Protein AF-A0A401YN15-F1 (afdb_monomer)

InterPro domains:
  IPR011047 Quinoprotein alcohol dehydrogenase-like superfamily [SSF50998] (201-529)

pLDDT: mean 78.88, std 22.44, range [22.38, 98.44]

Mean predicted aligned error: 14.36 Å

Solvent-accessible surface area (backbone atoms only — not comparable to full-atom values): 33737 Å² total; per-residue (Å²): 132,88,83,56,73,89,78,42,60,75,62,50,67,44,40,35,38,38,51,90,88,64,58,19,19,48,72,85,28,75,47,70,53,56,93,91,55,56,37,67,59,39,39,51,46,40,55,18,44,52,10,46,76,67,74,38,58,33,34,34,33,44,29,45,74,88,67,52,72,44,26,28,37,32,25,45,83,64,53,74,46,77,48,96,58,73,71,77,72,74,67,90,81,64,70,94,78,83,80,84,74,87,88,77,91,85,86,81,88,86,90,82,92,80,87,86,78,98,79,58,97,80,74,86,72,81,87,82,79,82,86,73,78,81,82,90,75,87,84,81,87,85,90,85,80,81,92,87,84,83,86,81,78,83,81,87,85,78,90,75,83,81,80,83,88,76,85,86,84,82,83,84,84,87,84,85,80,91,83,82,85,84,92,79,87,84,81,88,81,79,86,81,87,78,87,81,87,89,84,80,90,82,86,83,82,81,84,78,83,76,78,90,75,80,76,84,75,81,72,76,77,70,80,75,72,51,60,63,40,83,41,60,46,42,88,66,35,37,52,43,24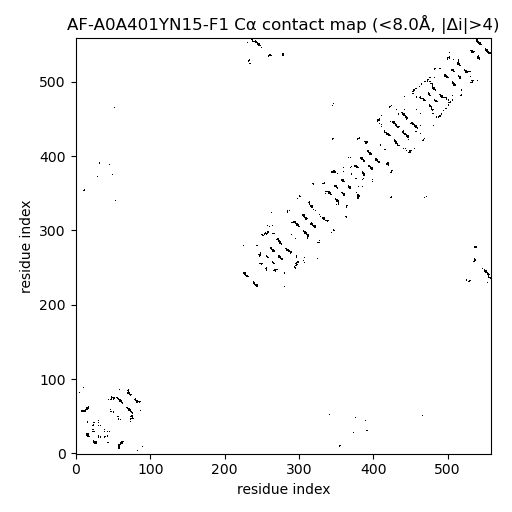,69,21,44,44,72,28,30,44,52,40,97,82,36,46,32,49,23,70,50,64,74,37,29,39,33,28,28,70,79,42,21,48,32,35,22,37,52,82,73,62,48,74,61,44,74,53,68,62,57,77,85,75,56,53,30,34,43,55,33,44,51,82,92,48,32,26,44,35,34,44,40,83,46,30,39,41,33,38,68,55,67,80,56,85,78,66,84,64,83,60,42,75,35,78,54,60,74,81,42,46,79,41,69,44,16,30,20,46,26,40,35,35,54,86,69,50,36,26,33,54,54,90,75,43,75,44,78,51,86,72,60,89,70,46,46,83,53,20,14,41,97,69,28,34,38,30,31,34,35,43,71,51,33,35,39,41,28,84,85,75,50,74,44,80,25,60,64,50,60,93,45,93,89,41,44,68,66,30,54,61,44,36,30,79,65,31,29,37,33,34,23,49,31,99,49,94,68,32,25,24,42,32,36,20,34,53,82,68,14,43,63,61,35,60,46,74,42,59,54,82,54,72,67,45,72,62,46,59,54,88,93,50,51,45,33,36,38,21,28,34,33,36,32,67,78,80,46,40,53,30,74,42,87,68,33,42,62,77,37,60,39,82,86,31,37,31,30,32,40,91,88,38,41,31,39,36,47,69,90,48,78,43,82,39,57,86,82,38,45,63,50,67,34,56,33,80,84,18,40,32,31,61,50,68,78,74,84,47,24,34,44,30,32,24,46,63,52,129

Nearest PDB structures (foldseek):
  9cny-assembly1_B  TM=5.504E-01  e=2.674E-09  Escherichia coli
  9cnz-assembly1_B  TM=5.493E-01  e=1.078E-08  Escherichia coli
  4yhc-assembly1_A  TM=3.494E-01  e=2.621E-05  Schizosaccharomyces pombe 972h-
  8auw-assembly1_B  TM=2.638E-01  e=3.029E-03  Homo sapiens

Foldseek 3Di:
DDDDLVPADLFPEWEWDQAPVQFIDIVNHTFDAPVVHHNVVRNLLQQLLVQLLQVHKHWYWYQYNVRDTWIWIAHVLGDIGTDPDHRPDPPPPDDPPDDDDDDDDDDDDDDDDDDDDPDPPPVPDDDPDPPPDDDDDDDDDDDDDDDDDDPDDDDDDDDDDDDDDDDDDDDDDDDDDDDDDDDDDDDDDDDDDDDDDDDDDDDDDDPDDDPPDDDPPPPPPPPPQFDWDQAQAWPQWDRIFLGKAWAQFQDPPAAQWEDLAQWIWGQHNQQWIFIARLPRRDTQDIGDHDDDAHWHWYWAADSQFIKIWIDGQQKIFIFGGCPDSHDGDHTAIEGDDGPWDWDRQARWIWIADSVRWIWTDDGRYTQTFDDDPQWHFFHDYNAFTWIGHQAFWIWTQGSVRDIDTETADDPDPPKGFPGFQGDYPQKTWTWIDDPDPQKIKIFIARNVHNYTQAIDIDGPSQQSAHWADDHPQQWIDTRQKIDRSVVRAIDGHPQWDFDHDEDQWTWTDHPNFTWTDHSVGIDTTPRPHFDFNYDHPQWGWGWDDDSRIIMTGTIHGDD

Organism: NCBI:txid516124

Structure (mmCIF, N/CA/C/O backbone):
data_AF-A0A401YN15-F1
#
_entry.id   AF-A0A401YN15-F1
#
loop_
_atom_site.group_PDB
_atom_site.id
_atom_site.type_symbol
_atom_site.label_atom_id
_atom_site.label_alt_id
_atom_site.label_comp_id
_atom_site.label_asym_id
_atom_site.label_entity_id
_atom_site.label_seq_id
_atom_site.pdbx_PDB_ins_code
_atom_site.Cartn_x
_atom_site.Cartn_y
_atom_site.Cartn_z
_atom_site.occupancy
_atom_site.B_iso_or_equiv
_atom_site.auth_seq_id
_atom_site.auth_comp_id
_atom_site.auth_asym_id
_atom_site.auth_atom_id
_atom_site.pdbx_PDB_model_num
ATOM 1 N N . MET A 1 1 ? 16.306 2.150 19.364 1.00 54.22 1 MET A N 1
ATOM 2 C CA . MET A 1 1 ? 17.117 3.241 18.787 1.00 54.22 1 MET A CA 1
ATOM 3 C C . MET A 1 1 ? 16.417 4.521 19.207 1.00 54.22 1 MET A C 1
ATOM 5 O O . MET A 1 1 ? 15.213 4.580 19.023 1.00 54.22 1 MET A O 1
ATOM 9 N N . THR A 1 2 ? 17.081 5.446 19.901 1.00 71.31 2 THR A N 1
ATOM 10 C CA . THR A 1 2 ? 16.411 6.668 20.381 1.00 71.31 2 THR A CA 1
ATOM 11 C C . THR A 1 2 ? 16.220 7.609 19.198 1.00 71.31 2 THR A C 1
ATOM 13 O O . THR A 1 2 ? 17.206 7.988 18.568 1.00 71.31 2 THR A O 1
ATOM 16 N N . ILE A 1 3 ? 14.974 7.940 18.864 1.00 78.75 3 ILE A N 1
ATOM 17 C CA . ILE A 1 3 ? 14.663 8.877 17.783 1.00 78.75 3 ILE A CA 1
ATOM 18 C C . ILE A 1 3 ? 14.927 10.289 18.304 1.00 78.75 3 ILE A C 1
ATOM 20 O O . ILE A 1 3 ? 14.385 10.698 19.329 1.00 78.75 3 ILE A O 1
ATOM 24 N N . HIS A 1 4 ? 15.798 11.024 17.619 1.00 85.00 4 HIS A N 1
ATOM 25 C CA . HIS A 1 4 ? 16.028 12.434 17.909 1.00 85.00 4 HIS A CA 1
ATOM 26 C C . HIS A 1 4 ? 15.001 13.276 17.153 1.00 85.00 4 HIS A C 1
ATOM 28 O O . HIS A 1 4 ? 14.795 13.064 15.960 1.00 85.00 4 HIS A O 1
ATOM 34 N N . ALA A 1 5 ? 14.394 14.259 17.824 1.00 84.88 5 ALA A N 1
ATOM 35 C CA . ALA A 1 5 ? 13.380 15.133 17.226 1.00 84.88 5 ALA A CA 1
ATOM 36 C C . ALA A 1 5 ? 13.860 15.835 15.945 1.00 84.88 5 ALA A C 1
ATOM 38 O O . ALA A 1 5 ? 13.075 16.027 15.022 1.00 84.88 5 ALA A O 1
ATOM 39 N N . SER A 1 6 ? 15.154 16.154 15.851 1.00 86.25 6 SER A N 1
ATOM 40 C CA . SER A 1 6 ? 15.771 16.743 14.657 1.00 86.25 6 SER A CA 1
ATOM 41 C C . SER A 1 6 ? 15.738 15.837 13.421 1.00 86.25 6 SER A C 1
ATOM 43 O O . SER A 1 6 ? 15.838 16.342 12.311 1.00 86.25 6 SER A O 1
ATOM 45 N N . GLY A 1 7 ? 15.588 14.520 13.594 1.00 87.88 7 GLY A N 1
ATOM 46 C CA . GLY A 1 7 ? 15.462 13.562 12.493 1.00 87.88 7 GLY A CA 1
ATOM 47 C C . GLY A 1 7 ? 14.028 13.362 11.997 1.00 87.88 7 GLY A C 1
ATOM 48 O O . GLY A 1 7 ? 13.832 12.684 10.993 1.00 87.88 7 GLY A O 1
ATOM 49 N N . VAL A 1 8 ? 13.028 13.924 12.685 1.00 90.25 8 VAL A N 1
ATOM 50 C CA . VAL A 1 8 ? 11.623 13.862 12.264 1.00 90.25 8 VAL A CA 1
ATOM 51 C C . VAL A 1 8 ? 11.270 15.162 11.540 1.00 90.25 8 VAL A C 1
ATOM 53 O O . VAL A 1 8 ? 11.468 16.226 12.141 1.00 90.25 8 VAL A O 1
ATOM 56 N N . PRO A 1 9 ? 10.738 15.115 10.301 1.00 87.69 9 PRO A N 1
ATOM 57 C CA . PRO A 1 9 ? 10.321 16.306 9.559 1.00 87.69 9 PRO A CA 1
ATOM 58 C C . PRO A 1 9 ? 9.430 17.236 10.389 1.00 87.69 9 PRO A C 1
ATOM 60 O O . PRO A 1 9 ? 8.659 16.771 11.229 1.00 87.69 9 PRO A O 1
ATOM 63 N N . ALA A 1 10 ? 9.553 18.550 10.178 1.00 86.62 10 ALA A N 1
ATOM 64 C CA . ALA A 1 10 ? 8.747 19.543 10.892 1.00 86.62 10 ALA A CA 1
ATOM 65 C C . ALA A 1 10 ? 7.244 19.401 10.593 1.00 86.62 10 ALA A C 1
ATOM 67 O O . ALA A 1 10 ? 6.424 19.674 11.467 1.00 86.62 10 ALA A O 1
ATOM 68 N N . THR A 1 11 ? 6.903 18.924 9.392 1.00 85.19 11 THR A N 1
ATOM 69 C CA . THR A 1 11 ? 5.534 18.714 8.919 1.00 85.19 11 THR A CA 1
ATOM 70 C C . THR A 1 11 ? 5.275 17.242 8.543 1.00 85.19 11 THR A C 1
ATOM 72 O O . THR A 1 11 ? 6.170 16.551 8.035 1.00 85.19 11 THR A O 1
ATOM 75 N N . PRO A 1 12 ? 4.051 16.728 8.773 1.00 89.44 12 PRO A N 1
ATOM 76 C CA . PRO A 1 12 ? 2.934 17.393 9.452 1.00 89.44 12 PRO A CA 1
ATOM 77 C C . PRO A 1 12 ? 3.147 17.509 10.976 1.00 89.44 12 PRO A C 1
ATOM 79 O O . PRO A 1 12 ? 3.814 16.671 11.589 1.00 89.44 12 PRO A O 1
ATOM 82 N N . LEU A 1 13 ? 2.564 18.555 11.569 1.00 93.38 13 LEU A N 1
ATOM 83 C CA . LEU A 1 13 ? 2.493 18.778 13.015 1.00 93.38 13 LEU A CA 1
ATOM 84 C C . LEU A 1 13 ? 1.026 18.728 13.447 1.00 93.38 13 LEU A C 1
ATOM 86 O O . LEU A 1 13 ? 0.273 19.643 13.131 1.00 93.38 13 LEU A O 1
ATOM 90 N N . PHE A 1 14 ? 0.645 17.689 14.185 1.00 94.62 14 PHE A N 1
ATOM 91 C CA . PHE A 1 14 ? -0.730 17.514 14.661 1.00 94.62 14 PHE A CA 1
ATOM 92 C C . PHE A 1 14 ? -0.954 18.221 15.998 1.00 94.62 14 PHE A C 1
ATOM 94 O O . PHE A 1 14 ? -0.098 18.170 16.880 1.00 94.62 14 PHE A O 1
ATOM 101 N N . VAL A 1 15 ? -2.119 18.824 16.204 1.00 95.94 15 VAL A N 1
ATOM 102 C CA . VAL A 1 15 ? -2.550 19.355 17.503 1.00 95.94 15 VAL A CA 1
ATOM 103 C C . VAL A 1 15 ? -3.704 18.518 18.031 1.00 95.94 15 VAL A C 1
ATOM 105 O O . VAL A 1 15 ? -4.786 18.491 17.450 1.00 95.94 15 VAL A O 1
ATOM 108 N N . ILE A 1 16 ? -3.466 17.832 19.144 1.00 96.81 16 ILE A N 1
ATOM 109 C CA . ILE A 1 16 ? -4.457 17.025 19.845 1.00 96.81 16 ILE A CA 1
ATOM 110 C C . ILE A 1 16 ? -5.017 17.855 20.997 1.00 96.81 16 ILE A C 1
ATOM 112 O O . ILE A 1 16 ? -4.257 18.290 21.856 1.00 96.81 16 ILE A O 1
ATOM 116 N N . GLU A 1 17 ? -6.328 18.067 21.048 1.00 96.19 17 GLU A N 1
ATOM 117 C CA . GLU A 1 17 ? -6.965 18.854 22.111 1.00 96.19 17 GLU A CA 1
ATOM 118 C C . GLU A 1 17 ? -8.073 18.060 22.812 1.00 96.19 17 GLU A C 1
ATOM 120 O O . GLU A 1 17 ? -8.827 17.313 22.182 1.00 96.19 17 GLU A O 1
ATOM 125 N N . TYR A 1 18 ? -8.198 18.254 24.130 1.00 93.00 18 TYR A N 1
ATOM 126 C CA . TYR A 1 18 ? -9.269 17.676 24.952 1.00 93.00 18 TYR A CA 1
ATOM 127 C C . TYR A 1 18 ? -10.150 18.777 25.549 1.00 93.00 18 TYR A C 1
ATOM 129 O O . TYR A 1 18 ? -9.918 19.199 26.687 1.00 93.00 18 TYR A O 1
ATOM 137 N N . PRO A 1 19 ? -11.168 19.266 24.821 1.00 85.56 19 PRO A N 1
ATOM 138 C CA . PRO A 1 19 ? -12.129 20.200 25.392 1.00 85.56 19 PRO A CA 1
ATOM 139 C C . PRO A 1 19 ? -12.866 19.570 26.585 1.00 85.56 19 PRO A C 1
ATOM 141 O O . PRO A 1 19 ? -13.079 18.356 26.636 1.00 85.56 19 PRO A O 1
ATOM 144 N N . GLU A 1 20 ? -13.315 20.402 27.532 1.00 82.19 20 GLU A N 1
ATOM 145 C CA . GLU A 1 20 ? -14.071 19.956 28.721 1.00 82.19 20 GLU A CA 1
ATOM 146 C C . GLU A 1 20 ? -15.343 19.165 28.362 1.00 82.19 20 GLU A C 1
ATOM 148 O O . GLU A 1 20 ? -15.814 18.344 29.148 1.00 82.19 20 GLU A O 1
ATOM 153 N N . GLU A 1 21 ? -15.872 19.371 27.151 1.00 77.00 21 GLU A N 1
ATOM 154 C CA . GLU A 1 21 ? -17.036 18.666 26.600 1.00 77.00 21 GLU A CA 1
ATOM 155 C C . GLU A 1 21 ? -16.749 17.193 26.230 1.00 77.00 21 GLU A C 1
ATOM 157 O O . GLU A 1 21 ? -17.658 16.465 25.831 1.00 77.00 21 GLU A O 1
ATOM 162 N N . GLY A 1 22 ? -15.507 16.725 26.409 1.00 79.69 22 GLY A N 1
ATOM 163 C CA . GLY A 1 22 ? -15.137 15.307 26.404 1.00 79.69 22 GLY A CA 1
ATOM 164 C C . GLY A 1 22 ? -14.923 14.679 25.024 1.00 79.69 22 GLY A C 1
ATOM 165 O O . GLY A 1 22 ? -14.671 13.477 24.941 1.00 79.69 22 GLY A O 1
ATOM 166 N N . VAL A 1 23 ? -15.000 15.462 23.947 1.00 88.62 23 VAL A N 1
ATOM 167 C CA . VAL A 1 23 ? -14.714 15.002 22.581 1.00 88.62 23 VAL A CA 1
ATOM 168 C C . VAL A 1 23 ? -13.316 15.460 22.195 1.00 88.62 23 VAL A C 1
ATOM 170 O O . VAL A 1 23 ? -13.113 16.646 21.970 1.00 88.62 23 VAL A O 1
ATOM 173 N N . ALA A 1 24 ? -12.360 14.534 22.115 1.00 93.44 24 ALA A N 1
ATOM 174 C CA . ALA A 1 24 ? -11.025 14.869 21.630 1.00 93.44 24 ALA A CA 1
ATOM 175 C C . ALA A 1 24 ? -11.071 15.336 20.169 1.00 93.44 24 ALA A C 1
ATOM 177 O O . ALA A 1 24 ? -11.846 14.812 19.359 1.00 93.44 24 ALA A O 1
ATOM 178 N N . THR A 1 25 ? -10.213 16.290 19.830 1.00 94.62 25 THR A N 1
ATOM 179 C CA . THR A 1 25 ? -10.024 16.780 18.464 1.00 94.62 25 THR A CA 1
ATOM 180 C C . THR A 1 25 ? -8.574 16.610 18.030 1.00 94.62 25 THR A C 1
ATOM 182 O O . THR A 1 25 ? -7.667 16.756 18.842 1.00 94.62 25 THR A O 1
ATOM 185 N N . VAL A 1 26 ? -8.360 16.328 16.746 1.00 94.50 26 VAL A N 1
ATOM 186 C CA . VAL A 1 26 ? -7.049 16.370 16.079 1.00 94.50 26 VAL A CA 1
ATOM 187 C C . VAL A 1 26 ? -7.145 17.422 14.983 1.00 94.50 26 VAL A C 1
ATOM 189 O O . VAL A 1 26 ? -8.031 17.337 14.131 1.00 94.50 26 VAL A O 1
ATOM 192 N N . ASP A 1 27 ? -6.310 18.455 15.061 1.00 92.06 27 ASP A N 1
ATOM 193 C CA . ASP A 1 27 ? -6.341 19.643 14.195 1.00 92.06 27 ASP A CA 1
ATOM 194 C C . ASP A 1 27 ? -7.745 20.264 14.106 1.00 92.06 27 ASP A C 1
ATOM 196 O O . ASP A 1 27 ? -8.289 20.536 13.034 1.00 92.06 27 ASP A O 1
ATOM 200 N N . GLY A 1 28 ? -8.395 20.403 15.267 1.00 90.88 28 GLY A N 1
ATOM 201 C CA . GLY A 1 28 ? -9.766 20.906 15.390 1.00 90.88 28 GLY A CA 1
ATOM 202 C C . GLY A 1 28 ? -10.851 19.960 14.858 1.00 90.88 28 GLY A C 1
ATOM 203 O O . GLY A 1 28 ? -12.039 20.273 14.961 1.00 90.88 28 GLY A O 1
ATOM 204 N N . THR A 1 29 ? -10.488 18.793 14.318 1.00 86.56 29 THR A N 1
ATOM 205 C CA . THR A 1 29 ? -11.456 17.809 13.834 1.00 86.56 29 THR A CA 1
ATOM 206 C C . THR A 1 29 ? -11.830 16.816 14.934 1.00 86.56 29 THR A C 1
ATOM 208 O O . THR A 1 29 ? -10.945 16.154 15.473 1.00 86.56 29 THR A O 1
ATOM 211 N N . PRO A 1 30 ? -13.128 16.643 15.254 1.00 87.94 30 PRO A N 1
ATOM 212 C CA . PRO A 1 30 ? -13.572 15.659 16.235 1.00 87.94 30 PRO A CA 1
ATOM 213 C C . PRO A 1 30 ? -13.163 14.235 15.862 1.00 87.94 30 PRO A C 1
ATOM 215 O O . PRO A 1 30 ? -13.506 13.739 14.780 1.00 87.94 30 PRO A O 1
ATOM 218 N N . VAL A 1 31 ? -12.489 13.564 16.792 1.00 87.44 31 VAL A N 1
ATOM 219 C CA . VAL A 1 31 ? -12.092 12.163 16.652 1.00 87.44 31 VAL A CA 1
ATOM 220 C C . VAL A 1 31 ? -13.241 11.261 17.082 1.00 87.44 31 VAL A C 1
ATOM 222 O O . VAL A 1 31 ? -13.931 11.514 18.073 1.00 87.44 31 VAL A O 1
ATOM 225 N N . TYR A 1 32 ? -13.467 10.186 16.327 1.00 83.00 32 TYR A N 1
ATOM 226 C CA .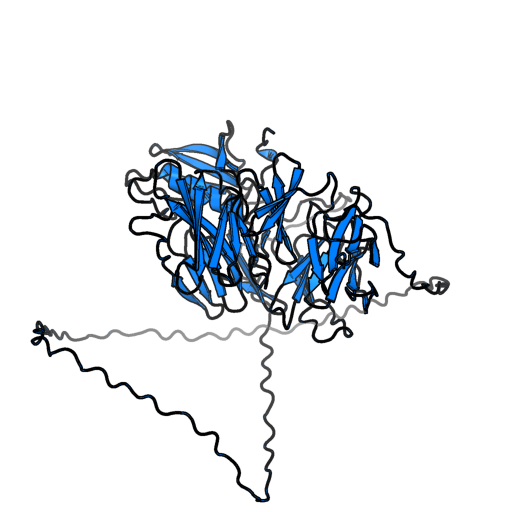 TYR A 1 32 ? -14.427 9.168 16.732 1.00 83.00 32 TYR A CA 1
ATOM 227 C C . TYR A 1 32 ? -13.868 8.389 17.924 1.00 83.00 32 TYR A C 1
ATOM 229 O O . TYR A 1 32 ? -12.899 7.650 17.789 1.00 83.00 32 TYR A O 1
ATOM 237 N N . VAL A 1 33 ? -14.506 8.529 19.086 1.00 84.25 33 VAL A N 1
ATOM 238 C CA . VAL A 1 33 ? -14.179 7.736 20.273 1.00 84.25 33 VAL A CA 1
ATOM 239 C C . VAL A 1 33 ? -15.106 6.518 20.301 1.00 84.25 33 VAL A C 1
ATOM 241 O O . VAL A 1 33 ? -16.323 6.693 20.440 1.00 84.25 33 VAL A O 1
ATOM 244 N N . PRO A 1 34 ? -14.581 5.284 20.165 1.00 70.00 34 PRO A N 1
ATOM 245 C CA . PRO A 1 34 ? -15.388 4.082 20.329 1.00 70.00 34 PRO A CA 1
ATOM 246 C C . PRO A 1 34 ? -16.097 4.087 21.687 1.00 70.00 34 PRO A C 1
ATOM 248 O O . PRO A 1 34 ? -15.569 4.594 22.674 1.00 70.00 34 PRO A O 1
ATOM 251 N N . GLU A 1 35 ? -17.292 3.503 21.767 1.00 76.50 35 GLU A N 1
ATOM 252 C CA . GLU A 1 35 ? -18.067 3.482 23.012 1.00 76.50 35 GLU A CA 1
ATOM 253 C C . GLU A 1 35 ? -17.252 2.868 24.171 1.00 76.50 35 GLU A C 1
ATOM 255 O O . GLU A 1 35 ? -16.838 1.712 24.104 1.00 76.50 35 GLU A O 1
ATOM 260 N N . GLY A 1 36 ? -17.027 3.625 25.248 1.00 81.38 36 GLY A N 1
ATOM 261 C CA . GLY A 1 36 ? -16.208 3.193 26.391 1.00 81.38 36 GLY A CA 1
ATOM 262 C C . GLY A 1 36 ? -14.690 3.288 26.185 1.00 81.38 36 GLY A C 1
ATOM 263 O O . GLY A 1 36 ? -13.946 2.906 27.084 1.00 81.38 36 GLY A O 1
ATOM 264 N N . GLY A 1 37 ? -14.231 3.786 25.034 1.00 81.75 37 GLY A N 1
ATOM 265 C CA . GLY A 1 37 ? -12.841 4.168 24.804 1.00 81.75 37 GLY A CA 1
ATOM 266 C C . GLY A 1 37 ? -12.492 5.501 25.470 1.00 81.75 37 GLY A C 1
ATOM 267 O O . GLY A 1 37 ? -13.364 6.314 25.778 1.00 81.75 37 GLY A O 1
ATOM 268 N N . GLU A 1 38 ? -11.200 5.730 25.692 1.00 90.19 38 GLU A N 1
ATOM 269 C CA . GLU A 1 38 ? -10.687 7.007 26.186 1.00 90.19 38 GLU A CA 1
ATOM 270 C C . GLU A 1 38 ? -10.402 7.952 25.013 1.00 90.19 38 GLU A C 1
ATOM 272 O O . GLU A 1 38 ? -9.759 7.564 24.037 1.00 90.19 38 GLU A O 1
ATOM 277 N N . ALA A 1 39 ? -10.851 9.205 25.120 1.00 90.31 39 ALA A N 1
ATOM 278 C CA . ALA A 1 39 ? -10.725 10.189 24.047 1.00 90.31 39 ALA A CA 1
ATOM 279 C C . ALA A 1 39 ? -9.256 10.484 23.672 1.00 90.31 39 ALA A C 1
ATOM 281 O O . ALA A 1 39 ? -8.946 10.618 22.491 1.00 90.31 39 ALA A O 1
ATOM 282 N N . ARG A 1 40 ? -8.349 10.496 24.663 1.00 92.62 40 ARG A N 1
ATOM 283 C CA . ARG A 1 40 ? -6.892 10.619 24.466 1.00 92.62 40 ARG A CA 1
ATOM 284 C C . ARG A 1 40 ? -6.316 9.498 23.618 1.00 92.62 40 ARG A C 1
ATOM 286 O O . ARG A 1 40 ? -5.643 9.768 22.630 1.00 92.62 40 ARG A O 1
ATOM 293 N N . HIS A 1 41 ? -6.632 8.252 23.959 1.00 89.75 41 HIS A N 1
ATOM 294 C CA . HIS A 1 41 ? -6.178 7.101 23.185 1.00 89.75 41 HIS A CA 1
ATOM 295 C C . HIS A 1 41 ? -6.697 7.145 21.742 1.00 89.75 41 HIS A C 1
ATOM 297 O O . HIS A 1 41 ? -5.911 6.958 20.823 1.00 89.75 41 HIS A O 1
ATOM 303 N N . ALA A 1 42 ? -7.976 7.479 21.534 1.00 87.25 42 ALA A N 1
ATOM 304 C CA . ALA A 1 42 ? -8.543 7.584 20.189 1.00 87.25 42 ALA A CA 1
ATOM 305 C C . ALA A 1 42 ? -7.851 8.665 19.336 1.00 87.25 42 ALA A C 1
ATOM 307 O O . ALA A 1 42 ? -7.587 8.441 18.158 1.00 87.25 42 ALA A O 1
ATOM 308 N N . ALA A 1 43 ? -7.532 9.824 19.920 1.00 92.75 43 ALA A N 1
ATOM 309 C CA . ALA A 1 43 ? -6.853 10.899 19.200 1.00 92.75 43 ALA A CA 1
ATOM 310 C C . ALA A 1 43 ? -5.393 10.567 18.863 1.00 92.75 43 ALA A C 1
ATOM 312 O O . ALA A 1 43 ? -4.939 10.836 17.753 1.00 92.75 43 ALA A O 1
ATOM 313 N N . ILE A 1 44 ? -4.676 9.923 19.786 1.00 94.06 44 ILE A N 1
ATOM 314 C CA . ILE A 1 44 ? -3.325 9.415 19.525 1.00 94.06 44 ILE A CA 1
ATOM 315 C C . ILE A 1 44 ? -3.352 8.339 18.433 1.00 94.06 44 ILE A C 1
ATOM 317 O O . ILE A 1 44 ? -2.495 8.353 17.552 1.00 94.06 44 ILE A O 1
ATOM 321 N N . ASP A 1 45 ? -4.339 7.438 18.449 1.00 85.62 45 ASP A N 1
ATOM 322 C CA . ASP A 1 45 ? -4.507 6.415 17.412 1.00 85.62 45 ASP A CA 1
ATOM 323 C C . ASP A 1 45 ? -4.783 7.029 16.028 1.00 85.62 45 ASP A C 1
ATOM 325 O O . ASP A 1 45 ? -4.306 6.498 15.026 1.00 85.62 45 ASP A O 1
ATOM 329 N N . GLU A 1 46 ? -5.480 8.168 15.953 1.00 87.81 46 GLU A N 1
ATOM 330 C CA . GLU A 1 46 ? -5.681 8.917 14.702 1.00 87.81 46 GLU A CA 1
ATOM 331 C C . GLU A 1 46 ? -4.365 9.491 14.150 1.00 87.81 46 GLU A C 1
ATOM 333 O O . GLU A 1 46 ? -4.046 9.323 12.969 1.00 87.81 46 GLU A O 1
ATOM 338 N N . VAL A 1 47 ? -3.542 10.099 15.009 1.00 94.38 47 VAL A N 1
ATOM 339 C CA . VAL A 1 47 ? -2.213 10.596 14.610 1.00 94.38 47 VAL A CA 1
ATOM 340 C C . VAL A 1 47 ? -1.294 9.440 14.211 1.00 94.38 47 VAL A C 1
ATOM 342 O O . VAL A 1 47 ? -0.605 9.503 13.190 1.00 94.38 47 VAL A O 1
ATOM 345 N N . ARG A 1 48 ? -1.324 8.343 14.973 1.00 92.81 48 ARG A N 1
ATOM 346 C CA . ARG A 1 48 ? -0.575 7.120 14.676 1.00 92.81 48 ARG A CA 1
ATOM 347 C C . ARG A 1 48 ? -0.978 6.530 13.331 1.00 92.81 48 ARG A C 1
ATOM 349 O O . ARG A 1 48 ? -0.102 6.127 12.575 1.00 92.81 48 ARG A O 1
ATOM 356 N N . PHE A 1 49 ? -2.273 6.476 13.025 1.00 82.06 49 PHE A N 1
ATOM 357 C CA . PHE A 1 49 ? -2.761 5.990 11.736 1.00 82.06 49 PHE A CA 1
ATOM 358 C C . PHE A 1 49 ? -2.130 6.776 10.582 1.00 82.06 49 PHE A C 1
ATOM 360 O O . PHE A 1 49 ? -1.642 6.180 9.622 1.00 82.06 49 PHE A O 1
ATOM 367 N N . THR A 1 50 ? -2.026 8.098 10.725 1.00 83.38 50 THR A N 1
ATOM 368 C CA . THR A 1 50 ? -1.334 8.938 9.741 1.00 83.38 50 THR A CA 1
ATOM 369 C C . THR A 1 50 ? 0.169 8.645 9.677 1.00 83.38 50 THR A C 1
ATOM 371 O O . THR A 1 50 ? 0.713 8.502 8.584 1.00 83.38 50 THR A O 1
ATOM 374 N N . ALA A 1 51 ? 0.842 8.467 10.819 1.00 87.88 51 ALA A N 1
ATOM 375 C CA . ALA A 1 51 ? 2.250 8.056 10.862 1.00 87.88 51 ALA A CA 1
ATOM 376 C C . ALA A 1 51 ? 2.490 6.717 10.140 1.00 87.88 51 ALA A C 1
ATOM 378 O O . ALA A 1 51 ? 3.438 6.583 9.368 1.00 87.88 51 ALA A O 1
ATOM 379 N N . SER A 1 52 ? 1.599 5.737 10.341 1.00 77.75 52 SER A N 1
ATOM 380 C CA . SER A 1 52 ? 1.646 4.438 9.662 1.00 77.75 52 SER A CA 1
ATOM 381 C C . SER A 1 52 ? 1.470 4.558 8.151 1.00 77.75 52 SER A C 1
ATOM 383 O O . SER A 1 52 ? 2.140 3.844 7.412 1.00 77.75 52 SER A O 1
ATOM 385 N N . LEU A 1 53 ? 0.601 5.456 7.681 1.00 71.94 53 LEU A N 1
ATOM 386 C CA . LEU A 1 53 ? 0.412 5.698 6.248 1.00 71.94 53 LEU A CA 1
ATOM 387 C C . LEU A 1 53 ? 1.621 6.381 5.596 1.00 71.94 53 LEU A C 1
ATOM 389 O O . LEU A 1 53 ? 1.896 6.122 4.428 1.00 71.94 53 LEU A O 1
ATOM 393 N N . LEU A 1 54 ? 2.337 7.227 6.342 1.00 80.31 54 LEU A N 1
ATOM 394 C CA . LEU A 1 54 ? 3.550 7.913 5.880 1.00 80.31 54 LEU A CA 1
ATOM 395 C C . LEU A 1 54 ? 4.837 7.087 6.069 1.00 80.31 54 LEU A C 1
ATOM 397 O O . LEU A 1 54 ? 5.912 7.567 5.709 1.00 80.31 54 LEU A O 1
ATOM 401 N N . ASP A 1 55 ? 4.734 5.898 6.673 1.00 83.12 55 ASP A N 1
ATOM 402 C CA . ASP A 1 55 ? 5.845 5.007 7.043 1.00 83.12 55 ASP A CA 1
ATOM 403 C C . ASP A 1 55 ? 6.993 5.723 7.785 1.00 83.12 55 ASP A C 1
ATOM 405 O O . ASP A 1 55 ? 8.178 5.451 7.589 1.00 83.12 55 ASP A O 1
ATOM 409 N N . ARG A 1 56 ? 6.652 6.702 8.633 1.00 90.50 56 ARG A N 1
ATOM 410 C CA . ARG A 1 56 ? 7.627 7.481 9.410 1.00 90.50 56 ARG A CA 1
ATOM 411 C C . ARG A 1 56 ? 7.001 8.092 10.668 1.00 90.50 56 ARG A C 1
ATOM 413 O O . ARG A 1 56 ? 5.785 8.281 10.701 1.00 90.50 56 ARG A O 1
ATOM 420 N N . PRO A 1 57 ? 7.806 8.450 11.687 1.00 94.00 57 PRO A N 1
ATOM 421 C CA . PRO A 1 57 ? 7.305 9.183 12.843 1.00 94.00 57 PRO A CA 1
ATOM 422 C C . PRO A 1 57 ? 6.765 10.555 12.427 1.00 94.00 57 PRO A C 1
ATOM 424 O O . PRO A 1 57 ? 7.287 11.180 11.500 1.00 94.00 57 PRO A O 1
ATOM 427 N N . VAL A 1 58 ? 5.756 11.045 13.143 1.00 95.06 58 VAL A N 1
ATOM 428 C CA . VAL A 1 58 ? 5.182 12.388 12.953 1.00 95.06 58 VAL A CA 1
ATOM 429 C C . VAL A 1 58 ? 5.251 13.193 14.245 1.00 95.06 58 VAL A C 1
ATOM 431 O O . VAL A 1 58 ? 5.372 12.635 15.339 1.00 95.06 58 VAL A O 1
ATOM 434 N N . ARG A 1 59 ? 5.198 14.520 14.126 1.00 95.81 59 ARG A N 1
ATOM 435 C CA . ARG A 1 59 ? 5.205 15.432 15.274 1.00 95.81 59 ARG A CA 1
ATOM 436 C C . ARG A 1 59 ? 3.778 15.705 15.732 1.00 95.81 59 ARG A C 1
ATOM 438 O O . ARG A 1 59 ? 2.888 15.864 14.899 1.00 95.81 59 ARG A O 1
ATOM 445 N N . ALA A 1 60 ? 3.564 15.794 17.039 1.00 97.12 60 ALA A N 1
ATOM 446 C CA . ALA A 1 60 ? 2.268 16.139 17.602 1.00 97.12 60 ALA A CA 1
ATOM 447 C C . ALA A 1 60 ? 2.398 16.977 18.878 1.00 97.12 60 ALA A C 1
ATOM 449 O O . ALA A 1 60 ? 3.370 16.879 19.623 1.00 97.12 60 ALA A O 1
ATOM 450 N N . ILE A 1 61 ? 1.389 17.793 19.153 1.00 96.94 61 ILE A N 1
ATOM 451 C CA . ILE A 1 61 ? 1.248 18.565 20.382 1.00 96.94 61 ILE A CA 1
ATOM 452 C C . ILE A 1 61 ? -0.004 18.077 21.089 1.00 96.94 61 ILE A C 1
ATOM 454 O O . ILE A 1 61 ? -1.109 18.287 20.603 1.00 96.94 61 ILE A O 1
ATOM 458 N N . ASP A 1 62 ? 0.177 17.472 22.254 1.00 97.06 62 ASP A N 1
ATOM 459 C CA . ASP A 1 62 ? -0.910 17.016 23.110 1.00 97.06 62 ASP A CA 1
ATOM 460 C C . ASP A 1 62 ? -1.301 18.130 24.091 1.00 97.06 62 ASP A C 1
ATOM 462 O O . ASP A 1 62 ? -0.482 18.570 24.900 1.00 97.06 62 ASP A O 1
ATOM 466 N N . VAL A 1 63 ? -2.523 18.649 23.978 1.00 96.38 63 VAL A N 1
ATOM 467 C CA . VAL A 1 63 ? -3.019 19.806 24.736 1.00 96.38 63 VAL A CA 1
ATOM 468 C C . VAL A 1 63 ? -4.008 19.343 25.802 1.00 96.38 63 VAL A C 1
ATOM 470 O O . VAL A 1 63 ? -5.140 18.954 25.511 1.00 96.38 63 VAL A O 1
ATOM 473 N N . ASP A 1 64 ? -3.588 19.418 27.064 1.00 94.25 64 ASP A N 1
ATOM 474 C CA . ASP A 1 64 ? -4.434 19.106 28.216 1.00 94.25 64 ASP A CA 1
ATOM 475 C C . ASP A 1 64 ? -5.615 20.091 28.348 1.00 94.25 64 ASP A C 1
ATOM 477 O O . ASP A 1 64 ? -5.512 21.239 27.911 1.00 94.25 64 ASP A O 1
ATOM 481 N N . PRO A 1 65 ? -6.706 19.724 29.055 1.00 93.19 65 PRO A N 1
ATOM 482 C CA . PRO A 1 65 ? -7.854 20.616 29.273 1.00 93.19 65 PRO A CA 1
ATOM 483 C C . PRO A 1 65 ? -7.515 21.965 29.933 1.00 93.19 65 PRO A C 1
ATOM 485 O O . PRO A 1 65 ? -8.253 22.935 29.793 1.00 93.19 65 PRO A O 1
ATOM 488 N N . ASN A 1 66 ? -6.396 22.049 30.662 1.00 93.50 66 ASN A N 1
ATOM 489 C CA . ASN A 1 66 ? -5.904 23.292 31.267 1.00 93.50 66 ASN A CA 1
ATOM 490 C C . ASN A 1 66 ? -5.057 24.157 30.304 1.00 93.50 66 ASN A C 1
ATOM 492 O O . ASN A 1 66 ? -4.502 25.168 30.734 1.00 93.50 66 ASN A O 1
ATOM 496 N N . GLY A 1 67 ? -4.921 23.746 29.038 1.00 93.81 67 GLY A N 1
ATOM 497 C CA . GLY A 1 67 ? -4.109 24.396 28.010 1.00 93.81 67 GLY A CA 1
ATOM 498 C C . GLY A 1 67 ? -2.619 24.041 28.040 1.00 93.81 67 GLY A C 1
ATOM 499 O O . GLY A 1 67 ? -1.847 24.626 27.280 1.00 93.81 67 GLY A O 1
ATOM 500 N N . THR A 1 68 ? -2.179 23.117 28.904 1.00 95.50 68 THR A N 1
ATOM 501 C CA . THR A 1 68 ? -0.774 22.674 28.932 1.00 95.50 68 THR A CA 1
ATOM 502 C C . THR A 1 68 ? -0.464 21.898 27.659 1.00 95.50 68 THR A C 1
ATOM 504 O O . THR A 1 68 ? -1.182 20.962 27.324 1.00 95.50 68 THR A O 1
ATOM 507 N N . ARG A 1 69 ? 0.606 22.287 26.960 1.00 96.75 69 ARG A N 1
ATOM 508 C CA . ARG A 1 69 ? 1.025 21.698 25.683 1.00 96.75 69 ARG A CA 1
ATOM 509 C C . ARG A 1 69 ? 2.204 20.760 25.909 1.00 96.75 69 ARG A C 1
ATOM 511 O O . ARG A 1 69 ? 3.229 21.192 26.435 1.00 96.75 69 ARG A O 1
ATOM 518 N N . HIS A 1 70 ? 2.075 19.517 25.468 1.00 96.81 70 HIS A N 1
ATOM 519 C CA . HIS A 1 70 ? 3.112 18.495 25.551 1.00 96.81 70 HIS A CA 1
ATOM 520 C C . HIS A 1 70 ? 3.562 18.130 24.135 1.00 96.81 70 HIS A C 1
ATOM 522 O O . HIS A 1 70 ? 2.814 17.468 23.419 1.00 96.81 70 HIS A O 1
ATOM 528 N N . PRO A 1 71 ? 4.743 18.580 23.685 1.00 96.69 71 PRO A N 1
ATOM 529 C CA . PRO A 1 71 ? 5.289 18.163 22.398 1.00 96.69 71 PRO A CA 1
ATOM 530 C C . PRO A 1 71 ? 5.682 16.680 22.457 1.00 96.69 71 PRO A C 1
ATOM 532 O O . PRO A 1 71 ? 6.324 16.233 23.413 1.00 96.69 71 PRO A O 1
ATOM 535 N N . LEU A 1 72 ? 5.314 15.909 21.439 1.00 97.44 72 LEU A N 1
ATOM 536 C CA . LEU A 1 72 ? 5.657 14.496 21.330 1.00 97.44 72 LEU A CA 1
ATOM 537 C C . LEU A 1 72 ? 5.901 14.062 19.879 1.00 97.44 72 LEU A C 1
ATOM 539 O O . LEU A 1 72 ? 5.463 14.692 18.919 1.00 97.44 72 LEU A O 1
ATOM 543 N N . LEU A 1 73 ? 6.594 12.939 19.727 1.00 96.31 73 LEU A N 1
ATOM 544 C CA . LEU A 1 73 ? 6.670 12.191 18.476 1.00 96.31 73 LEU A CA 1
ATOM 545 C C . LEU A 1 73 ? 5.750 10.978 18.570 1.00 96.31 73 LEU A C 1
ATOM 547 O O . LEU A 1 73 ? 5.735 10.303 19.603 1.00 96.31 73 LEU A O 1
ATOM 551 N N . VAL A 1 74 ? 5.016 10.711 17.493 1.00 96.00 74 VAL A N 1
ATOM 552 C CA . VAL A 1 74 ? 4.164 9.529 17.346 1.00 96.00 74 VAL A CA 1
ATOM 553 C C . VAL A 1 74 ? 4.754 8.642 16.257 1.00 96.00 74 VAL A C 1
ATOM 555 O O . VAL A 1 74 ? 4.794 9.027 15.087 1.00 96.00 74 VAL A O 1
ATOM 558 N N . ASP A 1 75 ? 5.231 7.463 16.644 1.00 93.75 75 ASP A N 1
ATOM 559 C CA . ASP A 1 75 ? 5.779 6.465 15.729 1.00 93.75 75 ASP A CA 1
ATOM 560 C C . ASP A 1 75 ? 4.679 5.627 15.046 1.00 93.75 75 ASP A C 1
ATOM 562 O O . ASP A 1 75 ? 3.616 5.401 15.638 1.00 93.75 75 ASP A O 1
ATOM 566 N N . PRO A 1 76 ? 4.937 5.061 13.846 1.00 86.81 76 PRO A N 1
ATOM 567 C CA . PRO A 1 76 ? 4.024 4.124 13.180 1.00 86.81 76 PRO A CA 1
ATOM 568 C C . PRO A 1 76 ? 3.610 2.923 14.049 1.00 86.81 76 PRO A C 1
ATOM 570 O O . PRO A 1 76 ? 2.487 2.417 13.949 1.00 86.81 76 PRO A O 1
ATOM 573 N N . ASP A 1 77 ? 4.502 2.461 14.928 1.00 82.62 77 ASP A N 1
ATOM 574 C CA . ASP A 1 77 ? 4.250 1.333 15.827 1.00 82.62 77 ASP A CA 1
ATOM 575 C C . ASP A 1 77 ? 3.423 1.708 17.074 1.00 82.62 77 ASP A C 1
ATOM 577 O O . ASP A 1 77 ? 2.965 0.816 17.795 1.00 82.62 77 ASP A O 1
ATOM 581 N N . GLY A 1 78 ? 3.142 3.001 17.271 1.00 85.81 78 GLY A N 1
ATOM 582 C CA . GLY A 1 78 ? 2.406 3.553 18.407 1.00 85.81 78 GLY A CA 1
ATOM 583 C C . GLY A 1 78 ? 3.284 3.987 19.581 1.00 85.81 78 GLY A C 1
ATOM 584 O O . GLY A 1 78 ? 2.746 4.376 20.618 1.00 85.81 78 GLY A O 1
ATOM 585 N N . THR A 1 79 ? 4.611 3.930 19.454 1.00 92.44 79 THR A N 1
ATOM 586 C CA . THR A 1 79 ? 5.522 4.489 20.457 1.00 92.44 79 THR A CA 1
ATOM 587 C C . THR A 1 79 ? 5.356 6.007 20.531 1.00 92.44 79 THR A C 1
ATOM 589 O O . THR A 1 79 ? 5.316 6.697 19.514 1.00 92.44 79 THR A O 1
ATOM 592 N N . LEU A 1 80 ? 5.253 6.531 21.756 1.00 95.75 80 LEU A N 1
ATOM 593 C CA . LEU A 1 80 ? 5.170 7.965 22.023 1.00 95.75 80 LEU A CA 1
ATOM 594 C C . LEU A 1 80 ? 6.470 8.436 22.667 1.00 95.75 80 LEU A C 1
ATOM 596 O O . LEU A 1 80 ? 6.870 7.922 23.715 1.00 95.75 80 LEU A O 1
ATOM 600 N N . THR A 1 81 ? 7.108 9.441 22.072 1.00 96.25 81 THR A N 1
ATOM 601 C CA . THR A 1 81 ? 8.318 10.063 22.625 1.00 96.25 81 THR A CA 1
ATOM 602 C C . THR A 1 81 ? 8.020 11.507 23.005 1.00 96.25 81 THR A C 1
ATOM 604 O O . THR A 1 81 ? 7.988 12.378 22.142 1.00 96.25 81 THR A O 1
ATOM 607 N N . PHE A 1 82 ? 7.815 11.771 24.297 1.00 95.25 82 PHE A N 1
ATOM 608 C CA . PHE A 1 82 ? 7.642 13.132 24.813 1.00 95.25 82 PHE A CA 1
ATOM 609 C C . PHE A 1 82 ? 8.947 13.919 24.717 1.00 95.25 82 PHE A C 1
ATOM 611 O O . PHE A 1 82 ? 10.018 13.424 25.082 1.00 95.25 82 PHE A O 1
ATOM 618 N N . LEU A 1 83 ? 8.848 15.157 24.247 1.00 95.31 83 LEU A N 1
ATOM 619 C CA . LEU A 1 83 ? 9.980 16.057 24.097 1.00 95.31 83 LEU A CA 1
ATOM 620 C C . LEU A 1 83 ? 10.029 17.041 25.270 1.00 95.31 83 LEU A C 1
ATOM 622 O O . LEU A 1 83 ? 9.006 17.501 25.769 1.00 95.31 83 LEU A O 1
ATOM 626 N N . ALA A 1 84 ? 11.242 17.360 25.727 1.00 93.44 84 ALA A N 1
ATOM 627 C CA . ALA A 1 84 ? 11.449 18.379 26.758 1.00 93.44 84 ALA A CA 1
ATOM 628 C C . ALA A 1 84 ? 11.355 19.805 26.191 1.00 93.44 84 ALA A C 1
ATOM 630 O O . ALA A 1 84 ? 11.058 20.749 26.920 1.00 93.44 84 ALA A O 1
ATOM 631 N N . GLU A 1 85 ? 11.626 19.947 24.896 1.00 92.69 85 GLU A N 1
ATOM 632 C CA . GLU A 1 85 ? 11.591 21.206 24.164 1.00 92.69 85 GLU A CA 1
ATOM 633 C C . GLU A 1 85 ? 10.373 21.214 23.228 1.00 92.69 85 GLU A C 1
ATOM 635 O O . GLU A 1 85 ? 10.009 20.156 22.698 1.00 92.69 85 GLU A O 1
ATOM 640 N N . PRO A 1 86 ? 9.725 22.376 23.025 1.00 91.25 86 PRO A N 1
ATOM 641 C CA . PRO A 1 86 ? 8.670 22.514 22.026 1.00 91.25 86 PRO A CA 1
ATOM 642 C C . PRO A 1 86 ? 9.194 22.130 20.640 1.00 91.25 86 PRO A C 1
ATOM 644 O O . PRO A 1 86 ? 10.383 22.284 20.347 1.00 91.25 86 PRO A O 1
ATOM 647 N N . HIS A 1 87 ? 8.306 21.644 19.768 1.00 88.88 87 HIS A N 1
ATOM 648 C CA . HIS A 1 87 ? 8.663 21.541 18.357 1.00 88.88 87 HIS A CA 1
ATOM 649 C C . HIS A 1 87 ? 9.071 22.939 17.865 1.00 88.88 87 HIS A C 1
ATOM 651 O O . HIS A 1 87 ? 8.383 23.897 18.222 1.00 88.88 87 HIS A O 1
ATOM 657 N N . PRO A 1 88 ? 10.163 23.085 17.090 1.00 83.88 88 PRO A N 1
ATOM 658 C CA . PRO A 1 88 ? 10.405 24.326 16.369 1.00 83.88 88 PRO A CA 1
ATOM 659 C C . PRO A 1 88 ? 9.136 24.673 15.596 1.00 83.88 88 PRO A C 1
ATOM 661 O O . PRO A 1 88 ? 8.567 23.788 14.943 1.00 83.88 88 PRO A O 1
ATOM 664 N N . ASP A 1 89 ? 8.681 25.918 15.738 1.00 76.62 89 ASP A N 1
ATOM 665 C CA . ASP A 1 89 ? 7.551 26.409 14.962 1.00 76.62 89 ASP A CA 1
ATOM 666 C C . ASP A 1 89 ? 7.875 26.171 13.480 1.00 76.62 89 ASP A C 1
ATOM 668 O O . ASP A 1 89 ? 9.018 26.411 13.071 1.00 76.62 89 ASP A O 1
ATOM 672 N N . PRO A 1 90 ? 6.933 25.625 12.688 1.00 66.75 90 PRO A N 1
ATOM 673 C CA . PRO A 1 90 ? 7.124 25.567 11.249 1.00 66.75 90 PRO A CA 1
ATOM 674 C C . PRO A 1 90 ? 7.337 27.007 10.798 1.00 66.75 90 PRO A C 1
ATOM 676 O O . PRO A 1 90 ? 6.457 27.836 11.020 1.00 66.75 90 PRO A O 1
ATOM 679 N N . ASP A 1 91 ? 8.529 27.311 10.286 1.00 67.44 91 ASP A N 1
ATOM 680 C CA . ASP A 1 91 ? 8.893 28.668 9.897 1.00 67.44 91 ASP A CA 1
ATOM 681 C C . ASP A 1 91 ? 7.889 29.130 8.829 1.00 67.44 91 ASP A C 1
ATOM 683 O O . ASP A 1 91 ? 7.877 28.560 7.735 1.00 67.44 91 ASP A O 1
ATOM 687 N N . PRO A 1 92 ? 6.972 30.064 9.147 1.00 63.16 92 PRO A N 1
ATOM 688 C CA . PRO A 1 92 ? 5.911 30.437 8.220 1.00 63.16 92 PRO A CA 1
ATOM 689 C C . PRO A 1 92 ? 6.460 31.207 7.012 1.00 63.16 92 PRO A C 1
ATOM 691 O O . PRO A 1 92 ? 5.745 31.352 6.022 1.00 63.16 92 PRO A O 1
ATOM 694 N N . ASP A 1 93 ? 7.709 31.678 7.103 1.00 57.62 93 ASP A N 1
ATOM 695 C CA . ASP A 1 93 ? 8.330 32.607 6.166 1.00 57.62 93 ASP A CA 1
ATOM 696 C C . ASP A 1 93 ? 9.479 31.981 5.361 1.00 57.62 93 ASP A C 1
ATOM 698 O O . ASP A 1 93 ? 10.116 32.691 4.584 1.00 57.62 93 ASP A O 1
ATOM 702 N N . VAL A 1 94 ? 9.746 30.676 5.498 1.00 50.03 94 VAL A N 1
ATOM 703 C CA . VAL A 1 94 ? 10.668 29.966 4.597 1.00 50.03 94 VAL A CA 1
ATOM 704 C C . VAL A 1 94 ? 9.851 29.420 3.425 1.00 50.03 94 VAL A C 1
ATOM 706 O O . VAL A 1 94 ? 9.241 28.357 3.558 1.00 50.03 94 VAL A O 1
ATOM 709 N N . PRO A 1 95 ? 9.795 30.109 2.266 1.00 52.50 95 PRO A N 1
ATOM 710 C CA . PRO A 1 95 ? 9.455 29.421 1.029 1.00 52.50 95 PRO A CA 1
ATOM 711 C C . PRO A 1 95 ? 10.434 28.250 0.867 1.00 52.50 95 PRO A C 1
ATOM 713 O O . PRO A 1 95 ? 11.615 28.396 1.176 1.00 52.50 95 PRO A O 1
ATOM 716 N N . ASP A 1 96 ? 9.951 27.095 0.406 1.00 53.72 96 ASP A N 1
ATOM 717 C CA . ASP A 1 96 ? 10.682 25.816 0.293 1.00 53.72 96 ASP A CA 1
ATOM 718 C C . ASP A 1 96 ? 11.938 25.838 -0.634 1.00 53.72 96 ASP A C 1
ATOM 720 O O . ASP A 1 96 ? 12.357 24.799 -1.143 1.00 53.72 96 ASP A O 1
ATOM 724 N N . GLU A 1 97 ? 12.549 26.995 -0.903 1.00 47.56 97 GLU A N 1
ATOM 725 C CA . GLU A 1 97 ? 13.590 27.196 -1.918 1.00 47.56 97 GLU A CA 1
ATOM 726 C C . GLU A 1 97 ? 15.042 26.980 -1.454 1.00 47.56 97 GLU A C 1
ATOM 728 O O . GLU A 1 97 ? 15.900 26.795 -2.312 1.00 47.56 97 GLU A O 1
ATOM 733 N N . GLU A 1 98 ? 15.370 26.930 -0.158 1.00 44.66 98 GLU A N 1
ATOM 734 C CA . GLU A 1 98 ? 16.784 26.882 0.282 1.00 44.66 98 GLU A CA 1
ATOM 735 C C . GLU A 1 98 ? 17.208 25.583 0.991 1.00 44.66 98 GLU A C 1
ATOM 737 O O . GLU A 1 98 ? 17.821 25.596 2.059 1.00 44.66 98 GLU A O 1
ATOM 742 N N . ALA A 1 99 ? 16.957 24.432 0.362 1.00 46.00 99 ALA A N 1
ATOM 743 C CA . ALA A 1 99 ? 17.727 23.218 0.643 1.00 46.00 99 ALA A CA 1
ATOM 744 C C . ALA A 1 99 ? 18.722 22.947 -0.503 1.00 46.00 99 ALA A C 1
ATOM 746 O O . ALA A 1 99 ? 18.361 22.414 -1.549 1.00 46.00 99 ALA A O 1
ATOM 747 N N . ASP A 1 100 ? 19.984 23.307 -0.253 1.00 47.97 100 ASP A N 1
ATOM 748 C CA . ASP A 1 100 ? 21.202 22.919 -0.981 1.00 47.97 100 ASP A CA 1
ATOM 749 C C . ASP A 1 100 ? 21.355 23.367 -2.451 1.00 47.97 100 ASP A C 1
ATOM 751 O O . ASP A 1 100 ? 21.413 22.556 -3.379 1.00 47.97 100 ASP A O 1
ATOM 755 N N . THR A 1 101 ? 21.633 24.659 -2.652 1.00 42.66 101 THR A N 1
ATOM 756 C CA . THR A 1 101 ? 22.551 25.093 -3.724 1.00 42.66 101 THR A CA 1
ATOM 757 C C . THR A 1 101 ? 23.908 25.452 -3.112 1.00 42.66 101 THR A C 1
ATOM 759 O O . THR A 1 101 ? 23.957 26.320 -2.238 1.00 42.66 101 THR A O 1
ATOM 762 N N . PRO A 1 102 ? 25.027 24.821 -3.524 1.00 47.22 102 PRO A N 1
ATOM 763 C CA . PRO A 1 102 ? 26.348 25.272 -3.111 1.00 47.22 102 PRO A CA 1
ATOM 764 C C . PRO A 1 102 ? 26.579 26.691 -3.639 1.00 47.22 102 PRO A C 1
ATOM 766 O O . PRO A 1 102 ? 26.371 26.973 -4.817 1.00 47.22 102 PRO A O 1
ATOM 769 N N . SER A 1 103 ? 26.961 27.572 -2.720 1.00 41.72 103 SER A N 1
ATOM 770 C CA . SER A 1 103 ? 27.164 28.999 -2.928 1.00 41.72 103 SER A CA 1
ATOM 771 C C . SER A 1 103 ? 28.245 29.270 -3.978 1.00 41.72 103 SER A C 1
ATOM 773 O O . SER A 1 103 ? 29.401 28.924 -3.750 1.00 41.72 103 SER A O 1
ATOM 775 N N . ASP A 1 104 ? 27.879 29.956 -5.060 1.00 47.78 104 ASP A N 1
ATOM 776 C CA . ASP A 1 104 ? 28.799 30.805 -5.818 1.00 47.78 104 ASP A CA 1
ATOM 777 C C . ASP A 1 104 ? 28.343 32.264 -5.641 1.00 47.78 104 ASP A C 1
ATOM 779 O O . ASP A 1 104 ? 27.177 32.611 -5.843 1.00 47.78 104 ASP A O 1
ATOM 783 N N . GLU A 1 105 ? 29.274 33.088 -5.164 1.00 51.75 105 GLU A N 1
ATOM 784 C CA . GLU A 1 105 ? 29.154 34.528 -4.926 1.00 51.75 105 GLU A CA 1
ATOM 785 C C . GLU A 1 105 ? 28.885 35.301 -6.237 1.00 51.75 105 GLU A C 1
ATOM 787 O O . GLU A 1 105 ? 29.516 35.010 -7.247 1.00 51.75 105 GLU A O 1
ATOM 792 N N . GLU A 1 106 ? 27.967 36.281 -6.230 1.00 49.88 106 GLU A N 1
ATOM 793 C CA . GLU A 1 106 ? 28.214 37.733 -6.440 1.00 49.88 106 GLU A CA 1
ATOM 794 C C . GLU A 1 106 ? 26.959 38.518 -6.915 1.00 49.88 106 GLU A C 1
ATOM 796 O O . GLU A 1 106 ? 26.235 38.109 -7.817 1.00 49.88 106 GLU A O 1
ATOM 801 N N . ASP A 1 107 ? 26.796 39.708 -6.315 1.00 50.16 107 ASP A N 1
ATOM 802 C CA . ASP A 1 107 ? 26.067 40.917 -6.760 1.00 50.16 107 ASP A CA 1
ATOM 803 C C . ASP A 1 107 ? 24.523 41.081 -6.640 1.00 50.16 107 ASP A C 1
ATOM 805 O O . ASP A 1 107 ? 23.736 40.857 -7.552 1.00 50.16 107 ASP A O 1
ATOM 809 N N . ALA A 1 108 ? 24.134 41.650 -5.487 1.00 42.44 108 ALA A N 1
ATOM 810 C CA . ALA A 1 108 ? 23.368 42.900 -5.269 1.00 42.44 108 ALA A CA 1
ATOM 811 C C . ALA A 1 108 ? 22.103 43.278 -6.106 1.00 42.44 108 ALA A C 1
ATOM 813 O O . ALA A 1 108 ? 22.232 43.821 -7.195 1.00 42.44 108 ALA A O 1
ATOM 814 N N . ALA A 1 109 ? 20.925 43.186 -5.441 1.00 44.91 109 ALA A N 1
ATOM 815 C CA . ALA A 1 109 ? 19.768 44.128 -5.286 1.00 44.91 109 ALA A CA 1
ATOM 816 C C . ALA A 1 109 ? 19.153 44.906 -6.500 1.00 44.91 109 ALA A C 1
ATOM 818 O O . ALA A 1 109 ? 19.880 45.242 -7.428 1.00 44.91 109 ALA A O 1
ATOM 819 N N . PRO A 1 110 ? 17.861 45.359 -6.479 1.00 54.34 110 PRO A N 1
ATOM 820 C CA . PRO A 1 110 ? 16.943 45.514 -5.336 1.00 54.34 110 PRO A CA 1
ATOM 821 C C . PRO A 1 110 ? 15.514 44.931 -5.501 1.00 54.34 110 PRO A C 1
ATOM 823 O O . PRO A 1 110 ? 15.088 44.498 -6.565 1.00 54.34 110 PRO A O 1
ATOM 826 N N . THR A 1 111 ? 14.806 44.968 -4.372 1.00 60.69 111 THR A N 1
ATOM 827 C CA . THR A 1 111 ? 13.441 44.534 -4.030 1.00 60.69 111 THR A CA 1
ATOM 828 C C . THR A 1 111 ? 12.307 45.170 -4.841 1.00 60.69 111 THR A C 1
ATOM 830 O O . THR A 1 111 ? 12.332 46.383 -5.049 1.00 60.69 111 THR A O 1
ATOM 833 N N . ASP A 1 112 ? 11.262 44.388 -5.133 1.00 36.72 112 ASP A N 1
ATOM 834 C CA . ASP A 1 112 ? 9.911 44.897 -5.404 1.00 36.72 112 ASP A CA 1
ATOM 835 C C . ASP A 1 112 ? 8.854 43.985 -4.749 1.00 36.72 112 ASP A C 1
ATOM 837 O O . ASP A 1 112 ? 8.949 42.757 -4.801 1.00 36.72 112 ASP A O 1
ATOM 841 N N . ASP A 1 113 ? 7.892 44.626 -4.086 1.00 42.78 113 ASP A N 1
ATOM 842 C CA . ASP A 1 113 ? 6.809 44.052 -3.283 1.00 42.78 113 ASP A CA 1
ATOM 843 C C . ASP A 1 113 ? 5.803 43.255 -4.132 1.00 42.78 113 ASP A C 1
ATOM 845 O O . ASP A 1 113 ? 5.228 43.808 -5.071 1.00 42.78 113 ASP A O 1
ATOM 849 N N . HIS A 1 114 ? 5.464 42.020 -3.736 1.00 34.81 114 HIS A N 1
ATOM 850 C CA . HIS A 1 114 ? 4.197 41.397 -4.140 1.00 34.81 114 HIS A CA 1
ATOM 851 C C . HIS A 1 114 ? 3.576 40.507 -3.052 1.00 34.81 114 HIS A C 1
ATOM 853 O O . HIS A 1 114 ? 4.050 39.418 -2.738 1.00 34.81 114 HIS A O 1
ATOM 859 N N . ASP A 1 115 ? 2.455 41.005 -2.528 1.00 35.81 115 ASP A N 1
ATOM 860 C CA . ASP A 1 115 ? 1.505 40.333 -1.647 1.00 35.81 115 ASP A CA 1
ATOM 861 C C . ASP A 1 115 ? 0.815 39.113 -2.302 1.00 35.81 115 ASP A C 1
ATOM 863 O O . ASP A 1 115 ? 0.253 39.192 -3.394 1.00 35.81 115 ASP A O 1
ATOM 867 N N . GLY A 1 116 ? 0.815 38.015 -1.539 1.00 40.50 116 GLY A N 1
ATOM 868 C CA . GLY A 1 116 ? -0.094 36.860 -1.471 1.00 40.50 116 GLY A CA 1
ATOM 869 C C . GLY A 1 116 ? -1.157 36.583 -2.549 1.00 40.50 116 GLY A C 1
ATOM 870 O O . GLY A 1 116 ? -2.210 37.220 -2.587 1.00 40.50 116 GLY A O 1
ATOM 871 N N . ALA A 1 117 ? -0.988 35.453 -3.252 1.00 33.31 117 ALA A N 1
ATOM 872 C CA . ALA A 1 117 ? -2.073 34.681 -3.876 1.00 33.31 117 ALA A CA 1
ATOM 873 C C . ALA A 1 117 ? -1.723 33.173 -3.968 1.00 33.31 117 ALA A C 1
ATOM 875 O O . ALA A 1 117 ? -1.303 32.670 -5.005 1.00 33.31 117 ALA A O 1
ATOM 876 N N . PHE A 1 118 ? -1.911 32.422 -2.875 1.00 38.03 118 PHE A N 1
ATOM 877 C CA . PHE A 1 118 ? -1.576 30.986 -2.759 1.00 38.03 118 PHE A CA 1
ATOM 878 C C . PHE A 1 118 ? -2.696 30.043 -3.268 1.00 38.03 118 PHE A C 1
ATOM 880 O O . PHE A 1 118 ? -3.041 29.052 -2.630 1.00 38.03 118 PHE A O 1
ATOM 887 N N . GLY A 1 119 ? -3.334 30.376 -4.399 1.00 36.69 119 GLY A N 1
ATOM 888 C CA . GLY A 1 119 ? -4.558 29.701 -4.870 1.00 36.69 119 GLY A CA 1
ATOM 889 C C . GLY A 1 119 ? -4.541 29.115 -6.286 1.00 36.69 119 GLY A C 1
ATOM 890 O O . GLY A 1 119 ? -5.535 28.506 -6.675 1.00 36.69 119 GLY A O 1
ATOM 891 N N . GLU A 1 120 ? -3.470 29.282 -7.070 1.00 39.28 120 GLU A N 1
ATOM 892 C CA . GLU A 1 120 ? -3.550 29.097 -8.536 1.00 39.28 120 GLU A CA 1
ATOM 893 C C . GLU A 1 120 ? -2.562 28.090 -9.160 1.00 39.28 120 GLU A C 1
ATOM 895 O O . GLU A 1 120 ? -2.578 27.903 -10.374 1.00 39.28 120 GLU A O 1
ATOM 900 N N . TRP A 1 121 ? -1.769 27.352 -8.375 1.00 42.16 121 TRP A N 1
ATOM 901 C CA . TRP A 1 121 ? -0.686 26.499 -8.911 1.00 42.16 121 TRP A CA 1
ATOM 902 C C . TRP A 1 121 ? -1.131 25.278 -9.747 1.00 42.16 121 TRP A C 1
ATOM 904 O O . TRP A 1 121 ? -0.297 24.614 -10.353 1.00 42.16 121 TRP A O 1
ATOM 914 N N . TRP A 1 122 ? -2.436 25.005 -9.856 1.00 46.53 122 TRP A N 1
ATOM 915 C CA . TRP A 1 122 ? -2.983 23.881 -10.636 1.00 46.53 122 TRP A CA 1
ATOM 916 C C . TRP A 1 122 ? -3.894 24.316 -11.798 1.00 46.53 122 TRP A C 1
ATOM 918 O O . TRP A 1 122 ? -4.456 23.467 -12.482 1.00 46.53 122 TRP A O 1
ATOM 928 N N . ALA A 1 123 ? -4.071 25.624 -12.032 1.00 36.56 123 ALA A N 1
ATOM 929 C CA . ALA A 1 123 ? -5.032 26.147 -13.014 1.00 36.56 123 ALA A CA 1
ATOM 930 C C . ALA A 1 123 ? -4.455 26.361 -14.432 1.00 36.56 123 ALA A C 1
ATOM 932 O O . ALA A 1 123 ? -5.084 27.011 -15.263 1.00 36.56 123 ALA A O 1
ATOM 933 N N . GLY A 1 124 ? -3.277 25.809 -14.730 1.00 38.78 124 GLY A N 1
ATOM 934 C CA . GLY A 1 124 ? -2.619 25.921 -16.034 1.00 38.78 124 GLY A CA 1
ATOM 935 C C . GLY A 1 124 ? -2.678 24.634 -16.852 1.00 38.78 124 GLY A C 1
ATOM 936 O O . GLY A 1 124 ? -1.645 24.028 -17.116 1.00 38.78 124 GLY A O 1
ATOM 937 N N . THR A 1 125 ? -3.861 24.176 -17.255 1.00 37.78 125 THR A N 1
ATOM 938 C CA . THR A 1 125 ? -3.970 23.196 -18.351 1.00 37.78 125 THR A CA 1
ATOM 939 C C . THR A 1 125 ? -5.244 23.473 -19.136 1.00 37.78 125 THR A C 1
ATOM 941 O O . THR A 1 125 ? -6.342 23.100 -18.731 1.00 37.78 125 THR A O 1
ATOM 944 N N . ASP A 1 126 ? -5.080 24.206 -20.236 1.00 35.34 126 ASP A N 1
ATOM 945 C CA . ASP A 1 126 ? -6.149 24.579 -21.157 1.00 35.34 126 ASP A CA 1
ATOM 946 C C . ASP A 1 126 ? -6.902 23.357 -21.701 1.00 35.34 126 ASP A C 1
ATOM 948 O O . ASP A 1 126 ? -6.314 22.369 -22.153 1.00 35.34 126 ASP A O 1
ATOM 952 N N . GLU A 1 127 ? -8.228 23.497 -21.725 1.00 37.28 127 GLU A N 1
ATOM 953 C CA . GLU A 1 127 ? -9.181 22.673 -22.462 1.00 37.28 127 GLU A CA 1
ATOM 954 C C . GLU A 1 127 ? -8.802 22.612 -23.953 1.00 37.28 127 GLU A C 1
ATOM 956 O O . GLU A 1 127 ? -9.133 23.493 -24.747 1.00 37.28 127 GLU A O 1
ATOM 961 N N . HIS A 1 128 ? -8.142 21.532 -24.375 1.00 34.88 128 HIS A N 1
ATOM 962 C CA . HIS A 1 128 ? -8.219 21.089 -25.765 1.00 34.88 128 HIS A CA 1
ATOM 963 C C . HIS A 1 128 ? -9.499 20.275 -25.947 1.00 34.88 128 HIS A C 1
ATOM 965 O O . HIS A 1 128 ? -9.531 19.074 -25.695 1.00 34.88 128 HIS A O 1
ATOM 971 N N . ASP A 1 129 ? -10.550 20.959 -26.386 1.00 38.41 129 ASP A N 1
ATOM 972 C CA . ASP A 1 129 ? -11.803 20.393 -26.878 1.00 38.41 129 ASP A CA 1
ATOM 973 C C . ASP A 1 129 ? -11.570 19.640 -28.209 1.00 38.41 129 ASP A C 1
ATOM 975 O O . ASP A 1 129 ? -11.274 20.276 -29.228 1.00 38.41 129 ASP A O 1
ATOM 979 N N . PRO A 1 130 ? -11.693 18.297 -28.275 1.00 39.50 130 PRO A N 1
ATOM 980 C CA . PRO A 1 130 ? -11.645 17.568 -29.525 1.00 39.50 130 PRO A CA 1
ATOM 981 C C . PRO A 1 130 ? -13.074 17.253 -29.980 1.00 39.50 130 PRO A C 1
ATOM 983 O O . PRO A 1 130 ? -13.478 16.090 -30.062 1.00 39.50 130 PRO A O 1
ATOM 986 N N . HIS A 1 131 ? -13.856 18.269 -30.347 1.00 34.25 131 HIS A N 1
ATOM 987 C CA . HIS A 1 131 ? -15.058 18.060 -31.155 1.00 34.25 131 HIS A CA 1
ATOM 988 C C . HIS A 1 131 ? -14.686 17.729 -32.614 1.00 34.25 131 HIS A C 1
ATOM 990 O O . HIS A 1 131 ? -14.846 18.508 -33.555 1.00 34.25 131 HIS A O 1
ATOM 996 N N . GLY A 1 132 ? -14.196 16.501 -32.800 1.00 33.44 132 GLY A N 1
ATOM 997 C CA . GLY A 1 132 ? -14.027 15.837 -34.086 1.00 33.44 132 GLY A CA 1
ATOM 998 C C . GLY A 1 132 ? -15.369 15.372 -34.650 1.00 33.44 132 GLY A C 1
ATOM 999 O O . GLY A 1 132 ? -15.867 14.302 -34.323 1.00 33.44 132 GLY A O 1
ATOM 1000 N N . ARG A 1 133 ? -15.938 16.225 -35.501 1.00 35.97 133 ARG A N 1
ATOM 1001 C CA . ARG A 1 133 ? -16.893 15.966 -36.593 1.00 35.97 133 ARG A CA 1
ATOM 1002 C C . ARG A 1 133 ? -17.082 14.474 -36.951 1.00 35.97 133 ARG A C 1
ATOM 1004 O O . ARG A 1 133 ? -16.172 13.838 -37.478 1.00 35.97 133 ARG A O 1
ATOM 1011 N N . ALA A 1 134 ? -18.293 13.954 -36.751 1.00 38.12 134 ALA A N 1
ATOM 1012 C CA . ALA A 1 134 ? -18.721 12.664 -37.292 1.00 38.12 134 ALA A CA 1
ATOM 1013 C C . ALA A 1 134 ? -18.799 12.712 -38.835 1.00 38.12 134 ALA A C 1
ATOM 1015 O O . ALA A 1 134 ? -19.337 13.689 -39.369 1.00 38.12 134 ALA A O 1
ATOM 1016 N N . PRO A 1 135 ? -18.315 11.691 -39.566 1.00 47.03 135 PRO A N 1
ATOM 1017 C CA . PRO A 1 135 ? -18.680 11.502 -40.958 1.00 47.03 135 PRO A CA 1
ATOM 1018 C C . PRO A 1 135 ? -20.013 10.748 -41.057 1.00 47.03 135 PRO A C 1
ATOM 1020 O O . PRO A 1 135 ? -20.179 9.647 -40.536 1.00 47.03 135 PRO A O 1
ATOM 1023 N N . ASP A 1 136 ? -20.956 11.384 -41.747 1.00 43.47 136 ASP A N 1
ATOM 1024 C CA . ASP A 1 136 ? -22.160 10.781 -42.313 1.00 43.47 136 ASP A CA 1
ATOM 1025 C C . ASP A 1 136 ? -21.728 9.803 -43.425 1.00 43.47 136 ASP A C 1
ATOM 1027 O O . ASP A 1 136 ? -21.432 10.220 -44.547 1.00 43.47 136 ASP A O 1
ATOM 1031 N N . GLU A 1 137 ? -21.673 8.502 -43.134 1.00 41.75 137 GLU A N 1
ATOM 1032 C CA . GLU A 1 137 ? -21.606 7.464 -44.167 1.00 41.75 137 GLU A CA 1
ATOM 1033 C C . GLU A 1 137 ? -22.964 6.769 -44.293 1.00 41.75 137 GLU A C 1
ATOM 1035 O O . GLU A 1 137 ? -23.362 5.915 -43.502 1.00 41.75 137 GLU A O 1
ATOM 1040 N N . ARG A 1 138 ? -23.685 7.167 -45.347 1.00 39.72 138 ARG A N 1
ATOM 1041 C CA . ARG A 1 138 ? -24.763 6.390 -45.961 1.00 39.72 138 ARG A CA 1
ATOM 1042 C C . ARG A 1 138 ? -24.187 5.085 -46.510 1.00 39.72 138 ARG A C 1
ATOM 1044 O O . ARG A 1 138 ? -23.390 5.122 -47.443 1.00 39.72 138 ARG A O 1
ATOM 1051 N N . VAL A 1 139 ? -24.686 3.955 -46.017 1.00 42.31 139 VAL A N 1
ATOM 1052 C CA . VAL A 1 139 ? -24.575 2.654 -46.687 1.00 42.31 139 VAL A CA 1
ATOM 1053 C C . VAL A 1 139 ? -25.979 2.217 -47.105 1.00 42.31 139 VAL A C 1
ATOM 1055 O O . VAL A 1 139 ? -26.839 1.951 -46.266 1.00 42.31 139 VAL A O 1
ATOM 1058 N N . GLU A 1 140 ? -26.212 2.195 -48.417 1.00 46.25 140 GLU A N 1
ATOM 1059 C CA . GLU A 1 140 ? -27.362 1.567 -49.0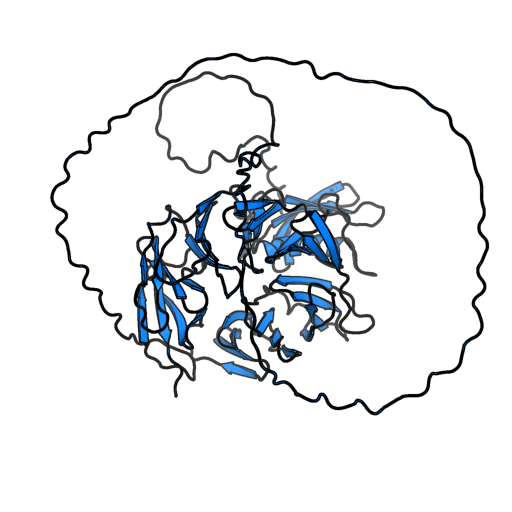73 1.00 46.25 140 GLU A CA 1
ATOM 1060 C C . GLU A 1 140 ? -26.995 0.146 -49.547 1.00 46.25 140 GLU A C 1
ATOM 1062 O O . GLU A 1 140 ? -25.919 -0.047 -50.109 1.00 46.25 140 GLU A O 1
ATOM 1067 N N . GLY A 1 141 ? -27.938 -0.799 -49.395 1.00 35.78 141 GLY A N 1
ATOM 1068 C CA . GLY A 1 141 ? -27.998 -2.118 -50.066 1.00 35.78 141 GLY A CA 1
ATOM 1069 C C . GLY A 1 141 ? -27.198 -3.236 -49.376 1.00 35.78 141 GLY A C 1
ATOM 1070 O O . GLY A 1 141 ? -26.078 -3.015 -48.948 1.00 35.78 141 GLY A O 1
ATOM 1071 N N . GLU A 1 142 ? -27.648 -4.480 -49.209 1.00 41.41 142 GLU A N 1
ATOM 1072 C CA . GLU A 1 142 ? -28.792 -5.258 -49.705 1.00 41.41 142 GLU A CA 1
ATOM 1073 C C . GLU A 1 142 ? -28.975 -6.511 -48.794 1.00 41.41 142 GLU A C 1
ATOM 1075 O O . GLU A 1 142 ? -28.121 -6.769 -47.942 1.00 41.41 142 GLU A O 1
ATOM 1080 N N . PRO A 1 143 ? -30.071 -7.291 -48.930 1.00 57.22 143 PRO A N 1
ATOM 1081 C CA . PRO A 1 143 ? -30.507 -8.284 -47.946 1.00 57.22 143 PRO A CA 1
ATOM 1082 C C . PRO A 1 143 ? -30.129 -9.743 -48.279 1.00 57.22 143 PRO A C 1
ATOM 1084 O O . PRO A 1 143 ? -30.062 -10.150 -49.435 1.00 57.22 143 PRO A O 1
ATOM 1087 N N . GLY A 1 144 ? -30.016 -10.567 -47.236 1.00 34.88 144 GLY A N 1
ATOM 1088 C CA . GLY A 1 144 ? -29.955 -12.035 -47.300 1.00 34.88 144 GLY A CA 1
ATOM 1089 C C . GLY A 1 144 ? -29.166 -12.561 -46.103 1.00 34.88 144 GLY A C 1
ATOM 1090 O O . GLY A 1 144 ? -28.113 -12.028 -45.795 1.00 34.88 144 GLY A O 1
ATOM 1091 N N . GLY A 1 145 ? -29.574 -13.547 -45.318 1.00 36.47 145 GLY A N 1
ATOM 1092 C CA . GLY A 1 145 ? -30.580 -14.595 -45.419 1.00 36.47 145 GLY A CA 1
ATOM 1093 C C . GLY A 1 145 ? -30.094 -15.731 -44.496 1.00 36.47 145 GLY A C 1
ATOM 1094 O O . GLY A 1 145 ? -28.892 -15.840 -44.269 1.00 36.47 145 GLY A O 1
ATOM 1095 N N . ALA A 1 146 ? -31.024 -16.563 -44.015 1.00 38.28 146 ALA A N 1
ATOM 1096 C CA . ALA A 1 146 ? -30.844 -17.759 -43.171 1.00 38.28 146 ALA A CA 1
ATOM 1097 C C . ALA A 1 146 ? -30.535 -17.487 -41.680 1.00 38.28 146 ALA A C 1
ATOM 1099 O O . ALA A 1 146 ? -29.473 -17.006 -41.310 1.00 38.28 146 ALA A O 1
ATOM 1100 N N . GLU A 1 147 ? -31.506 -17.640 -40.772 1.00 42.41 147 GLU A N 1
ATOM 1101 C CA . GLU A 1 147 ? -31.974 -18.929 -40.219 1.00 42.41 147 GLU A CA 1
ATOM 1102 C C . GLU A 1 147 ? -30.825 -19.793 -39.688 1.00 42.41 147 GLU A C 1
ATOM 1104 O O . GLU A 1 147 ? -30.210 -20.517 -40.461 1.00 42.41 147 GLU A O 1
ATOM 1109 N N . HIS A 1 148 ? -30.599 -19.767 -38.370 1.00 39.09 148 HIS A N 1
ATOM 1110 C CA . HIS A 1 148 ? -30.479 -20.953 -37.506 1.00 39.09 148 HIS A CA 1
ATOM 1111 C C . HIS A 1 148 ? -30.238 -20.508 -36.057 1.00 39.09 148 HIS A C 1
ATOM 1113 O O . HIS A 1 148 ? -29.132 -20.134 -35.685 1.00 39.09 148 HIS A O 1
ATOM 1119 N N . ASP A 1 149 ? -31.279 -20.598 -35.235 1.00 42.97 149 ASP A N 1
ATOM 1120 C CA . ASP A 1 149 ? -31.139 -20.767 -33.791 1.00 42.97 149 ASP A CA 1
ATOM 1121 C C . ASP A 1 149 ? -32.230 -21.755 -33.357 1.00 42.97 149 ASP A C 1
ATOM 1123 O O . ASP A 1 149 ? -33.400 -21.585 -33.722 1.00 42.97 149 ASP A O 1
ATOM 1127 N N . PRO A 1 150 ? -31.862 -22.845 -32.669 1.00 50.16 150 PRO A N 1
ATOM 1128 C CA . PRO A 1 150 ? -32.473 -22.997 -31.362 1.00 50.16 150 PRO A CA 1
ATOM 1129 C C . PRO A 1 150 ? -31.495 -23.579 -30.339 1.00 50.16 150 PRO A C 1
ATOM 1131 O O . PRO A 1 150 ? -31.384 -24.798 -30.192 1.00 50.16 150 PRO A O 1
ATOM 1134 N N . TYR A 1 151 ? -30.893 -22.719 -29.522 1.00 45.25 151 TYR A N 1
ATOM 1135 C CA . TYR A 1 151 ? -30.580 -23.099 -28.146 1.00 45.25 151 TYR A CA 1
ATOM 1136 C C . TYR A 1 151 ? -31.811 -22.911 -27.250 1.00 45.25 151 TYR A C 1
ATOM 1138 O O . TYR A 1 151 ? -32.149 -21.821 -26.795 1.00 45.25 151 TYR A O 1
ATOM 1146 N N . GLN A 1 152 ? -32.497 -24.029 -27.003 1.00 39.72 152 GLN A N 1
ATOM 1147 C CA . GLN A 1 152 ? -33.508 -24.169 -25.957 1.00 39.72 152 GLN A CA 1
ATOM 1148 C C . GLN A 1 152 ? -32.887 -23.922 -24.575 1.00 39.72 152 GLN A C 1
ATOM 1150 O O . GLN A 1 152 ? -32.000 -24.657 -24.141 1.00 39.72 152 GLN A O 1
ATOM 1155 N N . ALA A 1 153 ? -33.417 -22.938 -23.850 1.00 45.78 153 ALA A N 1
ATOM 1156 C CA . ALA A 1 153 ? -33.248 -22.830 -22.406 1.00 45.78 153 ALA A CA 1
ATOM 1157 C C . ALA A 1 153 ? -34.207 -23.808 -21.690 1.00 45.78 153 ALA A C 1
ATOM 1159 O O . ALA A 1 153 ? -35.373 -23.914 -22.085 1.00 45.78 153 ALA A O 1
ATOM 1160 N N . PRO A 1 154 ? -33.771 -24.521 -20.635 1.00 54.66 154 PRO A N 1
ATOM 1161 C CA . PRO A 1 154 ? -34.659 -25.367 -19.849 1.00 54.66 154 PRO A CA 1
ATOM 1162 C C . PRO A 1 154 ? -35.573 -24.540 -18.928 1.00 54.66 154 PRO A C 1
ATOM 1164 O O . PRO A 1 154 ? -35.139 -23.615 -18.245 1.00 54.66 154 PRO A O 1
ATOM 1167 N N . ASN A 1 155 ? -36.852 -24.927 -18.903 1.00 48.81 155 ASN A N 1
ATOM 1168 C CA . ASN A 1 155 ? -37.894 -24.441 -17.992 1.00 48.81 155 ASN A CA 1
ATOM 1169 C C . ASN A 1 155 ? -37.469 -24.498 -16.510 1.00 48.81 155 ASN A C 1
ATOM 1171 O O . ASN A 1 155 ? -37.025 -25.557 -16.058 1.00 48.81 155 ASN A O 1
ATOM 1175 N N . PRO A 1 156 ? -37.746 -23.457 -15.703 1.00 57.03 156 PRO A N 1
ATOM 1176 C CA . PRO A 1 156 ? -37.791 -23.592 -14.255 1.00 57.03 156 PRO A CA 1
ATOM 1177 C C . PRO A 1 156 ? -39.151 -24.160 -13.807 1.00 57.03 156 PRO A C 1
ATOM 1179 O O . PRO A 1 156 ? -40.198 -23.532 -13.959 1.00 57.03 156 PRO A O 1
ATOM 1182 N N . LEU A 1 157 ? -39.130 -25.360 -13.224 1.00 45.31 157 LEU A N 1
ATOM 1183 C CA . LEU A 1 157 ? -40.199 -25.883 -12.370 1.00 45.31 157 LEU A CA 1
ATOM 1184 C C . LEU A 1 157 ? -39.937 -25.420 -10.9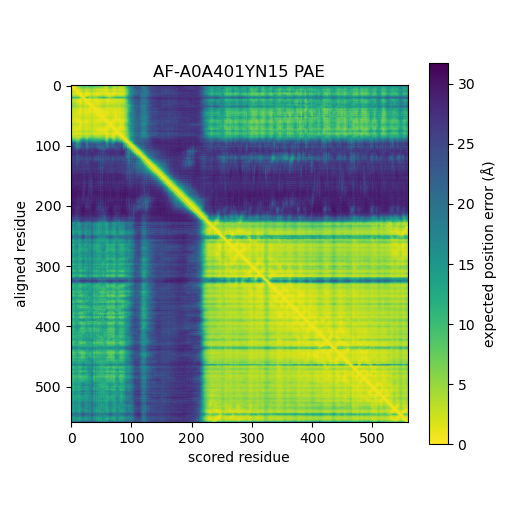33 1.00 45.31 157 LEU A C 1
ATOM 1186 O O . LEU A 1 157 ? -38.868 -25.697 -10.395 1.00 45.31 157 LEU A O 1
ATOM 1190 N N . GLY A 1 158 ? -40.918 -24.775 -10.297 1.00 42.78 158 GLY A N 1
ATOM 1191 C CA . GLY A 1 158 ? -40.887 -24.561 -8.847 1.00 42.78 158 GLY A CA 1
ATOM 1192 C C . GLY A 1 158 ? -41.596 -23.305 -8.357 1.00 42.78 158 GLY A C 1
ATOM 1193 O O . GLY A 1 158 ? -40.963 -22.420 -7.792 1.00 42.78 158 GLY A O 1
ATOM 1194 N N . THR A 1 159 ? -42.912 -23.225 -8.541 1.00 45.19 159 THR A N 1
ATOM 1195 C CA . THR A 1 159 ? -43.765 -22.237 -7.869 1.00 45.19 159 THR A CA 1
ATOM 1196 C C . THR A 1 159 ? -43.848 -22.580 -6.378 1.00 45.19 159 THR A C 1
ATOM 1198 O O . THR A 1 159 ? -44.476 -23.570 -6.001 1.00 45.19 159 THR A O 1
ATOM 1201 N N . ALA A 1 160 ? -43.210 -21.781 -5.523 1.00 54.34 160 ALA A N 1
ATOM 1202 C CA . ALA A 1 160 ? -43.425 -21.816 -4.077 1.00 54.34 160 ALA A CA 1
ATOM 1203 C C . ALA A 1 160 ? -44.673 -20.981 -3.705 1.00 54.34 160 ALA A C 1
ATOM 1205 O O . ALA A 1 160 ? -44.913 -19.945 -4.331 1.00 54.34 160 ALA A O 1
ATOM 1206 N N . PRO A 1 161 ? -45.480 -21.406 -2.715 1.00 58.19 161 PRO A N 1
ATOM 1207 C CA . PRO A 1 161 ? -46.683 -20.687 -2.303 1.00 58.19 161 PRO A CA 1
ATOM 1208 C C . PRO A 1 161 ? -46.350 -19.388 -1.555 1.00 58.19 161 PRO A C 1
ATOM 1210 O O . PRO A 1 161 ? -45.462 -19.349 -0.704 1.00 58.19 161 PRO A O 1
ATOM 1213 N N . SER A 1 162 ? -47.101 -18.330 -1.862 1.00 53.97 162 SER A N 1
ATOM 1214 C CA . SER A 1 162 ? -47.052 -17.041 -1.170 1.00 53.97 162 SER A CA 1
ATOM 1215 C C . SER A 1 162 ? -47.441 -17.178 0.314 1.00 53.97 162 SER A C 1
ATOM 1217 O O . SER A 1 162 ? -48.405 -17.887 0.617 1.00 53.97 162 SER A O 1
ATOM 1219 N N . PRO A 1 163 ? -46.751 -16.495 1.247 1.00 65.75 163 PRO A N 1
ATOM 1220 C CA . PRO A 1 163 ? -47.197 -16.394 2.634 1.00 65.75 163 PRO A CA 1
ATOM 1221 C C . PRO A 1 163 ? -48.433 -15.477 2.765 1.00 65.75 163 PRO A C 1
ATOM 1223 O O . PRO A 1 163 ? -48.636 -14.598 1.922 1.00 65.75 163 PRO A O 1
ATOM 1226 N N . PRO A 1 164 ? -49.267 -15.674 3.804 1.00 63.03 164 PRO A N 1
ATOM 1227 C CA . PRO A 1 164 ? -50.525 -14.957 3.974 1.00 63.03 164 PRO A CA 1
ATOM 1228 C C . PRO A 1 164 ? -50.346 -13.473 4.322 1.00 63.03 164 PRO A C 1
ATOM 1230 O O . PRO A 1 164 ? -49.459 -13.076 5.076 1.00 63.03 164 PRO A O 1
ATOM 1233 N N . GLU A 1 165 ? -51.267 -12.692 3.763 1.00 49.91 165 GLU A N 1
ATOM 1234 C CA . GLU A 1 165 ? -51.539 -11.266 3.944 1.00 49.91 165 GLU A CA 1
ATOM 1235 C C . GLU A 1 165 ? -51.575 -10.843 5.427 1.00 49.91 165 GLU A C 1
ATOM 1237 O O . GLU A 1 165 ? -52.388 -11.331 6.215 1.00 49.91 165 GLU A O 1
ATOM 1242 N N . GLY A 1 166 ? -50.696 -9.911 5.804 1.00 54.81 166 GLY A N 1
ATOM 1243 C CA . GLY A 1 166 ? -50.751 -9.200 7.083 1.00 54.81 166 GLY A CA 1
ATOM 1244 C C . GLY A 1 166 ? -51.646 -7.949 7.003 1.00 54.81 166 GLY A C 1
ATOM 1245 O O . GLY A 1 166 ? -51.763 -7.355 5.931 1.00 54.81 166 GLY A O 1
ATOM 1246 N N . PRO A 1 167 ? -52.287 -7.534 8.113 1.00 63.12 167 PRO A N 1
ATOM 1247 C CA . PRO A 1 167 ? -53.282 -6.459 8.131 1.00 63.12 167 PRO A CA 1
ATOM 1248 C C . PRO A 1 167 ? -52.693 -5.053 7.876 1.00 63.12 167 PRO A C 1
ATOM 1250 O O . PRO A 1 167 ? -51.504 -4.824 8.107 1.00 63.12 167 PRO A O 1
ATOM 1253 N N . PRO A 1 168 ? -53.522 -4.091 7.418 1.00 55.09 168 PRO A N 1
ATOM 1254 C CA . PRO A 1 168 ? -53.064 -2.813 6.874 1.00 55.09 168 PRO A CA 1
ATOM 1255 C C . PRO A 1 168 ? -52.505 -1.854 7.933 1.00 55.09 168 PRO A C 1
ATOM 1257 O O . PRO A 1 168 ? -53.162 -1.538 8.927 1.00 55.09 168 PRO A O 1
ATOM 1260 N N . SER A 1 169 ? -51.318 -1.312 7.654 1.00 54.09 169 SER A N 1
ATOM 1261 C CA . SER A 1 169 ? -50.709 -0.214 8.409 1.00 54.09 169 SER A CA 1
ATOM 1262 C C . SER A 1 169 ? -51.438 1.108 8.162 1.00 54.09 169 SER A C 1
ATOM 1264 O O . SER A 1 169 ? -51.524 1.613 7.043 1.00 54.09 169 SER A O 1
ATOM 1266 N N . THR A 1 170 ? -51.932 1.689 9.250 1.00 44.97 170 THR A N 1
ATOM 1267 C CA . THR A 1 170 ? -52.555 3.011 9.336 1.00 44.97 170 THR A CA 1
ATOM 1268 C C . THR A 1 170 ? -51.544 4.138 9.112 1.00 44.97 170 THR A C 1
ATOM 1270 O O . THR A 1 170 ? -50.541 4.239 9.815 1.00 44.97 170 THR A O 1
ATOM 1273 N N . THR A 1 171 ? -51.847 5.027 8.166 1.00 46.19 171 THR A N 1
ATOM 1274 C CA . THR A 1 171 ? -51.139 6.290 7.904 1.00 46.19 171 THR A CA 1
ATOM 1275 C C . THR A 1 171 ? -51.539 7.369 8.926 1.00 46.19 171 THR A C 1
ATOM 1277 O O . THR A 1 171 ? -52.740 7.569 9.120 1.00 46.19 171 THR A O 1
ATOM 1280 N N . PRO A 1 172 ? -50.606 8.128 9.534 1.00 55.25 172 PRO A N 1
ATOM 1281 C CA . PRO A 1 172 ? -50.944 9.347 10.264 1.00 55.25 172 PRO A CA 1
ATOM 1282 C C . PRO A 1 172 ? -50.882 10.607 9.369 1.00 55.25 172 PRO A C 1
ATOM 1284 O O . PRO A 1 172 ? -50.268 10.599 8.300 1.00 55.25 172 PRO A O 1
ATOM 1287 N N . PRO A 1 173 ? -51.574 11.692 9.766 1.00 52.00 173 PRO A N 1
ATOM 1288 C CA . PRO A 1 173 ? -52.108 12.688 8.845 1.00 52.00 173 PRO A CA 1
ATOM 1289 C C . PRO A 1 173 ? -51.142 13.820 8.474 1.00 52.00 173 PRO A C 1
ATOM 1291 O O . PRO A 1 173 ? -50.344 14.314 9.266 1.00 52.00 173 PRO A O 1
ATOM 1294 N N . ARG A 1 174 ? -51.343 14.291 7.242 1.00 39.47 174 ARG A N 1
ATOM 1295 C CA . ARG A 1 174 ? -50.780 15.492 6.619 1.00 39.47 174 ARG A CA 1
ATOM 1296 C C . ARG A 1 174 ? -51.326 16.748 7.314 1.00 39.47 174 ARG A C 1
ATOM 1298 O O . ARG A 1 174 ? -52.531 16.991 7.272 1.00 39.47 174 ARG A O 1
ATOM 1305 N N . SER A 1 175 ? -50.460 17.584 7.883 1.00 41.16 175 SER A N 1
ATOM 1306 C CA . SER A 1 175 ? -50.811 18.947 8.294 1.00 41.16 175 SER A CA 1
ATOM 1307 C C . SER A 1 175 ? -50.313 19.941 7.243 1.00 41.16 175 SER A C 1
ATOM 1309 O O . SER A 1 175 ? -49.127 20.065 6.952 1.00 41.16 175 SER A O 1
ATOM 1311 N N . GLY A 1 176 ? -51.262 20.629 6.611 1.00 38.19 176 GLY A N 1
ATOM 1312 C CA . GLY A 1 176 ? -50.983 21.757 5.737 1.00 38.19 176 GLY A CA 1
ATOM 1313 C C . GLY A 1 176 ? -50.839 23.045 6.539 1.00 38.19 176 GLY A C 1
ATOM 1314 O O . GLY A 1 176 ? -51.601 23.295 7.474 1.00 38.19 176 GLY A O 1
ATOM 1315 N N . ARG A 1 177 ? -49.936 23.929 6.109 1.00 39.31 177 ARG A N 1
ATOM 1316 C CA . ARG A 1 177 ? -50.151 25.367 6.279 1.00 39.31 177 ARG A CA 1
ATOM 1317 C C . ARG A 1 177 ? -49.418 26.170 5.216 1.00 39.31 177 ARG A C 1
ATOM 1319 O O . ARG A 1 177 ? -48.198 26.251 5.184 1.00 39.31 177 ARG A O 1
ATOM 1326 N N . ALA A 1 178 ? -50.223 26.793 4.365 1.00 45.19 178 ALA A N 1
ATOM 1327 C CA . ALA A 1 178 ? -49.828 27.878 3.492 1.00 45.19 178 ALA A CA 1
ATOM 1328 C C . ALA A 1 178 ? -49.401 29.102 4.315 1.00 45.19 178 ALA A C 1
ATOM 1330 O O . ALA A 1 178 ? -50.085 29.474 5.273 1.00 45.19 178 ALA A O 1
ATOM 1331 N N . ARG A 1 179 ? -48.354 29.806 3.875 1.00 41.62 179 ARG A N 1
ATOM 1332 C CA . ARG A 1 179 ? -48.241 31.252 4.097 1.00 41.62 179 ARG A CA 1
ATOM 1333 C C . ARG A 1 179 ? -47.479 31.933 2.963 1.00 41.62 179 ARG A C 1
ATOM 1335 O O . ARG A 1 179 ? -46.553 31.391 2.376 1.00 41.62 179 ARG A O 1
ATOM 1342 N N . ARG A 1 180 ? -48.007 33.106 2.626 1.00 38.56 180 ARG A N 1
ATOM 1343 C CA . ARG A 1 180 ? -47.734 33.952 1.466 1.00 38.56 180 ARG A CA 1
ATOM 1344 C C . ARG A 1 180 ? -46.406 34.722 1.582 1.00 38.56 180 ARG A C 1
ATOM 1346 O O . ARG A 1 180 ? -46.018 35.112 2.676 1.00 38.56 180 ARG A O 1
ATOM 1353 N N . ARG A 1 181 ? -45.837 34.995 0.397 1.00 42.12 181 ARG A N 1
ATOM 1354 C CA . ARG A 1 181 ? -44.942 36.095 -0.061 1.00 42.12 181 ARG A CA 1
ATOM 1355 C C . ARG A 1 181 ? -45.051 37.432 0.711 1.00 42.12 181 ARG A C 1
ATOM 1357 O O . ARG A 1 181 ? -46.143 37.716 1.205 1.00 42.12 181 ARG A O 1
ATOM 1364 N N . PRO A 1 182 ? -43.990 38.283 0.753 1.00 46.78 182 PRO A N 1
ATOM 1365 C CA . PRO A 1 182 ? -43.500 39.105 -0.392 1.00 46.78 182 PRO A CA 1
ATOM 1366 C C . PRO A 1 182 ? -41.954 39.178 -0.529 1.00 46.78 182 PRO A C 1
ATOM 1368 O O . PRO A 1 182 ? -41.236 39.109 0.455 1.00 46.78 182 PRO A O 1
ATOM 1371 N N . ALA A 1 183 ? -41.367 39.099 -1.731 1.00 41.81 183 ALA A N 1
ATOM 1372 C CA . ALA A 1 183 ? -41.088 40.179 -2.701 1.00 41.81 183 ALA A CA 1
ATOM 1373 C C . ALA A 1 183 ? -40.165 41.317 -2.195 1.00 41.81 183 ALA A C 1
ATOM 1375 O O . ALA A 1 183 ? -40.627 42.204 -1.487 1.00 41.81 183 ALA A O 1
ATOM 1376 N N . ARG A 1 184 ? -38.897 41.304 -2.647 1.00 38.78 184 ARG A N 1
ATOM 1377 C CA . ARG A 1 184 ? -37.920 42.418 -2.785 1.00 38.78 184 ARG A CA 1
ATOM 1378 C C . ARG A 1 184 ? -36.826 41.916 -3.751 1.00 38.78 184 ARG A C 1
ATOM 1380 O O . ARG A 1 184 ? -36.256 40.866 -3.494 1.00 38.78 184 ARG A O 1
ATOM 1387 N N . SER A 1 185 ? -36.748 42.380 -5.006 1.00 32.09 185 SER A N 1
ATOM 1388 C CA . SER A 1 185 ? -35.921 43.510 -5.499 1.00 32.09 185 SER A CA 1
ATOM 1389 C C . SER A 1 185 ? -34.559 43.577 -4.800 1.00 32.09 185 SER A C 1
ATOM 1391 O O . SER A 1 185 ? -34.530 43.759 -3.593 1.00 32.09 185 SER A O 1
ATOM 1393 N N . GLY A 1 186 ? -33.397 43.501 -5.429 1.00 33.09 186 GLY A N 1
ATOM 1394 C CA . GLY A 1 186 ? -32.976 43.543 -6.821 1.00 33.09 186 GLY A CA 1
ATOM 1395 C C . GLY A 1 186 ? -31.521 44.024 -6.787 1.00 33.09 186 GLY A C 1
ATOM 1396 O O . GLY A 1 186 ? -31.187 44.828 -5.928 1.00 33.09 186 GLY A O 1
ATOM 1397 N N . SER A 1 187 ? -30.657 43.540 -7.673 1.00 33.25 187 SER A N 1
ATOM 1398 C CA . SER A 1 187 ? -29.458 44.266 -8.108 1.00 33.25 187 SER A CA 1
ATOM 1399 C C . SER A 1 187 ? -28.881 43.528 -9.308 1.00 33.25 187 SER A C 1
ATOM 1401 O O . SER A 1 187 ? -28.505 42.363 -9.213 1.00 33.25 187 SER A O 1
ATOM 1403 N N . ARG A 1 188 ? -28.899 44.199 -10.458 1.00 37.12 188 ARG A N 1
ATOM 1404 C CA . ARG A 1 188 ? -28.132 43.821 -11.640 1.00 37.12 188 ARG A CA 1
ATOM 1405 C C . ARG A 1 188 ? -26.785 44.512 -11.488 1.00 37.12 188 ARG A C 1
ATOM 1407 O O . ARG A 1 188 ? -26.759 45.738 -11.427 1.00 37.12 188 ARG A O 1
ATOM 1414 N N . VAL A 1 189 ? -25.703 43.746 -11.460 1.00 33.59 189 VAL A N 1
ATOM 1415 C CA . VAL A 1 189 ? -24.353 44.279 -11.647 1.00 33.59 189 VAL A CA 1
ATOM 1416 C C . VAL A 1 189 ? -23.919 43.859 -13.044 1.00 33.59 189 VAL A C 1
ATOM 1418 O O . VAL A 1 189 ? -23.883 42.674 -13.367 1.00 33.59 189 VAL A O 1
ATOM 1421 N N . ALA A 1 190 ? -23.716 44.857 -13.897 1.00 33.38 190 ALA A N 1
ATOM 1422 C CA . ALA A 1 190 ? -23.145 44.699 -15.224 1.00 33.38 190 ALA A CA 1
ATOM 1423 C C . ALA A 1 190 ? -21.630 44.464 -15.098 1.00 33.38 190 ALA A C 1
ATOM 1425 O O . ALA A 1 190 ? -21.005 45.132 -14.272 1.00 33.38 190 ALA A O 1
ATOM 1426 N N . PRO A 1 191 ? -21.017 43.588 -15.909 1.00 37.31 191 PRO A N 1
ATOM 1427 C CA . PRO A 1 191 ? -19.569 43.536 -16.000 1.00 37.31 191 PRO A CA 1
ATOM 1428 C C . PRO A 1 191 ? -19.063 44.699 -16.864 1.00 37.31 191 PRO A C 1
ATOM 1430 O O . PRO A 1 191 ? -19.480 44.883 -18.010 1.00 37.31 191 PRO A O 1
ATOM 1433 N N . ALA A 1 192 ? -18.177 45.500 -16.277 1.00 30.25 192 ALA A N 1
ATOM 1434 C CA . ALA A 1 192 ? -17.390 46.497 -16.978 1.00 30.25 192 ALA A CA 1
ATOM 1435 C C . ALA A 1 192 ? -16.300 45.789 -17.792 1.00 30.25 192 ALA A C 1
ATOM 1437 O O . ALA A 1 192 ? -15.517 45.009 -17.256 1.00 30.25 192 ALA A O 1
ATOM 1438 N N . ALA A 1 193 ? -16.269 46.074 -19.091 1.00 35.22 193 ALA A N 1
ATOM 1439 C CA . ALA A 1 193 ? -15.176 45.712 -19.974 1.00 35.22 193 ALA A CA 1
ATOM 1440 C C . ALA A 1 193 ? -13.957 46.584 -19.648 1.00 35.22 193 ALA A C 1
ATOM 1442 O O . ALA A 1 193 ? -14.034 47.812 -19.729 1.00 35.22 193 ALA A O 1
ATOM 1443 N N . ILE A 1 194 ? -12.841 45.947 -19.305 1.00 34.47 194 ILE A N 1
ATOM 1444 C CA . ILE A 1 194 ? -11.526 46.581 -19.234 1.00 34.47 194 ILE A CA 1
ATOM 1445 C C . ILE A 1 194 ? -10.671 45.917 -20.307 1.00 34.47 194 ILE A C 1
ATOM 1447 O O . ILE A 1 194 ? -10.421 44.716 -20.270 1.00 34.47 194 ILE A O 1
ATOM 1451 N N . GLY A 1 195 ? -10.304 46.714 -21.308 1.00 29.39 195 GLY A N 1
ATOM 1452 C CA . GLY A 1 195 ? -9.330 46.346 -22.322 1.00 29.39 195 GLY A CA 1
ATOM 1453 C C . GLY A 1 195 ? -7.908 46.558 -21.813 1.00 29.39 195 GLY A C 1
ATOM 1454 O O . GLY A 1 195 ? -7.639 47.521 -21.097 1.00 29.39 195 GLY A O 1
ATOM 1455 N N . LEU A 1 196 ? -7.004 45.681 -22.237 1.00 28.53 196 LEU A N 1
ATOM 1456 C CA . LEU A 1 196 ? -5.556 45.826 -22.102 1.00 28.53 196 LEU A CA 1
ATOM 1457 C C . LEU A 1 196 ? -4.947 45.150 -23.343 1.00 28.53 196 LEU A C 1
ATOM 1459 O O . LEU A 1 196 ? -5.201 43.978 -23.593 1.00 28.53 196 LEU A O 1
ATOM 1463 N N . ALA A 1 197 ? -4.573 45.926 -24.358 1.00 30.61 197 ALA A N 1
ATOM 1464 C CA . ALA A 1 197 ? -3.267 46.549 -24.595 1.00 30.61 197 ALA A CA 1
A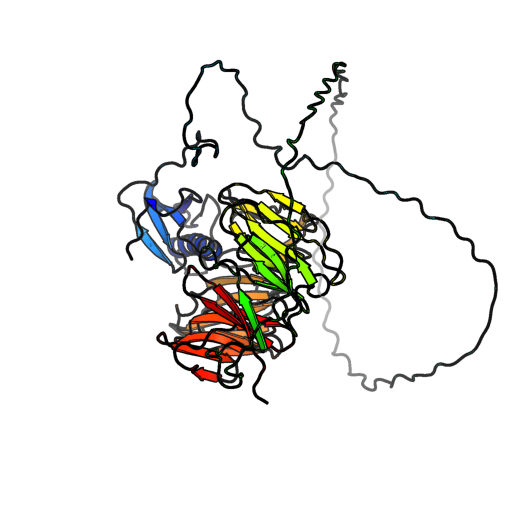TOM 1465 C C . ALA A 1 197 ? -2.205 45.552 -25.100 1.00 30.61 197 ALA A C 1
ATOM 1467 O O . ALA A 1 197 ? -1.809 44.607 -24.433 1.00 30.61 197 ALA A O 1
ATOM 1468 N N . VAL A 1 198 ? -1.793 45.818 -26.339 1.00 32.53 198 VAL A N 1
ATOM 1469 C CA . VAL A 1 198 ? -0.785 45.145 -27.164 1.00 32.53 198 VAL A CA 1
ATOM 1470 C C . VAL A 1 198 ? 0.616 45.623 -26.777 1.00 32.53 198 VAL A C 1
ATOM 1472 O O . VAL A 1 198 ? 0.806 46.834 -26.709 1.00 32.53 198 VAL A O 1
ATOM 1475 N N . ALA A 1 199 ? 1.573 44.696 -26.633 1.00 28.84 199 ALA A N 1
ATOM 1476 C CA . ALA A 1 199 ? 3.031 44.810 -26.872 1.00 28.84 199 ALA A CA 1
ATOM 1477 C C . ALA A 1 199 ? 3.714 43.613 -26.169 1.00 28.84 199 ALA A C 1
ATOM 1479 O O . ALA A 1 199 ? 3.272 43.227 -25.100 1.00 28.84 199 ALA A O 1
ATOM 1480 N N . THR A 1 200 ? 4.759 42.932 -26.634 1.00 28.66 200 THR A N 1
ATOM 1481 C CA . THR A 1 200 ? 5.645 43.026 -27.801 1.00 28.66 200 THR A CA 1
ATOM 1482 C C . THR A 1 200 ? 6.370 41.679 -27.869 1.00 28.66 200 THR A C 1
ATOM 1484 O O . THR A 1 200 ? 6.771 41.144 -26.839 1.00 28.66 200 THR A O 1
ATOM 1487 N N . ALA A 1 201 ? 6.555 41.135 -29.069 1.00 27.28 201 ALA A N 1
ATOM 1488 C CA . ALA A 1 201 ? 7.364 39.944 -29.289 1.00 27.28 201 ALA A CA 1
ATOM 1489 C C . ALA A 1 201 ? 8.856 40.250 -29.072 1.00 27.28 201 ALA A C 1
ATOM 1491 O O . ALA A 1 201 ? 9.388 41.179 -29.682 1.00 27.28 201 ALA A O 1
ATOM 1492 N N . VAL A 1 202 ? 9.532 39.432 -28.265 1.00 25.42 202 VAL A N 1
ATOM 1493 C CA . VAL A 1 202 ? 10.995 39.330 -28.244 1.00 25.42 202 VAL A CA 1
ATOM 1494 C C . VAL A 1 202 ? 11.349 37.892 -28.594 1.00 25.42 202 VAL A C 1
ATOM 1496 O O . VAL A 1 202 ? 11.216 36.975 -27.792 1.00 25.42 202 VAL A O 1
ATOM 1499 N N . THR A 1 203 ? 11.755 37.694 -29.844 1.00 25.25 203 THR A N 1
ATOM 1500 C CA . THR A 1 203 ? 12.334 36.443 -30.325 1.00 25.25 203 THR A CA 1
ATOM 1501 C C . THR A 1 203 ? 13.820 36.463 -29.989 1.00 25.25 203 THR A C 1
ATOM 1503 O O . THR A 1 203 ? 14.583 37.190 -30.622 1.00 25.25 203 THR A O 1
ATOM 1506 N N . VAL A 1 204 ? 14.243 35.670 -29.006 1.00 22.38 204 VAL A N 1
ATOM 1507 C CA . VAL A 1 204 ? 15.664 35.370 -28.802 1.00 22.38 204 VAL A CA 1
ATOM 1508 C C . VAL A 1 204 ? 15.977 34.100 -29.584 1.00 22.38 204 VAL A C 1
ATOM 1510 O O . VAL A 1 204 ? 15.640 32.993 -29.175 1.00 22.38 204 VAL A O 1
ATOM 1513 N N . VAL A 1 205 ? 16.595 34.274 -30.750 1.00 23.62 205 VAL A N 1
ATOM 1514 C CA . VAL A 1 205 ? 17.252 33.188 -31.482 1.00 23.62 205 VAL A CA 1
ATOM 1515 C C . VAL A 1 205 ? 18.638 33.017 -30.871 1.00 23.62 205 VAL A C 1
ATOM 1517 O O . VAL A 1 205 ? 19.544 33.797 -31.159 1.00 23.62 205 VAL A O 1
ATOM 1520 N N . ALA A 1 206 ? 18.808 32.004 -30.026 1.00 22.55 206 ALA A N 1
ATOM 1521 C CA . ALA A 1 206 ? 20.128 31.535 -29.628 1.00 22.55 206 ALA A CA 1
ATOM 1522 C C . ALA A 1 206 ? 20.590 30.472 -30.637 1.00 22.55 206 ALA A C 1
ATOM 1524 O O . ALA A 1 206 ? 20.151 29.324 -30.604 1.00 22.55 206 ALA A O 1
ATOM 1525 N N . VAL A 1 207 ? 21.460 30.872 -31.568 1.00 25.61 207 VAL A N 1
ATOM 1526 C CA . VAL A 1 207 ? 22.254 29.936 -32.374 1.00 25.61 207 VAL A CA 1
ATOM 1527 C C . VAL A 1 207 ? 23.377 29.423 -31.479 1.00 25.61 207 VAL A C 1
ATOM 1529 O O . VAL A 1 207 ? 24.366 30.121 -31.266 1.00 25.61 207 VAL A O 1
ATOM 1532 N N . LEU A 1 208 ? 23.215 28.217 -30.939 1.00 24.77 208 LEU A N 1
ATOM 1533 C CA . LEU A 1 208 ? 24.299 27.497 -30.280 1.00 24.77 208 LEU A CA 1
ATOM 1534 C C . LEU A 1 208 ? 25.052 26.679 -31.329 1.00 24.77 208 LEU A C 1
ATOM 1536 O O . LEU A 1 208 ? 24.562 25.687 -31.866 1.00 24.77 208 LEU A O 1
ATOM 1540 N N . VAL A 1 209 ? 26.247 27.172 -31.641 1.00 28.09 209 VAL A N 1
ATOM 1541 C CA . VAL A 1 209 ? 27.291 26.471 -32.384 1.00 28.09 209 VAL A CA 1
ATOM 1542 C C . VAL A 1 209 ? 27.800 25.343 -31.486 1.00 28.09 209 VAL A C 1
ATOM 1544 O O . VAL A 1 209 ? 28.434 25.608 -30.467 1.00 28.09 209 VAL A O 1
ATOM 1547 N N . TRP A 1 210 ? 27.495 24.096 -31.849 1.00 26.33 210 TRP A N 1
ATOM 1548 C CA . TRP A 1 210 ? 28.123 22.918 -31.250 1.00 26.33 210 TRP A CA 1
ATOM 1549 C C . TRP A 1 210 ? 29.562 22.806 -31.774 1.00 26.33 210 TRP A C 1
ATOM 1551 O O . TRP A 1 210 ? 29.757 22.917 -32.988 1.00 26.33 210 TRP A O 1
ATOM 1561 N N . PRO A 1 211 ? 30.571 22.596 -30.913 1.00 29.73 211 PRO A N 1
ATOM 1562 C CA . PRO A 1 211 ? 31.870 22.146 -31.378 1.00 29.73 211 PRO A CA 1
ATOM 1563 C C . PRO A 1 211 ? 31.735 20.712 -31.905 1.00 29.73 211 PRO A C 1
ATOM 1565 O O . PRO A 1 211 ? 31.076 19.878 -31.283 1.00 29.73 211 PRO A O 1
ATOM 1568 N N . ASP A 1 212 ? 32.338 20.461 -33.067 1.00 28.39 212 ASP A N 1
ATOM 1569 C CA . ASP A 1 212 ? 32.545 19.124 -33.620 1.00 28.39 212 ASP A CA 1
ATOM 1570 C C . ASP A 1 212 ? 33.345 18.295 -32.609 1.00 28.39 212 ASP A C 1
ATOM 1572 O O . ASP A 1 212 ? 34.564 18.448 -32.508 1.00 28.39 212 ASP A O 1
ATOM 1576 N N . ASP A 1 213 ? 32.660 17.440 -31.850 1.00 32.28 213 ASP A N 1
ATOM 1577 C CA . ASP A 1 213 ? 33.321 16.423 -31.044 1.00 32.28 213 ASP A CA 1
ATOM 1578 C C . ASP A 1 213 ? 33.536 15.169 -31.890 1.00 32.28 213 ASP A C 1
ATOM 1580 O O . ASP A 1 213 ? 32.633 14.607 -32.520 1.00 32.28 213 ASP A O 1
ATOM 1584 N N . GLU A 1 214 ? 34.801 14.785 -31.931 1.00 34.78 214 GLU A N 1
ATOM 1585 C CA . GLU A 1 214 ? 35.355 13.730 -32.746 1.00 34.78 214 GLU A CA 1
ATOM 1586 C C . GLU A 1 214 ? 34.769 12.357 -32.372 1.00 34.78 214 GLU A C 1
ATOM 1588 O O . GLU A 1 214 ? 34.783 11.923 -31.225 1.00 34.78 214 GLU A O 1
ATOM 1593 N N . SER A 1 215 ? 34.357 11.616 -33.401 1.00 38.34 215 SER A N 1
ATOM 1594 C CA . SER A 1 215 ? 34.488 10.157 -33.478 1.00 38.34 215 SER A CA 1
ATOM 1595 C C . SER A 1 215 ? 33.882 9.340 -32.327 1.00 38.34 215 SER A C 1
ATOM 1597 O O . SER A 1 215 ? 34.580 8.692 -31.547 1.00 38.34 215 SER A O 1
ATOM 1599 N N . ALA A 1 216 ? 32.553 9.222 -32.337 1.00 40.28 216 ALA A N 1
ATOM 1600 C CA . ALA A 1 216 ? 31.878 8.057 -31.778 1.00 40.28 216 ALA A CA 1
ATOM 1601 C C . ALA A 1 216 ? 32.307 6.794 -32.553 1.00 40.28 216 ALA A C 1
ATOM 1603 O O . ALA A 1 216 ? 31.688 6.399 -33.545 1.00 40.28 216 ALA A O 1
ATOM 1604 N N . GLU A 1 217 ? 33.380 6.141 -32.103 1.00 37.56 217 GLU A N 1
ATOM 1605 C CA . GLU A 1 217 ? 33.617 4.741 -32.429 1.00 37.56 217 GLU A CA 1
ATOM 1606 C C . GLU A 1 217 ? 32.379 3.954 -31.997 1.00 37.56 217 GLU A C 1
ATOM 1608 O O . GLU A 1 217 ? 32.091 3.785 -30.810 1.00 37.56 217 GLU A O 1
ATOM 1613 N N . SER A 1 218 ? 31.626 3.488 -32.992 1.00 39.19 218 SER A N 1
ATOM 1614 C CA . SER A 1 218 ? 30.525 2.550 -32.829 1.00 39.19 218 SER A CA 1
ATOM 1615 C C . SER A 1 218 ? 31.070 1.250 -32.243 1.00 39.19 218 SER A C 1
ATOM 1617 O O . SER A 1 218 ? 31.361 0.293 -32.959 1.00 39.19 218 SER A O 1
ATOM 1619 N N . ARG A 1 219 ? 31.210 1.193 -30.916 1.00 37.84 219 ARG A N 1
ATOM 1620 C CA . ARG A 1 219 ? 31.238 -0.078 -30.202 1.00 37.84 219 ARG A CA 1
ATOM 1621 C C . ARG A 1 219 ? 29.874 -0.696 -30.436 1.00 37.84 219 ARG A C 1
ATOM 1623 O O . ARG A 1 219 ? 28.892 -0.304 -29.818 1.00 37.84 219 ARG A O 1
ATOM 1630 N N . THR A 1 220 ? 29.813 -1.639 -31.368 1.00 37.84 220 THR A N 1
ATOM 1631 C CA . THR A 1 220 ? 28.727 -2.610 -31.446 1.00 37.84 220 THR A CA 1
ATOM 1632 C C . THR A 1 220 ? 28.559 -3.179 -30.046 1.00 37.84 220 THR A C 1
ATOM 1634 O O . THR A 1 220 ? 29.386 -3.977 -29.605 1.00 37.84 220 THR A O 1
ATOM 1637 N N . SER A 1 221 ? 27.536 -2.716 -29.328 1.00 41.25 221 SER A N 1
ATOM 1638 C CA . SER A 1 221 ? 27.077 -3.323 -28.090 1.00 41.25 221 SER A CA 1
ATOM 1639 C C . SER A 1 221 ? 26.649 -4.733 -28.454 1.00 41.25 221 SER A C 1
ATOM 1641 O O . SER A 1 221 ? 25.514 -4.973 -28.860 1.00 41.25 221 SER A O 1
ATOM 1643 N N . THR A 1 222 ? 27.589 -5.674 -28.396 1.00 42.06 222 THR A N 1
ATOM 1644 C CA . THR A 1 222 ? 27.274 -7.089 -28.361 1.00 42.06 222 THR A CA 1
ATOM 1645 C C . THR A 1 222 ? 26.314 -7.237 -27.198 1.00 42.06 222 THR A C 1
ATOM 1647 O O . THR A 1 222 ? 26.680 -7.013 -26.047 1.00 42.06 222 THR A O 1
ATOM 1650 N N . THR A 1 223 ? 25.051 -7.520 -27.510 1.00 52.09 223 THR A N 1
ATOM 1651 C CA . THR A 1 223 ? 24.022 -7.892 -26.545 1.00 52.09 223 THR A CA 1
ATOM 1652 C C . THR A 1 223 ? 24.549 -9.096 -25.783 1.00 52.09 223 THR A C 1
ATOM 1654 O O . THR A 1 223 ? 24.394 -10.235 -26.225 1.00 52.09 223 THR A O 1
ATOM 1657 N N . SER A 1 224 ? 25.259 -8.825 -24.687 1.00 54.88 224 SER A N 1
ATOM 1658 C CA . SER A 1 224 ? 25.824 -9.829 -23.805 1.00 54.88 224 SER A CA 1
ATOM 1659 C C . SER A 1 224 ? 24.646 -10.627 -23.272 1.00 54.88 224 SER A C 1
ATOM 1661 O O . SER A 1 224 ? 23.794 -10.132 -22.517 1.00 54.88 224 SER A O 1
ATOM 1663 N N . ARG A 1 225 ? 24.518 -11.841 -23.808 1.00 60.31 225 ARG A N 1
ATOM 1664 C CA . ARG A 1 225 ? 23.503 -12.799 -23.403 1.00 60.31 225 ARG A CA 1
ATOM 1665 C C . ARG A 1 225 ? 23.679 -12.995 -21.902 1.00 60.31 225 ARG A C 1
ATOM 1667 O O . ARG A 1 225 ? 24.782 -13.298 -21.465 1.00 60.31 225 ARG A O 1
ATOM 1674 N N . ALA A 1 226 ? 22.617 -12.764 -21.134 1.00 69.88 226 ALA A N 1
ATOM 1675 C CA . ALA A 1 226 ? 22.656 -12.961 -19.693 1.00 69.88 226 ALA A CA 1
ATOM 1676 C C . ALA A 1 226 ? 23.133 -14.386 -19.396 1.00 69.88 226 ALA A C 1
ATOM 1678 O O . ALA A 1 226 ? 22.545 -15.345 -19.903 1.00 69.88 226 ALA A O 1
ATOM 1679 N N . GLU A 1 227 ? 24.201 -14.522 -18.614 1.00 74.38 227 GLU A N 1
ATOM 1680 C CA . GLU A 1 227 ? 24.665 -15.833 -18.179 1.00 74.38 227 GLU A CA 1
ATOM 1681 C C . GLU A 1 227 ? 23.861 -16.286 -16.948 1.00 74.38 227 GLU A C 1
ATOM 1683 O O . GLU A 1 227 ? 23.577 -15.474 -16.055 1.00 74.38 227 GLU A O 1
ATOM 1688 N N . PRO A 1 228 ? 23.470 -17.573 -16.891 1.00 85.00 228 PRO A N 1
ATOM 1689 C CA . PRO A 1 228 ? 22.946 -18.196 -15.684 1.00 85.00 228 PRO A CA 1
ATOM 1690 C C . PRO A 1 228 ? 23.896 -17.992 -14.503 1.00 85.00 228 PRO A C 1
ATOM 1692 O O . PRO A 1 228 ? 25.084 -18.301 -14.596 1.00 85.00 228 PRO A O 1
ATOM 1695 N N . ALA A 1 229 ? 23.369 -17.523 -13.377 1.00 88.19 229 ALA A N 1
ATOM 1696 C CA . ALA A 1 229 ? 24.125 -17.342 -12.144 1.00 88.19 229 ALA A CA 1
ATOM 1697 C C . ALA A 1 229 ? 23.594 -18.279 -11.056 1.00 88.19 229 ALA A C 1
ATOM 1699 O O . ALA A 1 229 ? 22.396 -18.566 -10.999 1.00 88.19 229 ALA A O 1
ATOM 1700 N N . ALA A 1 230 ? 24.476 -18.756 -10.179 1.00 90.19 230 ALA A N 1
ATOM 1701 C CA . ALA A 1 230 ? 24.043 -19.445 -8.969 1.00 90.19 230 ALA A CA 1
ATOM 1702 C C . ALA A 1 230 ? 23.291 -18.456 -8.067 1.00 90.19 230 ALA A C 1
ATOM 1704 O O . ALA A 1 230 ? 23.756 -17.338 -7.844 1.00 90.19 230 ALA A O 1
ATOM 1705 N N . VAL A 1 231 ? 22.134 -18.867 -7.554 1.00 91.00 231 VAL A N 1
ATOM 1706 C CA . VAL A 1 231 ? 21.308 -18.059 -6.655 1.00 91.00 231 VAL A CA 1
ATOM 1707 C C . VAL A 1 231 ? 20.698 -18.959 -5.593 1.00 91.00 231 VAL A C 1
ATOM 1709 O O . VAL A 1 231 ? 20.145 -20.010 -5.917 1.00 91.00 231 VAL A O 1
ATOM 1712 N N . THR A 1 232 ? 20.789 -18.546 -4.328 1.00 90.06 232 THR A N 1
ATOM 1713 C CA . THR A 1 232 ? 20.122 -19.237 -3.219 1.00 90.06 232 THR A CA 1
ATOM 1714 C C . THR A 1 232 ? 18.626 -18.958 -3.310 1.00 90.06 232 THR A C 1
ATOM 1716 O O . THR A 1 232 ? 18.118 -17.966 -2.786 1.00 90.06 232 THR A O 1
ATOM 1719 N N . ALA A 1 233 ? 17.924 -19.812 -4.046 1.00 87.44 233 ALA A N 1
ATOM 1720 C CA . ALA A 1 233 ? 16.488 -19.727 -4.241 1.00 87.44 233 ALA A CA 1
ATOM 1721 C C . ALA A 1 233 ? 15.748 -20.614 -3.235 1.00 87.44 233 ALA A C 1
ATOM 1723 O O . ALA A 1 233 ? 16.312 -21.476 -2.560 1.00 87.44 233 ALA A O 1
ATOM 1724 N N . GLN A 1 234 ? 14.441 -20.422 -3.168 1.00 84.81 234 GLN A N 1
ATOM 1725 C CA . GLN A 1 234 ? 13.556 -21.161 -2.277 1.00 84.81 234 GLN A CA 1
ATOM 1726 C C . GLN A 1 234 ? 13.455 -22.649 -2.630 1.00 84.81 234 GLN A C 1
ATOM 1728 O O . GLN A 1 234 ? 13.666 -23.055 -3.774 1.00 84.81 234 GLN A O 1
ATOM 1733 N N . THR A 1 235 ? 13.026 -23.464 -1.665 1.00 84.12 235 THR A N 1
ATOM 1734 C CA . THR A 1 235 ? 12.657 -24.863 -1.915 1.00 84.12 235 THR A CA 1
ATOM 1735 C C . THR A 1 235 ? 11.586 -24.942 -3.008 1.00 84.12 235 THR A C 1
ATOM 1737 O O . THR A 1 235 ? 10.573 -24.239 -2.955 1.00 84.12 235 THR A O 1
ATOM 1740 N N . GLY A 1 236 ? 11.808 -25.798 -4.007 1.00 84.88 236 GLY A N 1
ATOM 1741 C CA . GLY A 1 236 ? 10.935 -25.903 -5.180 1.00 84.88 236 GLY A CA 1
ATOM 1742 C C . GLY A 1 236 ? 11.304 -24.961 -6.339 1.00 84.88 236 GLY A C 1
ATOM 1743 O O . GLY A 1 236 ? 10.554 -24.853 -7.308 1.00 84.88 236 GLY A O 1
ATOM 1744 N N . ARG A 1 237 ? 12.432 -24.245 -6.253 1.00 87.94 237 ARG A N 1
ATOM 1745 C CA . ARG A 1 237 ? 12.985 -23.394 -7.321 1.00 87.94 237 ARG A CA 1
ATOM 1746 C C . ARG A 1 237 ? 14.400 -23.843 -7.677 1.00 87.94 237 ARG A C 1
ATOM 1748 O O . ARG A 1 237 ? 15.121 -24.397 -6.843 1.00 87.94 237 ARG A O 1
ATOM 1755 N N . ARG A 1 238 ? 14.793 -23.636 -8.936 1.00 91.88 238 ARG A N 1
ATOM 1756 C CA . ARG A 1 238 ? 16.165 -23.924 -9.373 1.00 91.88 238 ARG A CA 1
ATOM 1757 C C . ARG A 1 238 ? 17.154 -23.035 -8.616 1.00 91.88 238 ARG A C 1
ATOM 1759 O O . ARG A 1 238 ? 16.874 -21.875 -8.364 1.00 91.88 238 ARG A O 1
ATOM 1766 N N . GLN A 1 239 ? 18.332 -23.563 -8.302 1.00 93.31 239 GLN A N 1
ATOM 1767 C CA . GLN A 1 239 ? 19.414 -22.794 -7.660 1.00 93.31 239 GLN A CA 1
ATOM 1768 C C . GLN A 1 239 ? 20.306 -22.068 -8.687 1.00 93.31 239 GLN A C 1
ATOM 1770 O O . GLN A 1 239 ? 21.396 -21.596 -8.375 1.00 93.31 239 GLN A O 1
ATOM 1775 N N . THR A 1 240 ? 19.856 -22.015 -9.942 1.00 92.88 240 THR A N 1
ATOM 1776 C CA . THR A 1 240 ? 20.493 -21.286 -11.037 1.00 92.88 240 THR A CA 1
ATOM 1777 C C . THR A 1 240 ? 19.448 -20.412 -11.708 1.00 92.88 240 THR A C 1
ATOM 1779 O O . THR A 1 240 ? 18.354 -20.890 -12.031 1.00 92.88 240 THR A O 1
ATOM 1782 N N . SER A 1 241 ? 19.778 -19.145 -11.928 1.00 94.12 241 SER A N 1
ATOM 1783 C CA . SER A 1 241 ? 18.925 -18.239 -12.681 1.00 94.12 241 SER A CA 1
ATOM 1784 C C . SER A 1 241 ? 18.900 -18.624 -14.160 1.00 94.12 241 SER A C 1
ATOM 1786 O O . SER A 1 241 ? 19.866 -19.155 -14.704 1.00 94.12 241 SER A O 1
ATOM 1788 N N . VAL A 1 242 ? 17.761 -18.397 -14.810 1.00 94.56 242 VAL A N 1
ATOM 1789 C CA . VAL A 1 242 ? 17.615 -18.522 -16.268 1.00 94.56 242 VAL A CA 1
ATOM 1790 C C . VAL A 1 242 ? 18.389 -17.397 -16.945 1.00 94.56 242 VAL A C 1
ATOM 1792 O O . VAL A 1 242 ? 19.080 -17.609 -17.939 1.00 94.56 242 VAL A O 1
ATOM 1795 N N . TRP A 1 243 ? 18.279 -16.207 -16.363 1.00 94.69 243 TRP A N 1
ATOM 1796 C CA . TRP A 1 243 ? 18.990 -15.006 -16.744 1.00 94.69 243 TRP A CA 1
ATOM 1797 C C . TRP A 1 243 ? 19.176 -14.118 -15.508 1.00 94.69 243 TRP A C 1
ATOM 1799 O O . TRP A 1 243 ? 18.420 -14.203 -14.533 1.00 94.69 243 TRP A O 1
ATOM 1809 N N . SER A 1 244 ? 20.189 -13.256 -15.561 1.00 94.44 244 SER A N 1
ATOM 1810 C CA . SER A 1 244 ? 20.459 -12.233 -14.554 1.00 94.44 244 SER A CA 1
ATOM 1811 C C . SER A 1 244 ? 20.788 -10.893 -15.216 1.00 94.44 244 SER A C 1
ATOM 1813 O O . SER A 1 244 ? 21.310 -10.852 -16.336 1.00 94.44 244 SER A O 1
ATOM 1815 N N . ARG A 1 245 ? 20.445 -9.785 -14.551 1.00 94.19 245 ARG A N 1
ATOM 1816 C CA . ARG A 1 245 ? 20.722 -8.421 -15.028 1.00 94.19 245 ARG A CA 1
ATOM 1817 C C . ARG A 1 245 ? 21.140 -7.517 -13.883 1.00 94.19 245 ARG A C 1
ATOM 1819 O O . ARG A 1 245 ? 20.544 -7.572 -12.811 1.00 94.19 245 ARG A O 1
ATOM 1826 N N . SER A 1 246 ? 22.136 -6.675 -14.138 1.00 93.44 246 SER A N 1
ATOM 1827 C CA . SER A 1 246 ? 22.491 -5.588 -13.230 1.00 93.44 246 SER A CA 1
ATOM 1828 C C . SER A 1 246 ? 21.419 -4.512 -13.274 1.00 93.44 246 SER A C 1
ATOM 1830 O O . SER A 1 246 ? 20.945 -4.145 -14.349 1.00 93.44 246 SER A O 1
ATOM 1832 N N . ILE A 1 247 ? 21.064 -4.016 -12.100 1.00 94.19 247 ILE A N 1
ATOM 1833 C CA . ILE A 1 247 ? 20.120 -2.923 -11.903 1.00 94.19 247 ILE A CA 1
ATOM 1834 C C . ILE A 1 247 ? 20.805 -1.825 -11.095 1.00 94.19 247 ILE A C 1
ATOM 1836 O O . ILE A 1 247 ? 21.827 -2.069 -10.447 1.00 94.19 247 ILE A O 1
ATOM 1840 N N . ALA A 1 248 ? 20.258 -0.615 -11.153 1.00 90.88 248 ALA A N 1
ATOM 1841 C CA . ALA A 1 248 ? 20.591 0.417 -10.190 1.00 90.88 248 ALA A CA 1
ATOM 1842 C C . ALA A 1 248 ? 20.396 -0.147 -8.773 1.00 90.88 248 ALA A C 1
ATOM 1844 O O . ALA A 1 248 ? 19.461 -0.929 -8.554 1.00 90.88 248 ALA A O 1
ATOM 1845 N N . PRO A 1 249 ? 21.268 0.206 -7.819 1.00 85.19 249 PRO A N 1
ATOM 1846 C CA . PRO A 1 249 ? 21.037 -0.171 -6.442 1.00 85.19 249 PRO A CA 1
ATOM 1847 C C . PRO A 1 249 ? 19.687 0.382 -5.969 1.00 85.19 249 PRO A C 1
ATOM 1849 O O . PRO A 1 249 ? 19.333 1.506 -6.337 1.00 85.19 249 PRO A O 1
ATOM 1852 N N . PRO A 1 250 ? 18.921 -0.380 -5.173 1.00 74.69 250 PRO A N 1
ATOM 1853 C CA . PRO A 1 250 ? 17.670 0.114 -4.618 1.00 74.69 250 PRO A CA 1
ATOM 1854 C C . PRO A 1 250 ? 17.956 1.291 -3.678 1.00 74.69 250 PRO A C 1
ATOM 1856 O O . PRO A 1 250 ? 18.534 1.108 -2.606 1.00 74.69 250 PRO A O 1
ATOM 1859 N N . GLY A 1 251 ? 17.556 2.501 -4.075 1.00 67.31 251 GLY A N 1
ATOM 1860 C CA . GLY A 1 251 ? 17.624 3.685 -3.214 1.00 67.31 251 GLY A CA 1
ATOM 1861 C C . GLY A 1 251 ? 16.668 3.527 -2.033 1.00 67.31 251 GLY A C 1
ATOM 1862 O O . GLY A 1 251 ? 15.527 3.111 -2.227 1.00 67.31 251 GLY A O 1
ATOM 1863 N N . ALA A 1 252 ? 17.133 3.789 -0.808 1.00 61.81 252 ALA A N 1
ATOM 1864 C CA . ALA A 1 252 ? 16.333 3.746 0.427 1.00 61.81 252 ALA A CA 1
ATOM 1865 C C . ALA A 1 252 ? 15.414 2.504 0.598 1.00 61.81 252 ALA A C 1
ATOM 1867 O O . ALA A 1 252 ? 14.359 2.588 1.220 1.00 61.81 252 ALA A O 1
ATOM 1868 N N . GLY A 1 253 ? 15.783 1.343 0.037 1.00 62.22 253 GLY A N 1
ATOM 1869 C CA . GLY A 1 253 ? 14.966 0.120 0.101 1.00 62.22 253 GLY A CA 1
ATOM 1870 C C . GLY A 1 253 ? 13.770 0.068 -0.862 1.00 62.22 253 GLY A C 1
ATOM 1871 O O . GLY A 1 253 ? 12.954 -0.849 -0.770 1.00 62.22 253 GLY A O 1
ATOM 1872 N N . ARG A 1 254 ? 13.665 1.010 -1.803 1.00 72.88 254 ARG A N 1
ATOM 1873 C CA . ARG A 1 254 ? 12.601 1.063 -2.811 1.00 72.88 254 ARG A CA 1
ATOM 1874 C C . ARG A 1 254 ? 12.935 0.201 -4.034 1.00 72.88 254 ARG A C 1
ATOM 1876 O O . ARG A 1 254 ? 14.110 0.019 -4.365 1.00 72.88 254 ARG A O 1
ATOM 1883 N N . PRO A 1 255 ? 11.929 -0.370 -4.717 1.00 73.75 255 PRO A N 1
ATOM 1884 C CA . PRO A 1 255 ? 12.180 -1.321 -5.788 1.00 73.75 255 PRO A CA 1
ATOM 1885 C C . PRO A 1 255 ? 12.718 -0.637 -7.050 1.00 73.75 255 PRO A C 1
ATOM 1887 O O . PRO A 1 255 ? 12.121 0.289 -7.586 1.00 73.75 255 PRO A O 1
ATOM 1890 N N . SER A 1 256 ? 13.821 -1.153 -7.590 1.00 87.38 256 SER A N 1
ATOM 1891 C CA . SER A 1 256 ? 14.349 -0.782 -8.917 1.00 87.38 256 SER A CA 1
ATOM 1892 C C . SER A 1 256 ? 13.767 -1.652 -10.040 1.00 87.38 256 SER A C 1
ATOM 1894 O O . SER A 1 256 ? 14.330 -1.730 -11.132 1.00 87.38 256 SER A O 1
ATOM 1896 N N . VAL A 1 257 ? 12.677 -2.367 -9.753 1.00 88.69 257 VAL A N 1
ATOM 1897 C CA . VAL A 1 257 ? 12.037 -3.351 -10.626 1.00 88.69 257 VAL A CA 1
ATOM 1898 C C . VAL A 1 257 ? 10.524 -3.203 -10.496 1.00 88.69 257 VAL A C 1
ATOM 1900 O O . VAL A 1 257 ? 10.028 -3.018 -9.393 1.00 88.69 257 VAL A O 1
ATOM 1903 N N . ALA A 1 258 ? 9.799 -3.300 -11.608 1.00 89.81 258 ALA A N 1
ATOM 1904 C CA . ALA A 1 258 ? 8.342 -3.256 -11.647 1.00 89.81 258 ALA A CA 1
ATOM 1905 C C . ALA A 1 258 ? 7.806 -4.317 -12.622 1.00 89.81 258 ALA A C 1
ATOM 1907 O O . ALA A 1 258 ? 8.242 -4.372 -13.770 1.00 89.81 258 ALA A O 1
ATOM 1908 N N . ALA A 1 259 ? 6.871 -5.170 -12.191 1.00 85.75 259 ALA A N 1
ATOM 1909 C CA . ALA A 1 259 ? 6.249 -6.180 -13.051 1.00 85.75 259 ALA A CA 1
ATOM 1910 C C . ALA A 1 259 ? 4.948 -5.636 -13.662 1.00 85.75 259 ALA A C 1
ATOM 1912 O O . ALA A 1 259 ? 4.039 -5.246 -12.937 1.00 85.75 259 ALA A O 1
ATOM 1913 N N . LEU A 1 260 ? 4.856 -5.640 -14.992 1.00 83.56 260 LEU A N 1
ATOM 1914 C CA . LEU A 1 260 ? 3.737 -5.128 -15.785 1.00 83.56 260 LEU A CA 1
ATOM 1915 C C . LEU A 1 260 ? 3.111 -6.277 -16.583 1.00 83.56 260 LEU A C 1
ATOM 1917 O O . LEU A 1 260 ? 3.167 -6.302 -17.809 1.00 83.56 260 LEU A O 1
ATOM 1921 N N . GLY A 1 261 ? 2.572 -7.273 -15.877 1.00 82.56 261 GLY A N 1
ATOM 1922 C CA . GLY A 1 261 ? 2.008 -8.468 -16.506 1.00 82.56 261 GLY A CA 1
ATOM 1923 C C . GLY A 1 261 ? 3.076 -9.322 -17.198 1.00 82.56 261 GLY A C 1
ATOM 1924 O O . GLY A 1 261 ? 3.820 -10.050 -16.538 1.00 82.56 261 GLY A O 1
ATOM 1925 N N . ASP A 1 262 ? 3.126 -9.258 -18.527 1.00 84.19 262 ASP A N 1
ATOM 1926 C CA . ASP A 1 262 ? 4.083 -9.971 -19.381 1.00 84.19 262 ASP A CA 1
ATOM 1927 C C . ASP A 1 262 ? 5.370 -9.181 -19.659 1.00 84.19 262 ASP A C 1
ATOM 1929 O O . ASP A 1 262 ? 6.271 -9.706 -20.305 1.00 84.19 262 ASP A O 1
ATOM 1933 N N . VAL A 1 263 ? 5.492 -7.957 -19.141 1.00 87.12 263 VAL A N 1
ATOM 1934 C CA . VAL A 1 263 ? 6.692 -7.118 -19.259 1.00 87.12 263 VAL A CA 1
ATOM 1935 C C . VAL A 1 263 ? 7.302 -6.870 -17.882 1.00 87.12 263 VAL A C 1
ATOM 1937 O O . VAL A 1 263 ? 6.598 -6.694 -16.889 1.00 87.12 263 VAL A O 1
ATOM 1940 N N . LEU A 1 264 ? 8.631 -6.825 -17.808 1.00 92.06 264 LEU A N 1
ATOM 1941 C CA . LEU A 1 264 ? 9.373 -6.436 -16.614 1.00 92.06 264 LEU A CA 1
ATOM 1942 C C . LEU A 1 264 ? 10.106 -5.119 -16.860 1.00 92.06 264 LEU A C 1
ATOM 1944 O O . LEU A 1 264 ? 10.968 -5.056 -17.726 1.00 92.06 264 LEU A O 1
ATOM 1948 N N . ALA A 1 265 ? 9.828 -4.080 -16.084 1.00 93.88 265 ALA A N 1
ATOM 1949 C CA . ALA A 1 265 ? 10.643 -2.872 -16.090 1.00 93.88 265 ALA A CA 1
ATOM 1950 C C . ALA A 1 265 ? 11.750 -2.973 -15.036 1.00 93.88 265 ALA A C 1
ATOM 1952 O O . ALA A 1 265 ? 11.501 -3.404 -13.909 1.00 93.88 265 ALA A O 1
ATOM 1953 N N . ILE A 1 266 ? 12.962 -2.553 -15.389 1.00 95.06 266 ILE A N 1
ATOM 1954 C CA . ILE A 1 266 ? 14.083 -2.406 -14.456 1.00 95.06 266 ILE A CA 1
ATOM 1955 C C . ILE A 1 266 ? 14.725 -1.033 -14.620 1.00 95.06 266 ILE A C 1
ATOM 1957 O O . ILE A 1 266 ? 14.729 -0.470 -15.715 1.00 95.06 266 ILE A O 1
ATOM 1961 N N . LEU A 1 267 ? 15.315 -0.520 -13.546 1.00 95.62 267 LEU A N 1
ATOM 1962 C CA . LEU A 1 267 ? 16.197 0.636 -13.598 1.00 95.62 267 LEU A CA 1
ATOM 1963 C C . LEU A 1 267 ? 17.630 0.132 -13.775 1.00 95.62 267 LEU A C 1
ATOM 1965 O O . LEU A 1 267 ? 18.130 -0.613 -12.935 1.00 95.62 267 LEU A O 1
ATOM 1969 N N . THR A 1 268 ? 18.286 0.483 -14.874 1.00 95.38 268 THR A N 1
ATOM 1970 C CA . THR A 1 268 ? 19.671 0.085 -15.160 1.00 95.38 268 THR A CA 1
ATOM 1971 C C . THR A 1 268 ? 20.670 0.901 -14.324 1.00 95.38 268 THR A C 1
ATOM 1973 O O . THR A 1 268 ? 20.316 1.970 -13.825 1.00 95.38 268 THR A O 1
ATOM 1976 N N . PRO A 1 269 ? 21.935 0.456 -14.173 1.00 93.38 269 PRO A N 1
ATOM 1977 C CA . PRO A 1 269 ? 22.950 1.203 -13.421 1.00 93.38 269 PRO A CA 1
ATOM 1978 C C . PRO A 1 269 ? 23.222 2.624 -13.941 1.00 93.38 269 PRO A C 1
ATOM 1980 O O . PRO A 1 269 ? 23.578 3.501 -13.163 1.00 93.38 269 PRO A O 1
ATOM 1983 N N . ASP A 1 270 ? 23.020 2.875 -15.238 1.00 93.88 270 ASP A N 1
ATOM 1984 C CA . ASP A 1 270 ? 23.086 4.207 -15.859 1.00 93.88 270 ASP A CA 1
ATOM 1985 C C . ASP A 1 270 ? 21.759 4.988 -15.761 1.00 93.88 270 ASP A C 1
ATOM 1987 O O . ASP A 1 270 ? 21.549 5.961 -16.482 1.00 93.88 270 ASP A O 1
ATOM 1991 N N . ARG A 1 271 ? 20.871 4.574 -14.846 1.00 94.25 271 ARG A N 1
ATOM 1992 C CA . ARG A 1 271 ? 19.583 5.203 -14.516 1.00 94.25 271 ARG A CA 1
ATOM 1993 C C . ARG A 1 271 ? 18.578 5.246 -15.664 1.00 94.25 271 ARG A C 1
ATOM 1995 O O . ARG A 1 271 ? 17.703 6.109 -15.674 1.00 94.25 271 ARG A O 1
ATOM 2002 N N . ARG A 1 272 ? 18.664 4.336 -16.629 1.00 95.12 272 ARG A N 1
ATOM 2003 C CA . ARG A 1 272 ? 17.664 4.217 -17.695 1.00 95.12 272 ARG A CA 1
ATOM 2004 C C . ARG A 1 272 ? 16.609 3.201 -17.300 1.00 95.12 272 ARG A C 1
ATOM 2006 O O . ARG A 1 272 ? 16.898 2.179 -16.681 1.00 95.12 272 ARG A O 1
ATOM 2013 N N . VAL A 1 273 ? 15.372 3.450 -17.700 1.00 94.81 273 VAL A N 1
ATOM 2014 C CA . VAL A 1 273 ? 14.317 2.445 -17.572 1.00 94.81 273 VAL A CA 1
ATOM 2015 C C . VAL A 1 273 ? 14.415 1.491 -18.755 1.00 94.81 273 VAL A C 1
ATOM 2017 O O . VAL A 1 273 ? 14.282 1.904 -19.905 1.00 94.81 273 VAL A O 1
ATOM 2020 N N . ALA A 1 274 ? 14.653 0.213 -18.482 1.00 93.50 274 ALA A N 1
ATOM 2021 C CA . ALA A 1 274 ? 14.662 -0.841 -19.486 1.00 93.50 274 ALA A CA 1
ATOM 2022 C C . ALA A 1 274 ? 13.419 -1.722 -19.332 1.00 93.50 274 ALA A C 1
ATOM 2024 O O . ALA A 1 274 ? 13.095 -2.153 -18.227 1.00 93.50 274 ALA A O 1
ATOM 2025 N N . LEU A 1 275 ? 12.746 -2.012 -20.445 1.00 92.75 275 LEU A N 1
ATOM 2026 C CA . LEU A 1 275 ? 11.670 -3.000 -20.512 1.00 92.75 275 LEU A CA 1
ATOM 2027 C C . LEU A 1 275 ? 12.254 -4.327 -20.978 1.00 92.75 275 LEU A C 1
ATOM 2029 O O . LEU A 1 275 ? 12.959 -4.376 -21.986 1.00 92.75 275 LEU A O 1
ATOM 2033 N N . LEU A 1 276 ? 11.992 -5.383 -20.224 1.00 92.69 276 LEU A N 1
ATOM 2034 C CA . LEU A 1 276 ? 12.523 -6.715 -20.433 1.00 92.69 276 LEU A CA 1
ATOM 2035 C C . LEU A 1 276 ? 11.392 -7.708 -20.652 1.00 92.69 276 LEU A C 1
ATOM 2037 O O . LEU A 1 276 ? 10.369 -7.663 -19.967 1.00 92.69 276 LEU A O 1
ATOM 2041 N N . ASP A 1 277 ? 11.650 -8.666 -21.532 1.00 90.75 277 ASP A N 1
ATOM 2042 C CA . ASP A 1 277 ? 10.888 -9.901 -21.598 1.00 90.75 277 ASP A CA 1
ATOM 2043 C C . ASP A 1 277 ? 11.251 -10.765 -20.368 1.00 90.75 277 ASP A C 1
ATOM 2045 O O . ASP A 1 277 ? 12.408 -11.183 -20.217 1.00 90.75 277 ASP A O 1
ATOM 2049 N N . PRO A 1 278 ? 10.307 -11.046 -19.453 1.00 91.06 278 PRO A N 1
ATOM 2050 C CA . PRO A 1 278 ? 10.572 -11.846 -18.263 1.00 91.06 278 PRO A CA 1
ATOM 2051 C C . PRO A 1 278 ? 10.944 -13.303 -18.591 1.00 91.06 278 PRO A C 1
ATOM 2053 O O . PRO A 1 278 ? 11.468 -14.009 -17.720 1.00 91.06 278 PRO A O 1
ATOM 2056 N N . HIS A 1 279 ? 10.706 -13.784 -19.819 1.00 91.00 279 HIS A N 1
ATOM 2057 C CA . HIS A 1 279 ? 11.047 -15.143 -20.218 1.00 91.00 279 HIS A CA 1
ATOM 2058 C C . HIS A 1 279 ? 12.542 -15.361 -20.432 1.00 91.00 279 HIS A C 1
ATOM 2060 O O . HIS A 1 279 ? 13.081 -16.359 -19.946 1.00 91.00 279 HIS A O 1
ATOM 2066 N N . ASP A 1 280 ? 13.207 -14.455 -21.143 1.00 92.44 280 ASP A N 1
ATOM 2067 C CA . ASP A 1 280 ? 14.604 -14.611 -21.562 1.00 92.44 280 ASP A CA 1
ATOM 2068 C C . ASP A 1 280 ? 15.522 -13.457 -21.117 1.00 92.44 280 ASP A C 1
ATOM 2070 O O . ASP A 1 280 ? 16.741 -13.529 -21.300 1.00 92.44 280 ASP A O 1
ATOM 2074 N N . GLY A 1 281 ? 14.963 -12.413 -20.496 1.00 92.06 281 GLY A N 1
ATOM 2075 C CA . GLY A 1 281 ? 15.696 -11.246 -20.017 1.00 92.06 281 GLY A CA 1
ATOM 2076 C C . GLY A 1 281 ? 16.198 -10.346 -21.146 1.00 92.06 281 GLY A C 1
ATOM 2077 O O . GLY A 1 281 ? 17.150 -9.578 -20.941 1.00 92.06 281 GLY A O 1
ATOM 2078 N N . ARG A 1 282 ? 15.639 -10.465 -22.358 1.00 92.75 282 ARG A N 1
ATOM 2079 C CA . ARG A 1 282 ? 15.935 -9.593 -23.498 1.00 92.75 282 ARG A CA 1
ATOM 2080 C C . ARG A 1 282 ? 15.352 -8.207 -23.248 1.00 92.75 282 ARG A C 1
ATOM 2082 O O . ARG A 1 282 ? 14.204 -8.083 -22.850 1.00 92.75 282 ARG A O 1
ATOM 2089 N N . ILE A 1 283 ? 16.147 -7.170 -23.509 1.00 91.56 283 ILE A N 1
ATOM 2090 C CA . ILE A 1 283 ? 15.690 -5.779 -23.441 1.00 91.56 283 ILE A CA 1
ATOM 2091 C C . ILE A 1 283 ? 14.900 -5.480 -24.720 1.00 91.56 283 ILE A C 1
ATOM 2093 O O . ILE A 1 283 ? 15.448 -5.549 -25.821 1.00 91.56 283 ILE A O 1
ATOM 2097 N N . ASP A 1 284 ? 13.615 -5.184 -24.564 1.00 89.19 284 ASP A N 1
ATOM 2098 C CA . ASP A 1 284 ? 12.690 -4.787 -25.629 1.00 89.19 284 ASP A CA 1
ATOM 2099 C C . ASP A 1 284 ? 12.702 -3.282 -25.892 1.00 89.19 284 ASP A C 1
ATOM 2101 O O . ASP A 1 284 ? 12.453 -2.840 -27.014 1.00 89.19 284 ASP A O 1
ATOM 2105 N N . GLY A 1 285 ? 13.028 -2.491 -24.873 1.00 89.25 285 GLY A N 1
ATOM 2106 C CA . GLY A 1 285 ? 13.122 -1.043 -24.978 1.00 89.25 285 GLY A CA 1
ATOM 2107 C C . GLY A 1 285 ? 14.014 -0.470 -23.892 1.00 89.25 285 GLY A C 1
ATOM 2108 O O . GLY A 1 285 ? 14.091 -1.015 -22.791 1.00 89.25 285 GLY A O 1
ATOM 2109 N N . LEU A 1 286 ? 14.683 0.630 -24.215 1.00 92.44 286 LEU A N 1
ATOM 2110 C CA . LEU A 1 286 ? 15.533 1.368 -23.296 1.00 92.44 286 LEU A CA 1
ATOM 2111 C C . LEU A 1 286 ? 15.155 2.843 -23.370 1.00 92.44 286 LEU A C 1
ATOM 2113 O O . LEU A 1 286 ? 15.134 3.423 -24.454 1.00 92.44 286 LEU A O 1
ATOM 2117 N N . GLY A 1 287 ? 14.840 3.415 -22.217 1.00 91.62 287 GLY A N 1
ATOM 2118 C CA . GLY A 1 287 ? 14.511 4.819 -22.073 1.00 91.62 287 GLY A CA 1
ATOM 2119 C C . GLY A 1 287 ? 15.711 5.744 -22.025 1.00 91.62 287 GLY A C 1
ATOM 2120 O O . GLY A 1 287 ? 16.873 5.323 -22.004 1.00 91.62 287 GLY A O 1
ATOM 2121 N N . GLU A 1 288 ? 15.400 7.031 -21.930 1.00 93.19 288 GLU A N 1
ATOM 2122 C CA . GLU A 1 288 ? 16.382 8.032 -21.532 1.00 93.19 288 GLU A CA 1
ATOM 2123 C C . GLU A 1 288 ? 16.739 7.908 -20.043 1.00 93.19 288 GLU A C 1
ATOM 2125 O O . GLU A 1 288 ? 15.962 7.333 -19.269 1.00 93.19 288 GLU A O 1
ATOM 2130 N N . PRO A 1 289 ? 17.923 8.397 -19.629 1.00 94.69 289 PRO A N 1
ATOM 2131 C CA . PRO A 1 289 ? 18.304 8.407 -18.227 1.00 94.69 289 PRO A CA 1
ATOM 2132 C C . PRO A 1 289 ? 17.330 9.265 -17.424 1.00 94.69 289 PRO A C 1
ATOM 2134 O O . PRO A 1 289 ? 16.972 10.370 -17.835 1.00 94.69 289 PRO A O 1
ATOM 2137 N N . LEU A 1 290 ? 16.918 8.762 -16.264 1.00 94.44 290 LEU A N 1
ATOM 2138 C CA . LEU A 1 290 ? 16.134 9.535 -15.313 1.00 94.44 290 LEU A CA 1
ATOM 2139 C C . LEU A 1 290 ? 16.972 10.686 -14.737 1.00 94.44 290 LEU A C 1
ATOM 2141 O O . LEU A 1 290 ? 18.194 10.529 -14.604 1.00 94.44 290 LEU A O 1
ATOM 2145 N N . PRO A 1 291 ? 16.330 11.800 -14.326 1.00 91.38 291 PRO A N 1
ATOM 2146 C CA . PRO A 1 291 ? 16.991 12.866 -13.571 1.00 91.38 291 PRO A CA 1
ATOM 2147 C C . PRO A 1 291 ? 17.804 12.302 -12.402 1.00 91.38 291 PRO A C 1
ATOM 2149 O O . PRO A 1 291 ? 17.463 11.236 -11.891 1.00 91.38 291 PRO A O 1
ATOM 2152 N N . ALA A 1 292 ? 18.870 12.987 -11.978 1.00 88.31 292 ALA A N 1
ATOM 2153 C CA . ALA A 1 292 ? 19.684 12.571 -10.831 1.00 88.31 292 ALA A CA 1
ATOM 2154 C C . ALA A 1 292 ? 18.854 12.457 -9.527 1.00 88.31 292 ALA A C 1
ATOM 2156 O O . ALA A 1 292 ? 17.794 13.064 -9.415 1.00 88.31 292 ALA A O 1
ATOM 2157 N N . GLY A 1 293 ? 19.336 11.678 -8.548 1.00 87.12 293 GLY A N 1
ATOM 2158 C CA . GLY A 1 293 ? 18.672 11.456 -7.245 1.00 87.12 293 GLY A CA 1
ATOM 2159 C C . GLY A 1 293 ? 18.232 10.009 -6.998 1.00 87.12 293 GLY A C 1
ATOM 2160 O O . GLY A 1 293 ? 18.556 9.118 -7.776 1.00 87.12 293 GLY A O 1
ATOM 2161 N N . ASP A 1 294 ? 17.492 9.721 -5.939 1.00 88.19 294 ASP A N 1
ATOM 2162 C CA . ASP A 1 294 ? 16.943 8.371 -5.763 1.00 88.19 294 ASP A CA 1
ATOM 2163 C C . ASP A 1 294 ? 15.781 8.128 -6.731 1.00 88.19 294 ASP A C 1
ATOM 2165 O O . ASP A 1 294 ? 15.017 9.042 -7.045 1.00 88.19 294 ASP A O 1
ATOM 2169 N N . ALA A 1 295 ? 15.682 6.900 -7.246 1.00 91.44 295 ALA A N 1
ATOM 2170 C CA . ALA A 1 295 ? 14.647 6.513 -8.194 1.00 91.44 295 ALA A CA 1
ATOM 2171 C C . ALA A 1 295 ? 14.057 5.140 -7.855 1.00 91.44 295 ALA A C 1
ATOM 2173 O O . ALA A 1 295 ? 14.795 4.180 -7.618 1.00 91.44 295 ALA A O 1
ATOM 2174 N N . ALA A 1 296 ? 12.729 5.044 -7.878 1.00 91.88 296 ALA A N 1
ATOM 2175 C CA . ALA A 1 296 ? 11.990 3.805 -7.644 1.00 91.88 296 ALA A CA 1
ATOM 2176 C C . ALA A 1 296 ? 11.012 3.535 -8.787 1.00 91.88 296 ALA A C 1
ATOM 2178 O O . ALA A 1 296 ? 10.382 4.464 -9.283 1.00 91.88 296 ALA A O 1
ATOM 2179 N N . LEU A 1 297 ? 10.886 2.274 -9.208 1.00 94.00 297 LEU A N 1
ATOM 2180 C CA . LEU A 1 297 ? 9.962 1.857 -10.260 1.00 94.00 297 LEU A CA 1
ATOM 2181 C C . LEU A 1 297 ? 8.734 1.174 -9.674 1.00 94.00 297 LEU A C 1
ATOM 2183 O O . LEU A 1 297 ? 8.841 0.237 -8.887 1.00 94.00 297 LEU A O 1
ATOM 2187 N N . HIS A 1 298 ? 7.566 1.591 -10.150 1.00 93.00 298 HIS A N 1
ATOM 2188 C CA . HIS A 1 298 ? 6.278 1.065 -9.729 1.00 93.00 298 HIS A CA 1
ATOM 2189 C C . HIS A 1 298 ? 5.404 0.761 -10.945 1.00 93.00 298 HIS A C 1
ATOM 2191 O O . HIS A 1 298 ? 5.299 1.556 -11.879 1.00 93.00 298 HIS A O 1
ATOM 2197 N N . ALA A 1 299 ? 4.764 -0.406 -10.928 1.00 91.12 299 ALA A N 1
ATOM 2198 C CA . ALA A 1 299 ? 3.727 -0.759 -11.886 1.00 91.12 299 ALA A CA 1
ATOM 2199 C C . ALA A 1 299 ? 2.370 -0.454 -11.261 1.00 91.12 299 ALA A C 1
ATOM 2201 O O . ALA A 1 299 ? 2.064 -0.931 -10.171 1.00 91.12 299 ALA A O 1
ATOM 2202 N N . THR A 1 300 ? 1.562 0.331 -11.959 1.00 90.81 300 THR A N 1
ATOM 2203 C CA . THR A 1 300 ? 0.212 0.702 -11.533 1.00 90.81 300 THR A CA 1
ATOM 2204 C C . THR A 1 300 ? -0.770 0.511 -12.685 1.00 90.81 300 THR A C 1
ATOM 2206 O O . THR A 1 300 ? -0.397 0.104 -13.784 1.00 90.81 300 THR A O 1
ATOM 2209 N N . GLY A 1 301 ? -2.040 0.789 -12.445 1.00 87.75 301 GLY A N 1
ATOM 2210 C CA . GLY A 1 301 ? -3.112 0.776 -13.426 1.00 87.75 301 GLY A CA 1
ATOM 2211 C C . GLY A 1 301 ? -3.870 -0.544 -13.506 1.00 87.75 301 GLY A C 1
ATOM 2212 O O . GLY A 1 301 ? -3.755 -1.439 -12.665 1.00 87.75 301 GLY A O 1
ATOM 2213 N N . ASP A 1 302 ? -4.687 -0.638 -14.550 1.00 83.94 302 ASP A N 1
ATOM 2214 C CA . ASP A 1 302 ? -5.358 -1.874 -14.940 1.00 83.94 302 ASP A CA 1
ATOM 2215 C C . ASP A 1 302 ? -4.297 -2.878 -15.430 1.00 83.94 302 ASP A C 1
ATOM 2217 O O . ASP A 1 302 ? -3.478 -2.504 -16.272 1.00 83.94 302 ASP A O 1
ATOM 2221 N N . PRO A 1 303 ? -4.292 -4.144 -14.973 1.00 82.56 303 PRO A N 1
ATOM 2222 C CA . PRO A 1 303 ? -3.396 -5.171 -15.506 1.00 82.56 303 PRO A CA 1
ATOM 2223 C C . PRO A 1 303 ? -3.432 -5.315 -17.038 1.00 82.56 303 PRO A C 1
ATOM 2225 O O . PRO A 1 303 ? -2.436 -5.709 -17.639 1.00 82.56 303 PRO A O 1
ATOM 2228 N N . ALA A 1 304 ? -4.552 -4.980 -17.688 1.00 83.12 304 ALA A N 1
ATOM 2229 C CA . ALA A 1 304 ? -4.691 -4.975 -19.144 1.00 83.12 304 ALA A CA 1
ATOM 2230 C C . ALA A 1 304 ? -4.107 -3.719 -19.825 1.00 83.12 304 ALA A C 1
ATOM 2232 O O . ALA A 1 304 ? -3.944 -3.690 -21.047 1.00 83.12 304 ALA A O 1
ATOM 2233 N N . ALA A 1 305 ? -3.825 -2.662 -19.066 1.00 85.00 305 ALA A N 1
ATOM 2234 C CA . ALA A 1 305 ? -3.236 -1.417 -19.546 1.00 85.00 305 ALA A CA 1
ATOM 2235 C C . ALA A 1 305 ? -2.360 -0.785 -18.448 1.00 85.00 305 ALA A C 1
ATOM 2237 O O . ALA A 1 305 ? -2.699 0.289 -17.938 1.00 85.00 305 ALA A O 1
ATOM 2238 N N . PRO A 1 306 ? -1.253 -1.446 -18.070 1.00 87.69 306 PRO A N 1
ATOM 2239 C CA . PRO A 1 306 ? -0.465 -1.012 -16.937 1.00 87.69 306 PRO A CA 1
ATOM 2240 C C . PRO A 1 306 ? 0.279 0.287 -17.268 1.00 87.69 306 PRO A C 1
ATOM 2242 O O . PRO A 1 306 ? 0.672 0.548 -18.413 1.00 87.69 306 PRO A O 1
ATOM 2245 N N . VAL A 1 307 ? 0.464 1.098 -16.236 1.00 91.00 307 VAL A N 1
ATOM 2246 C CA . VAL A 1 307 ? 1.212 2.351 -16.244 1.00 91.00 307 VAL A CA 1
ATOM 2247 C C . VAL A 1 307 ? 2.489 2.119 -15.453 1.00 91.00 307 VAL A C 1
ATOM 2249 O O . VAL A 1 307 ? 2.446 1.722 -14.286 1.00 91.00 307 VAL A O 1
ATOM 2252 N N . LEU A 1 308 ? 3.629 2.362 -16.093 1.00 93.56 308 LEU A N 1
ATOM 2253 C CA . LEU A 1 308 ? 4.906 2.395 -15.394 1.00 93.56 308 LEU A CA 1
ATOM 2254 C C . LEU A 1 308 ? 5.109 3.797 -14.833 1.00 93.56 308 LEU A C 1
ATOM 2256 O O . LEU A 1 308 ? 4.878 4.785 -15.530 1.00 93.56 308 LEU A O 1
ATOM 2260 N N . VAL A 1 309 ? 5.564 3.868 -13.590 1.00 94.94 309 VAL A N 1
ATOM 2261 C CA . VAL A 1 309 ? 5.888 5.116 -12.909 1.00 94.94 309 VAL A CA 1
ATOM 2262 C C . VAL A 1 309 ? 7.285 4.991 -12.324 1.00 94.94 309 VAL A C 1
ATOM 2264 O O . VAL A 1 309 ? 7.604 3.981 -11.695 1.00 94.94 309 VAL A O 1
ATOM 2267 N N . ALA A 1 310 ? 8.114 6.006 -12.541 1.00 95.12 310 ALA A N 1
ATOM 2268 C CA . ALA A 1 310 ? 9.359 6.189 -11.817 1.00 95.12 310 ALA A CA 1
ATOM 2269 C C . ALA A 1 310 ? 9.217 7.395 -10.893 1.00 95.12 310 ALA A C 1
ATOM 2271 O O . ALA A 1 310 ? 8.944 8.501 -11.354 1.00 95.12 310 ALA A O 1
ATOM 2272 N N . GLU A 1 311 ? 9.401 7.182 -9.599 1.00 94.56 311 GLU A N 1
ATOM 2273 C CA . GLU A 1 311 ? 9.427 8.254 -8.609 1.00 94.56 311 GLU A CA 1
ATOM 2274 C C . GLU A 1 311 ? 10.853 8.780 -8.489 1.00 94.56 311 GLU A C 1
ATOM 2276 O O . GLU A 1 311 ? 11.753 8.003 -8.175 1.00 94.56 311 GLU A O 1
ATOM 2281 N N . THR A 1 312 ? 11.063 10.069 -8.762 1.00 92.69 312 THR A N 1
ATOM 2282 C CA . THR A 1 312 ? 12.378 10.723 -8.725 1.00 92.69 312 THR A CA 1
ATOM 2283 C C . THR A 1 312 ? 12.281 12.049 -7.975 1.00 92.69 312 THR A C 1
ATOM 2285 O O . THR A 1 312 ? 11.823 13.046 -8.538 1.00 92.69 312 THR A O 1
ATOM 2288 N N . GLY A 1 313 ? 12.697 12.076 -6.708 1.00 90.12 313 GLY A N 1
ATOM 2289 C CA . GLY A 1 313 ? 12.546 13.263 -5.859 1.00 90.12 313 GLY A CA 1
ATOM 2290 C C . GLY A 1 313 ? 11.078 13.691 -5.744 1.00 90.12 313 GLY A C 1
ATOM 2291 O O . GLY A 1 313 ? 10.244 12.913 -5.295 1.00 90.12 313 GLY A O 1
ATOM 2292 N N . ASN A 1 314 ? 10.758 14.907 -6.188 1.00 94.00 314 ASN A N 1
ATOM 2293 C CA . ASN A 1 314 ? 9.408 15.479 -6.190 1.00 94.00 314 ASN A CA 1
ATOM 2294 C C . ASN A 1 314 ? 8.670 15.333 -7.541 1.00 94.00 314 ASN A C 1
ATOM 2296 O O . ASN A 1 314 ? 7.833 16.162 -7.906 1.00 94.00 314 ASN A O 1
ATOM 2300 N N . ARG A 1 315 ? 9.028 14.314 -8.333 1.00 96.00 315 ARG A N 1
ATOM 2301 C CA . ARG A 1 315 ? 8.476 14.083 -9.673 1.00 96.00 315 ARG A CA 1
ATOM 2302 C C . ARG A 1 315 ? 8.095 12.625 -9.888 1.00 96.00 315 ARG A C 1
ATOM 2304 O O . ARG A 1 315 ? 8.804 11.718 -9.453 1.00 96.00 315 ARG A O 1
ATOM 2311 N N . LEU A 1 316 ? 7.015 12.406 -10.633 1.00 96.31 316 LEU A N 1
ATOM 2312 C CA . LEU A 1 316 ? 6.685 11.131 -11.261 1.00 96.31 316 LEU A CA 1
ATOM 2313 C C . LEU A 1 316 ? 7.018 11.211 -12.750 1.00 96.31 316 LEU A C 1
ATOM 2315 O O . LEU A 1 316 ? 6.506 12.071 -13.462 1.00 96.31 316 LEU A O 1
ATOM 2319 N N . VAL A 1 317 ? 7.836 10.287 -13.240 1.00 96.12 317 VAL A N 1
ATOM 2320 C CA . VAL A 1 317 ? 8.026 10.050 -14.674 1.00 96.12 317 VAL A CA 1
ATOM 2321 C C . VAL A 1 317 ? 7.097 8.906 -15.069 1.00 96.12 317 VAL A C 1
ATOM 2323 O O . VAL A 1 317 ? 7.197 7.806 -14.530 1.00 96.12 317 VAL A O 1
ATOM 2326 N N . VAL A 1 318 ? 6.149 9.176 -15.962 1.00 95.00 318 VAL A N 1
ATOM 2327 C CA . VAL A 1 318 ? 4.989 8.317 -16.222 1.00 95.00 318 VAL A CA 1
ATOM 2328 C C . VAL A 1 318 ? 4.999 7.828 -17.665 1.00 95.00 318 VAL A C 1
ATOM 2330 O O . VAL A 1 318 ? 5.029 8.625 -18.602 1.00 95.00 318 VAL A O 1
ATOM 2333 N N . TRP A 1 319 ? 4.899 6.512 -17.859 1.00 92.69 319 TRP A N 1
ATOM 2334 C CA . TRP A 1 319 ? 4.732 5.892 -19.175 1.00 92.69 319 TRP A CA 1
ATOM 2335 C C . TRP A 1 319 ? 3.324 5.314 -19.315 1.00 92.69 319 TRP A C 1
ATOM 2337 O O . TRP A 1 319 ? 3.032 4.211 -18.843 1.00 92.69 319 TRP A O 1
ATOM 2347 N N . SER A 1 320 ? 2.459 6.065 -19.998 1.00 82.38 320 SER A N 1
ATOM 2348 C CA . SER A 1 320 ? 1.035 5.753 -20.163 1.00 82.38 320 SER A CA 1
ATOM 2349 C C . SER A 1 320 ? 0.677 5.234 -21.558 1.00 82.38 320 SER A C 1
ATOM 2351 O O . SER A 1 320 ? 1.175 5.718 -22.579 1.00 82.38 320 SER A O 1
ATOM 2353 N N . PRO A 1 321 ? -0.335 4.355 -21.608 1.00 75.00 321 PRO A N 1
ATOM 2354 C CA . PRO A 1 321 ? -0.204 2.937 -21.287 1.00 75.00 321 PRO A CA 1
ATOM 2355 C C . PRO A 1 321 ? 0.728 2.229 -22.281 1.00 75.00 321 PRO A C 1
ATOM 2357 O O . PRO A 1 321 ? 0.714 2.518 -23.482 1.00 75.00 321 PRO A O 1
ATOM 2360 N N . LEU A 1 322 ? 1.471 1.228 -21.807 1.00 67.25 322 LEU A N 1
ATOM 2361 C CA . LEU A 1 322 ? 2.323 0.380 -22.648 1.00 67.25 322 LEU A CA 1
ATOM 2362 C C . LEU A 1 322 ? 1.469 -0.635 -23.432 1.00 67.25 322 LEU A C 1
ATOM 2364 O O . LEU A 1 322 ? 1.530 -1.843 -23.226 1.00 67.25 322 LEU A O 1
ATOM 2368 N N . ARG A 1 323 ? 0.611 -0.142 -24.335 1.00 63.81 323 ARG A N 1
ATOM 2369 C CA . ARG A 1 323 ? -0.141 -0.986 -25.270 1.00 63.81 323 ARG A CA 1
ATOM 2370 C C . ARG A 1 323 ? 0.794 -1.385 -26.408 1.00 63.81 323 ARG A C 1
ATOM 2372 O O . ARG A 1 323 ? 1.001 -0.613 -27.337 1.00 63.81 323 ARG A O 1
ATOM 2379 N N . ALA A 1 324 ? 1.296 -2.611 -26.320 1.00 60.97 324 ALA A N 1
ATOM 2380 C CA . ALA A 1 324 ? 2.241 -3.281 -27.212 1.00 60.97 324 ALA A CA 1
ATOM 2381 C C . ALA A 1 324 ? 3.734 -3.064 -26.871 1.00 60.97 324 ALA A C 1
ATOM 2383 O O . ALA A 1 324 ? 4.181 -1.930 -26.694 1.00 60.97 324 ALA A O 1
ATOM 2384 N N . PRO A 1 325 ? 4.540 -4.145 -26.867 1.00 57.00 325 PRO A N 1
ATOM 2385 C CA . PRO A 1 325 ? 5.903 -4.176 -26.320 1.00 57.00 325 PRO A CA 1
ATOM 2386 C C . PRO A 1 325 ? 6.963 -3.379 -27.107 1.00 57.00 325 PRO A C 1
ATOM 2388 O O . PRO A 1 325 ? 8.151 -3.565 -26.879 1.00 57.00 325 PRO A O 1
ATOM 2391 N N . ARG A 1 326 ? 6.590 -2.531 -28.079 1.00 61.09 326 ARG A N 1
ATOM 2392 C CA . ARG A 1 326 ? 7.551 -2.012 -29.077 1.00 61.09 326 ARG A CA 1
ATOM 2393 C C . ARG A 1 326 ? 7.553 -0.514 -29.335 1.00 61.09 326 ARG A C 1
ATOM 2395 O O . ARG A 1 326 ? 8.432 -0.055 -30.055 1.00 61.09 326 ARG A O 1
ATOM 2402 N N . SER A 1 327 ? 6.625 0.258 -28.782 1.00 65.44 327 SER A N 1
ATOM 2403 C CA . SER A 1 327 ? 6.665 1.715 -28.938 1.00 65.44 327 SER A CA 1
ATOM 2404 C C . SER A 1 327 ? 6.739 2.381 -27.578 1.00 65.44 327 SER A C 1
ATOM 2406 O O . SER A 1 327 ? 5.720 2.556 -26.910 1.00 65.44 327 SER A O 1
ATOM 2408 N N . TRP A 1 328 ? 7.955 2.767 -27.194 1.00 73.62 328 TRP A N 1
ATOM 2409 C CA . TRP A 1 328 ? 8.162 3.758 -26.150 1.00 73.62 328 TRP A CA 1
ATOM 2410 C C . TRP A 1 328 ? 7.494 5.057 -26.597 1.00 73.62 328 TRP A C 1
ATOM 2412 O O . TRP A 1 328 ? 7.927 5.694 -27.558 1.00 73.62 328 TRP A O 1
ATOM 2422 N N . ARG A 1 329 ? 6.409 5.434 -25.922 1.00 84.19 329 ARG A N 1
ATOM 2423 C CA . ARG A 1 329 ? 5.992 6.833 -25.929 1.00 84.19 329 ARG A CA 1
ATOM 2424 C C . ARG A 1 329 ? 6.958 7.597 -25.021 1.00 84.19 329 ARG A C 1
ATOM 2426 O O . ARG A 1 329 ? 7.380 7.028 -24.010 1.00 84.19 329 ARG A O 1
ATOM 2433 N N . PRO A 1 330 ? 7.325 8.842 -25.368 1.00 88.38 330 PRO A N 1
ATOM 2434 C CA . PRO A 1 330 ? 8.016 9.709 -24.427 1.00 88.38 330 PRO A CA 1
ATOM 2435 C C . PRO A 1 330 ? 7.242 9.736 -23.101 1.00 88.38 330 PRO A C 1
ATOM 2437 O O . PRO A 1 330 ? 6.009 9.808 -23.148 1.00 88.38 330 PRO A O 1
ATOM 2440 N N . PRO A 1 331 ? 7.919 9.616 -21.948 1.00 93.81 331 PRO A N 1
ATOM 2441 C CA . PRO A 1 331 ? 7.236 9.743 -20.675 1.00 93.81 331 PRO A CA 1
ATOM 2442 C C . PRO A 1 331 ? 6.692 11.155 -20.491 1.00 93.81 331 PRO A C 1
ATOM 2444 O O . PRO A 1 331 ? 7.276 12.123 -20.982 1.00 93.81 331 PRO A O 1
ATOM 2447 N N . THR A 1 332 ? 5.624 11.262 -19.712 1.00 94.88 332 THR A N 1
ATOM 2448 C CA . THR A 1 332 ? 5.196 12.542 -19.150 1.00 94.88 332 THR A CA 1
ATOM 2449 C C . THR A 1 332 ? 5.820 12.699 -17.773 1.00 94.88 332 THR A C 1
ATOM 2451 O O . THR A 1 332 ? 5.816 11.761 -16.976 1.00 94.88 332 THR A O 1
ATOM 2454 N N . THR A 1 333 ? 6.354 13.881 -17.487 1.00 96.12 333 THR A N 1
ATOM 2455 C CA . THR A 1 333 ? 6.824 14.230 -16.146 1.00 96.12 333 THR A CA 1
ATOM 2456 C C . THR A 1 333 ? 5.731 14.996 -15.427 1.00 96.12 333 THR A C 1
ATOM 2458 O O . THR A 1 333 ? 5.180 15.953 -15.964 1.00 96.12 333 THR A O 1
ATOM 2461 N N . VAL A 1 334 ? 5.444 14.572 -14.208 1.00 96.69 334 VAL A N 1
ATOM 2462 C CA . VAL A 1 334 ? 4.438 15.155 -13.333 1.00 96.69 334 VAL A CA 1
ATOM 2463 C C . VAL A 1 334 ? 5.137 15.590 -12.058 1.00 96.69 334 VAL A C 1
ATOM 2465 O O . VAL A 1 334 ? 5.716 14.763 -11.359 1.00 96.69 334 VAL A O 1
ATOM 2468 N N . GLU A 1 335 ? 5.115 16.883 -11.769 1.00 96.19 335 GLU A N 1
ATOM 2469 C CA . GLU A 1 335 ? 5.733 17.442 -10.568 1.00 96.19 335 GLU A CA 1
ATOM 2470 C C . GLU A 1 335 ? 4.716 17.537 -9.429 1.00 96.19 335 GLU A C 1
ATOM 2472 O O . GLU A 1 335 ? 3.509 17.661 -9.652 1.00 96.19 335 GLU A O 1
ATOM 2477 N N . PHE A 1 336 ? 5.210 17.472 -8.199 1.00 95.38 336 PHE A N 1
ATOM 2478 C CA . PHE A 1 336 ? 4.424 17.686 -6.994 1.00 95.38 336 PHE A CA 1
ATOM 2479 C C . PHE A 1 336 ? 5.251 18.433 -5.941 1.00 95.38 336 PHE A C 1
ATOM 2481 O O . PHE A 1 336 ? 6.458 18.636 -6.100 1.00 95.38 336 PHE A O 1
ATOM 2488 N N . ALA A 1 337 ? 4.588 18.883 -4.874 1.00 93.00 337 ALA A N 1
ATOM 2489 C CA . ALA A 1 337 ? 5.228 19.673 -3.828 1.00 93.00 337 ALA A CA 1
ATOM 2490 C C . ALA A 1 337 ? 6.395 18.900 -3.171 1.00 93.00 337 ALA A C 1
ATOM 2492 O O . ALA A 1 337 ? 6.263 17.693 -2.928 1.00 93.00 337 ALA A O 1
ATOM 2493 N N . PRO A 1 338 ? 7.526 19.558 -2.856 1.00 90.69 338 PRO A N 1
ATOM 2494 C CA . PRO A 1 338 ? 8.581 18.956 -2.048 1.00 90.69 338 PRO A CA 1
ATOM 2495 C C . PRO A 1 338 ? 8.029 18.353 -0.748 1.00 90.69 338 PRO A C 1
ATOM 2497 O O . PRO A 1 338 ? 7.076 18.852 -0.157 1.00 90.69 338 PRO A O 1
ATOM 2500 N N . GLY A 1 339 ? 8.594 17.224 -0.317 1.00 87.50 339 GLY A N 1
ATOM 2501 C CA . GLY A 1 339 ? 8.151 16.531 0.897 1.00 87.50 339 GLY A CA 1
ATOM 2502 C C . GLY A 1 339 ? 6.831 15.757 0.778 1.00 87.50 339 GLY A C 1
ATOM 2503 O O . GLY A 1 339 ? 6.457 15.087 1.745 1.00 87.50 339 GLY A O 1
ATOM 2504 N N . ALA A 1 340 ? 6.152 15.790 -0.375 1.00 93.94 340 ALA A N 1
ATOM 2505 C CA . ALA A 1 340 ? 4.987 14.946 -0.609 1.00 93.94 340 ALA A CA 1
ATOM 2506 C C . ALA A 1 340 ? 5.354 13.451 -0.600 1.00 93.94 340 ALA A C 1
ATOM 2508 O O . ALA A 1 340 ? 6.456 13.044 -0.973 1.00 93.94 340 ALA A O 1
ATOM 2509 N N . HIS A 1 341 ? 4.392 12.628 -0.198 1.00 92.06 341 HIS A N 1
ATOM 2510 C CA . HIS A 1 341 ? 4.493 11.177 -0.159 1.00 92.06 341 HIS A CA 1
ATOM 2511 C C . HIS A 1 341 ? 3.679 10.557 -1.298 1.00 92.06 341 HIS A C 1
ATOM 2513 O O . HIS A 1 341 ? 2.516 10.913 -1.497 1.00 92.06 341 HIS A O 1
ATOM 2519 N N . VAL A 1 342 ? 4.240 9.561 -1.989 1.00 94.50 342 VAL A N 1
ATOM 2520 C CA . VAL A 1 342 ? 3.530 8.784 -3.015 1.00 94.50 342 VAL A CA 1
ATOM 2521 C C . VAL A 1 342 ? 3.195 7.390 -2.484 1.00 94.50 342 VAL A C 1
ATOM 2523 O O . VAL A 1 342 ? 4.072 6.607 -2.136 1.00 94.50 342 VAL A O 1
ATOM 2526 N N . SER A 1 343 ? 1.904 7.076 -2.401 1.00 93.19 343 SER A N 1
ATOM 2527 C CA . SER A 1 343 ? 1.393 5.749 -2.053 1.00 93.19 343 SER A CA 1
ATOM 2528 C C . SER A 1 343 ? 0.971 4.987 -3.308 1.00 93.19 343 SER A C 1
ATOM 2530 O O . SER A 1 343 ? 0.343 5.541 -4.212 1.00 93.19 343 SER A O 1
ATOM 2532 N N . TYR A 1 344 ? 1.276 3.689 -3.332 1.00 93.12 344 TYR A N 1
ATOM 2533 C CA . TYR A 1 344 ? 0.923 2.751 -4.405 1.00 93.12 344 TYR A CA 1
ATOM 2534 C C . TYR A 1 344 ? -0.021 1.647 -3.910 1.00 93.12 344 TYR A C 1
ATOM 2536 O O . TYR A 1 344 ? -0.036 0.549 -4.457 1.00 93.12 344 TYR A O 1
ATOM 2544 N N . ALA A 1 345 ? -0.778 1.913 -2.840 1.00 91.56 345 ALA A N 1
ATOM 2545 C CA . ALA A 1 345 ? -1.662 0.924 -2.226 1.00 91.56 345 ALA A CA 1
ATOM 2546 C C . ALA A 1 345 ? -2.867 0.537 -3.109 1.00 91.56 345 ALA A C 1
ATOM 2548 O O . ALA A 1 345 ? -3.442 -0.529 -2.918 1.00 91.56 345 ALA A O 1
ATOM 2549 N N . GLY A 1 346 ? -3.267 1.394 -4.056 1.00 93.00 346 GLY A N 1
ATOM 2550 C CA . GLY A 1 346 ? -4.368 1.136 -4.988 1.00 93.00 346 GLY A CA 1
ATOM 2551 C C . GLY A 1 346 ? -3.911 0.916 -6.428 1.00 93.00 346 GLY A C 1
ATOM 2552 O O . GLY A 1 346 ? -2.727 0.768 -6.724 1.00 93.00 346 GLY A O 1
ATOM 2553 N N . ALA A 1 347 ? -4.865 0.906 -7.359 1.00 92.88 347 ALA A N 1
ATOM 2554 C CA . ALA A 1 347 ? -4.554 0.806 -8.783 1.00 92.88 347 ALA A CA 1
ATOM 2555 C C . ALA A 1 347 ? -3.881 2.062 -9.369 1.00 92.88 347 ALA A C 1
ATOM 2557 O O . ALA A 1 347 ? -3.371 1.991 -10.476 1.00 92.88 347 ALA A O 1
ATOM 2558 N N . LEU A 1 348 ? -3.876 3.209 -8.697 1.00 95.12 348 LEU A N 1
ATOM 2559 C CA . LEU A 1 348 ? -3.241 4.442 -9.162 1.00 95.12 348 LEU A CA 1
ATOM 2560 C C . LEU A 1 348 ? -2.284 4.988 -8.090 1.00 95.12 348 LEU A C 1
ATOM 2562 O O . LEU A 1 348 ? -2.565 4.828 -6.900 1.00 95.12 348 LEU A O 1
ATOM 2566 N N . PRO A 1 349 ? -1.196 5.679 -8.480 1.00 96.06 349 PRO A N 1
ATOM 2567 C CA . PRO A 1 349 ? -0.402 6.460 -7.539 1.00 96.06 349 PRO A CA 1
ATOM 2568 C C . PRO A 1 349 ? -1.253 7.536 -6.862 1.00 96.06 349 PRO A C 1
ATOM 2570 O O . PRO A 1 349 ? -1.974 8.288 -7.525 1.00 96.06 349 PRO A O 1
ATOM 2573 N N . LEU A 1 350 ? -1.132 7.619 -5.544 1.00 97.06 350 LEU A N 1
ATOM 2574 C CA . LEU A 1 350 ? -1.777 8.608 -4.693 1.00 97.06 350 LEU A CA 1
ATOM 2575 C C . LEU A 1 350 ? -0.695 9.502 -4.082 1.00 97.06 350 LEU A C 1
ATOM 2577 O O . LEU A 1 350 ? 0.129 9.029 -3.307 1.00 97.06 350 LEU A O 1
ATOM 2581 N N . VAL A 1 351 ? -0.698 10.785 -4.424 1.00 97.38 351 VAL A N 1
ATOM 2582 C CA . VAL A 1 351 ? 0.233 11.791 -3.905 1.00 97.38 351 VAL A CA 1
ATOM 2583 C C . VAL A 1 351 ? -0.435 12.535 -2.754 1.00 97.38 351 VAL A C 1
ATOM 2585 O O . VAL A 1 351 ? -1.538 13.058 -2.912 1.00 97.38 351 VAL A O 1
ATOM 2588 N N . THR A 1 352 ? 0.232 12.578 -1.603 1.00 96.31 352 THR A N 1
ATOM 2589 C CA . THR A 1 352 ? -0.191 13.334 -0.416 1.00 96.31 352 THR A CA 1
ATOM 2590 C C . THR A 1 352 ? 0.857 14.393 -0.103 1.00 96.31 352 THR A C 1
ATOM 2592 O O . THR A 1 352 ? 1.999 14.051 0.199 1.00 96.31 352 THR A O 1
ATOM 2595 N N . GLY A 1 353 ? 0.489 15.666 -0.218 1.00 95.06 353 GLY A N 1
ATOM 2596 C CA . GLY A 1 353 ? 1.348 16.807 0.075 1.00 95.06 353 GLY A CA 1
ATOM 2597 C C . GLY A 1 353 ? 1.642 16.969 1.573 1.00 95.06 353 GLY A C 1
ATOM 2598 O O . GLY A 1 353 ? 0.937 16.401 2.412 1.00 95.06 353 GLY A O 1
ATOM 2599 N N . PRO A 1 354 ? 2.673 17.756 1.930 1.00 88.12 354 PRO A N 1
ATOM 2600 C CA . PRO A 1 354 ? 3.025 18.031 3.327 1.00 88.12 354 PRO A CA 1
ATOM 2601 C C . PRO A 1 354 ? 1.937 18.812 4.087 1.00 88.12 354 PRO A C 1
ATOM 2603 O O . PRO A 1 354 ? 1.863 18.731 5.311 1.00 88.12 354 PRO A O 1
ATOM 2606 N N . ASP A 1 355 ? 1.080 19.530 3.362 1.00 86.44 355 ASP A N 1
ATOM 2607 C CA . ASP A 1 355 ? -0.089 20.268 3.853 1.00 86.44 355 ASP A CA 1
ATOM 2608 C C . ASP A 1 355 ? -1.357 19.396 3.967 1.00 86.44 355 ASP A C 1
ATOM 2610 O O . ASP A 1 355 ? -2.438 19.895 4.276 1.00 86.44 355 ASP A O 1
ATOM 2614 N N . GLY A 1 356 ? -1.249 18.094 3.681 1.00 88.12 356 GLY A N 1
ATOM 2615 C CA . GLY A 1 356 ? -2.383 17.173 3.633 1.00 88.12 356 GLY A CA 1
ATOM 2616 C C . GLY A 1 356 ? -3.220 17.275 2.354 1.00 88.12 356 GLY A C 1
ATOM 2617 O O . GLY A 1 356 ? -4.255 16.612 2.257 1.00 88.12 356 GLY A O 1
ATOM 2618 N N . SER A 1 357 ? -2.798 18.066 1.357 1.00 94.50 357 SER A N 1
ATOM 2619 C CA . SER A 1 357 ? -3.413 18.040 0.029 1.00 94.50 357 SER A CA 1
ATOM 2620 C C . SER A 1 357 ? -3.261 16.656 -0.601 1.00 94.50 357 SER A C 1
ATOM 2622 O O . SER A 1 357 ? -2.265 15.963 -0.405 1.00 94.50 357 SER A O 1
ATOM 2624 N N . VAL A 1 358 ? -4.268 16.222 -1.358 1.00 96.88 358 VAL A N 1
ATOM 2625 C CA . VAL A 1 358 ? -4.275 14.889 -1.966 1.00 96.88 358 VAL A CA 1
ATOM 2626 C C . VAL A 1 358 ? -4.586 14.982 -3.446 1.00 96.88 358 VAL A C 1
ATOM 2628 O O . VAL A 1 358 ? -5.527 15.665 -3.853 1.00 96.88 358 VAL A O 1
ATOM 2631 N N . ALA A 1 359 ? -3.832 14.243 -4.254 1.00 97.62 359 ALA A N 1
ATOM 2632 C CA . ALA A 1 359 ? -4.107 14.058 -5.668 1.00 97.62 359 ALA A CA 1
ATOM 2633 C C . ALA A 1 359 ? -3.812 12.622 -6.111 1.00 97.62 359 ALA A C 1
ATOM 2635 O O . ALA A 1 359 ? -2.900 11.976 -5.607 1.00 97.62 359 ALA A O 1
ATOM 2636 N N . ALA A 1 360 ? -4.568 12.113 -7.080 1.00 97.38 360 ALA A N 1
ATOM 2637 C CA . ALA A 1 360 ? -4.294 10.817 -7.700 1.00 97.38 360 ALA A CA 1
ATOM 2638 C C . ALA A 1 360 ? -3.770 11.012 -9.123 1.00 97.38 360 ALA A C 1
ATOM 2640 O O . ALA A 1 360 ? -4.309 11.828 -9.872 1.00 97.38 360 ALA A O 1
ATOM 2641 N N . LEU A 1 361 ? -2.764 10.238 -9.524 1.00 96.06 361 LEU A N 1
ATOM 2642 C CA . LEU A 1 361 ? -2.280 10.252 -10.901 1.00 96.06 361 LEU A CA 1
ATOM 2643 C C . LEU A 1 361 ? -3.297 9.557 -11.818 1.00 96.06 361 LEU A C 1
ATOM 2645 O O . LEU A 1 361 ? -3.552 8.359 -11.688 1.00 96.06 361 LEU A O 1
ATOM 2649 N N . ARG A 1 362 ? -3.861 10.297 -12.776 1.00 93.06 362 ARG A N 1
ATOM 2650 C CA . ARG A 1 362 ? -4.787 9.780 -13.791 1.00 93.06 362 ARG A CA 1
ATOM 2651 C C . ARG A 1 362 ? -4.301 10.164 -15.178 1.00 93.06 362 ARG A C 1
ATOM 2653 O O . ARG A 1 362 ? -4.187 11.341 -15.497 1.00 93.06 362 ARG A O 1
ATOM 2660 N N . GLY A 1 363 ? -4.077 9.158 -16.020 1.00 89.44 363 GLY A N 1
ATOM 2661 C CA . GLY A 1 363 ? -3.509 9.384 -17.345 1.00 89.44 363 GLY A CA 1
ATOM 2662 C C . GLY A 1 363 ? -2.076 9.887 -17.221 1.00 89.44 363 GLY A C 1
ATOM 2663 O O . GLY A 1 363 ? -1.182 9.111 -16.894 1.00 89.44 363 GLY A O 1
ATOM 2664 N N . ASP A 1 364 ? -1.871 11.164 -17.497 1.00 88.75 364 ASP A N 1
ATOM 2665 C CA . ASP A 1 364 ? -0.583 11.849 -17.487 1.00 88.75 364 ASP A CA 1
ATOM 2666 C C . ASP A 1 364 ? -0.556 13.081 -16.564 1.00 88.75 364 ASP A C 1
ATOM 2668 O O . ASP A 1 364 ? 0.386 13.864 -16.629 1.00 88.75 364 ASP A O 1
ATOM 2672 N N . GLY A 1 365 ? -1.547 13.235 -15.674 1.00 93.88 365 GLY A N 1
ATOM 2673 C CA . GLY A 1 365 ? -1.623 14.355 -14.731 1.00 93.88 365 GLY A CA 1
ATOM 2674 C C . GLY A 1 365 ? -2.155 13.982 -13.345 1.00 93.88 365 GLY A C 1
ATOM 2675 O O . GLY A 1 365 ? -2.749 12.917 -13.144 1.00 93.88 365 GLY A O 1
ATOM 2676 N N . LEU A 1 366 ? -1.936 14.871 -12.371 1.00 96.62 366 LEU A N 1
ATOM 2677 C CA . LEU A 1 366 ? -2.491 14.755 -11.019 1.00 96.62 366 LEU A CA 1
ATOM 2678 C C . LEU A 1 366 ? -3.898 15.334 -10.971 1.00 96.62 366 LEU A C 1
ATOM 2680 O O . LEU A 1 366 ? -4.134 16.477 -11.352 1.00 96.62 366 LEU A O 1
ATOM 2684 N N . PHE A 1 367 ? -4.833 14.542 -10.460 1.00 97.31 367 PHE A N 1
ATOM 2685 C CA . PHE A 1 367 ? -6.204 14.965 -10.246 1.00 97.31 367 PHE A CA 1
ATOM 2686 C C . PHE A 1 367 ? -6.432 15.226 -8.753 1.00 97.31 367 PHE A C 1
ATOM 2688 O O . PHE A 1 367 ? -6.372 14.269 -7.972 1.00 97.31 367 PHE A O 1
ATOM 2695 N N . PRO A 1 368 ? -6.687 16.479 -8.333 1.00 96.88 368 PRO A N 1
ATOM 2696 C CA . PRO A 1 368 ? -6.851 16.811 -6.925 1.00 96.88 368 PRO A CA 1
ATOM 2697 C C . PRO A 1 368 ? -8.122 16.183 -6.350 1.00 96.88 368 PRO A C 1
ATOM 2699 O O . PRO A 1 368 ? -9.162 16.095 -7.009 1.00 96.88 368 PRO A O 1
ATOM 2702 N N . VAL A 1 369 ? -8.048 15.774 -5.088 1.00 97.12 369 VAL A N 1
ATOM 2703 C CA . VAL A 1 369 ? -9.132 15.126 -4.353 1.00 97.12 369 VAL A CA 1
ATOM 2704 C C . VAL A 1 369 ? -9.360 15.873 -3.051 1.00 97.12 369 VAL A C 1
ATOM 2706 O O . VAL A 1 369 ? -8.443 16.100 -2.269 1.00 97.12 369 VAL A O 1
ATOM 2709 N N . ARG A 1 370 ? -10.613 16.261 -2.809 1.00 96.56 370 ARG A N 1
ATOM 2710 C CA . ARG A 1 370 ? -11.002 16.928 -1.566 1.00 96.56 370 ARG A CA 1
ATOM 2711 C C . ARG A 1 370 ? -11.394 15.881 -0.536 1.00 96.56 370 ARG A C 1
ATOM 2713 O O . ARG A 1 370 ? -12.389 15.185 -0.731 1.00 96.56 370 ARG A O 1
ATOM 2720 N N . LEU A 1 371 ? -10.620 15.795 0.539 1.00 95.94 371 LEU A N 1
ATOM 2721 C CA . LEU A 1 371 ? -10.931 14.937 1.674 1.00 95.94 371 LEU A CA 1
ATOM 2722 C C . LEU A 1 371 ? -11.984 15.581 2.577 1.00 95.94 371 LEU A C 1
ATOM 2724 O O . LEU A 1 371 ? -12.020 16.803 2.749 1.00 95.94 371 LEU A O 1
ATOM 2728 N N . SER A 1 372 ? -12.833 14.749 3.175 1.00 94.38 372 SER A N 1
ATOM 2729 C CA . SER A 1 372 ? -13.675 15.180 4.289 1.00 94.38 372 SER A CA 1
ATOM 2730 C C . SER A 1 372 ? -12.795 15.450 5.520 1.00 94.38 372 SER A C 1
ATOM 2732 O O . SER A 1 372 ? -11.801 14.743 5.714 1.00 94.38 372 SER A O 1
ATOM 2734 N N . PRO A 1 373 ? -13.137 16.421 6.388 1.00 89.94 373 PRO A N 1
ATOM 2735 C CA . PRO A 1 373 ? -12.367 16.684 7.602 1.00 89.94 373 PRO A CA 1
ATOM 2736 C C . PRO A 1 373 ? -12.161 15.423 8.454 1.00 89.94 373 PRO A C 1
ATOM 2738 O O . PRO A 1 373 ? -13.116 14.678 8.719 1.00 89.94 373 PRO A O 1
ATOM 2741 N N . GLY A 1 374 ? -10.913 15.205 8.885 1.00 86.88 374 GLY A N 1
ATOM 2742 C CA . GLY A 1 374 ? -10.512 14.069 9.724 1.00 86.88 374 GLY A CA 1
ATOM 2743 C C . GLY A 1 374 ? -10.538 12.730 8.998 1.00 86.88 374 GLY A C 1
ATOM 2744 O O . GLY A 1 374 ? -10.770 11.708 9.631 1.00 86.88 374 GLY A O 1
ATOM 2745 N N . THR A 1 375 ? -10.397 12.738 7.673 1.00 93.25 375 THR A N 1
ATOM 2746 C CA . THR A 1 375 ? -10.148 11.531 6.879 1.00 93.25 375 THR A CA 1
ATOM 2747 C C . THR A 1 375 ? -8.767 11.619 6.249 1.00 93.25 375 THR A C 1
ATOM 2749 O O . THR A 1 375 ? -8.297 12.711 5.936 1.00 93.25 375 THR A O 1
ATOM 2752 N N . VAL A 1 376 ? -8.139 10.467 6.035 1.00 92.50 376 VAL A N 1
ATOM 2753 C CA . VAL A 1 376 ? -6.858 10.332 5.342 1.00 92.50 376 VAL A CA 1
ATOM 2754 C C . VAL A 1 376 ? -7.061 9.488 4.091 1.00 92.50 376 VAL A C 1
ATOM 2756 O O . VAL A 1 376 ? -7.794 8.494 4.101 1.00 92.50 376 VAL A O 1
ATOM 2759 N N . ALA A 1 377 ? -6.426 9.887 2.992 1.00 95.94 377 ALA A N 1
ATOM 2760 C CA . ALA A 1 377 ? -6.428 9.099 1.771 1.00 95.94 377 ALA A CA 1
ATOM 2761 C C . ALA A 1 377 ? -5.580 7.834 1.957 1.00 95.94 377 ALA A C 1
ATOM 2763 O O . ALA A 1 377 ? -4.428 7.904 2.374 1.00 95.94 377 ALA A O 1
ATOM 2764 N N . MET A 1 378 ? -6.155 6.673 1.647 1.00 95.12 378 MET A N 1
ATOM 2765 C CA . MET A 1 378 ? -5.504 5.374 1.840 1.00 95.12 378 MET A CA 1
ATOM 2766 C C . MET A 1 378 ? -5.006 4.789 0.519 1.00 95.12 378 MET A C 1
ATOM 2768 O O . MET A 1 378 ? -3.883 4.297 0.441 1.00 95.12 378 MET A O 1
ATOM 2772 N N . ALA A 1 379 ? -5.836 4.845 -0.525 1.00 96.38 379 ALA A N 1
ATOM 2773 C CA . ALA A 1 379 ? -5.523 4.286 -1.836 1.00 96.38 379 ALA A CA 1
ATOM 2774 C C . ALA A 1 379 ? -6.283 5.012 -2.949 1.00 96.38 379 ALA A C 1
ATOM 2776 O O . ALA A 1 379 ? -7.399 5.485 -2.740 1.00 96.38 379 ALA A O 1
ATOM 2777 N N . ALA A 1 380 ? -5.708 5.057 -4.150 1.00 97.06 380 ALA A N 1
ATOM 2778 C CA . ALA A 1 380 ? -6.402 5.509 -5.349 1.00 97.06 380 ALA A CA 1
ATOM 2779 C C . ALA A 1 380 ? -6.658 4.325 -6.281 1.00 97.06 380 ALA A C 1
ATOM 2781 O O . ALA A 1 380 ? -5.730 3.626 -6.668 1.00 97.06 380 ALA A O 1
ATOM 2782 N N . ASP A 1 381 ? -7.912 4.122 -6.668 1.00 95.12 381 ASP A N 1
ATOM 2783 C CA . ASP A 1 381 ? -8.308 3.183 -7.712 1.00 95.12 381 ASP A CA 1
ATOM 2784 C C . ASP A 1 381 ? -8.763 3.954 -8.963 1.00 95.12 381 ASP A C 1
ATOM 2786 O O . ASP A 1 381 ? -8.883 5.178 -8.965 1.00 95.12 381 ASP A O 1
ATOM 2790 N N . THR A 1 382 ? -9.050 3.252 -10.061 1.00 93.31 382 THR A N 1
ATOM 2791 C CA . THR A 1 382 ? -9.372 3.882 -11.359 1.00 93.31 382 THR A CA 1
ATOM 2792 C C . THR A 1 382 ? -10.607 4.790 -11.336 1.00 93.31 382 THR A C 1
ATOM 2794 O O . THR A 1 382 ? -10.713 5.717 -12.147 1.00 93.31 382 THR A O 1
ATOM 2797 N N . ALA A 1 383 ? -11.539 4.537 -10.415 1.00 95.00 383 ALA A N 1
ATOM 2798 C CA . ALA A 1 383 ? -12.812 5.246 -10.318 1.00 95.00 383 ALA A CA 1
ATOM 2799 C C . ALA A 1 383 ? -12.904 6.218 -9.131 1.00 95.00 383 ALA A C 1
ATOM 2801 O O . ALA A 1 383 ? -13.711 7.147 -9.177 1.00 95.00 383 ALA A O 1
ATOM 2802 N N . HIS A 1 384 ? -12.134 5.996 -8.067 1.00 97.44 384 HIS A N 1
ATOM 2803 C CA . HIS A 1 384 ? -12.271 6.733 -6.815 1.00 97.44 384 HIS A CA 1
ATOM 2804 C C . HIS A 1 384 ? -10.982 6.695 -5.997 1.00 97.44 384 HIS A C 1
ATOM 2806 O O . HIS A 1 384 ? -10.171 5.783 -6.143 1.00 97.44 384 HIS A O 1
ATOM 2812 N N . VAL A 1 385 ? -10.842 7.652 -5.085 1.00 98.00 385 VAL A N 1
ATOM 2813 C CA . VAL A 1 385 ? -9.903 7.566 -3.966 1.00 98.00 385 VAL A CA 1
ATOM 2814 C C . VAL A 1 385 ? -10.639 7.033 -2.746 1.00 98.00 385 VAL A C 1
ATOM 2816 O O . VAL A 1 385 ? -11.701 7.530 -2.374 1.00 98.00 385 VAL A O 1
ATOM 2819 N N . LEU A 1 386 ? -10.083 5.990 -2.146 1.00 98.06 386 LEU A N 1
ATOM 2820 C CA . LEU A 1 386 ? -10.505 5.453 -0.867 1.00 98.06 386 LEU A CA 1
ATOM 2821 C C . LEU A 1 386 ? -9.879 6.306 0.241 1.00 98.06 386 LEU A C 1
ATOM 2823 O O . LEU A 1 386 ? -8.655 6.362 0.367 1.00 98.06 386 LEU A O 1
ATOM 2827 N N . ALA A 1 387 ? -10.719 6.935 1.055 1.00 97.38 387 ALA A N 1
ATOM 2828 C CA . ALA A 1 387 ? -10.315 7.699 2.229 1.00 97.38 387 ALA A CA 1
ATOM 2829 C C . ALA A 1 387 ? -10.993 7.141 3.481 1.00 97.38 387 ALA A C 1
ATOM 2831 O O . ALA A 1 387 ? -12.117 6.651 3.417 1.00 97.38 387 ALA A O 1
ATOM 2832 N N . GLY A 1 388 ? -10.323 7.177 4.625 1.00 94.38 388 GLY A N 1
ATOM 2833 C CA . GLY A 1 388 ? -10.830 6.597 5.866 1.00 94.38 388 GLY A CA 1
ATOM 2834 C C . GLY A 1 388 ? -10.397 7.389 7.086 1.00 94.38 388 GLY A C 1
ATOM 2835 O O . GLY A 1 388 ? -9.510 8.229 7.008 1.00 94.38 388 GLY A O 1
ATOM 2836 N N . ARG A 1 389 ? -11.053 7.120 8.210 1.00 92.62 389 ARG A N 1
ATOM 2837 C CA . ARG A 1 389 ? -10.619 7.559 9.545 1.00 92.62 389 ARG A CA 1
ATOM 2838 C C . ARG A 1 389 ? -9.840 6.433 10.210 1.00 92.62 389 ARG A C 1
ATOM 2840 O O . ARG A 1 389 ? -9.963 5.289 9.757 1.00 92.62 389 ARG A O 1
ATOM 2847 N N . ALA A 1 390 ? -9.161 6.701 11.327 1.00 88.31 390 ALA A N 1
ATOM 2848 C CA . ALA A 1 390 ? -8.553 5.613 12.086 1.00 88.31 390 ALA A CA 1
ATOM 2849 C C . ALA A 1 390 ? -9.597 4.577 12.501 1.00 88.31 390 ALA A C 1
ATOM 2851 O O . ALA A 1 390 ? -9.342 3.394 12.348 1.00 88.31 390 ALA A O 1
ATOM 2852 N N . ALA A 1 391 ? -10.804 4.979 12.908 1.00 90.75 391 ALA A N 1
ATOM 2853 C CA . ALA A 1 391 ? -11.909 4.061 13.183 1.00 90.75 391 ALA A CA 1
ATOM 2854 C C . ALA A 1 391 ? -13.247 4.579 12.631 1.00 90.75 391 ALA A C 1
ATOM 2856 O O . ALA A 1 391 ? -13.595 5.748 12.794 1.00 90.75 391 ALA A O 1
ATOM 2857 N N . GLY A 1 392 ? -14.036 3.688 12.018 1.00 93.06 392 GLY A N 1
ATOM 2858 C CA . GLY A 1 392 ? -15.404 3.977 11.578 1.00 93.06 392 GLY A CA 1
ATOM 2859 C C . GLY A 1 392 ? -15.651 3.746 10.080 1.00 93.06 392 GLY A C 1
ATOM 2860 O O . GLY A 1 392 ? -15.040 2.849 9.494 1.00 93.06 392 GLY A O 1
ATOM 2861 N N . PRO A 1 393 ? -16.606 4.475 9.468 1.00 96.06 393 PRO A N 1
ATOM 2862 C CA . PRO A 1 393 ? -16.872 4.375 8.039 1.00 96.06 393 PRO A CA 1
ATOM 2863 C C . PRO A 1 393 ? -15.713 4.938 7.212 1.00 96.06 393 PRO A C 1
ATOM 2865 O O . PRO A 1 393 ? -14.973 5.810 7.665 1.00 96.06 393 PRO A O 1
ATOM 2868 N N . TRP A 1 394 ? -15.607 4.471 5.973 1.00 97.94 394 TRP A N 1
ATOM 2869 C CA . TRP A 1 394 ? -14.715 5.042 4.966 1.00 97.94 394 TRP A CA 1
ATOM 2870 C C . TRP A 1 394 ? -15.516 5.671 3.829 1.00 97.94 394 TRP A C 1
ATOM 2872 O O . TRP A 1 394 ? -16.728 5.485 3.701 1.00 97.94 394 TRP A O 1
ATOM 2882 N N . GLU A 1 395 ? -14.830 6.442 3.004 1.00 98.19 395 GLU A N 1
ATOM 2883 C CA . GLU A 1 395 ? -15.385 7.221 1.915 1.00 98.19 395 GLU A CA 1
ATOM 2884 C C . GLU A 1 395 ? -14.751 6.799 0.593 1.00 98.19 395 GLU A C 1
ATOM 2886 O O . GLU A 1 395 ? -13.545 6.581 0.492 1.00 98.19 395 GLU A O 1
ATOM 2891 N N . LEU A 1 396 ? -15.583 6.695 -0.438 1.00 98.25 396 LEU A N 1
ATOM 2892 C CA . LEU A 1 396 ? -15.150 6.553 -1.820 1.00 98.25 396 LEU A CA 1
ATOM 2893 C C . LEU A 1 396 ? -15.371 7.899 -2.501 1.00 98.25 396 LEU A C 1
ATOM 2895 O O . LEU A 1 396 ? -16.513 8.289 -2.767 1.00 98.25 396 LEU A O 1
ATOM 2899 N N . LEU A 1 397 ? -14.274 8.611 -2.730 1.00 98.06 397 LEU A N 1
ATOM 2900 C CA . LEU A 1 397 ? -14.226 9.940 -3.322 1.00 98.06 397 LEU A CA 1
ATOM 2901 C C . LEU A 1 397 ? -14.071 9.788 -4.834 1.00 98.06 397 LEU A C 1
ATOM 2903 O O . LEU A 1 397 ? -12.977 9.552 -5.348 1.00 98.06 397 LEU A O 1
ATOM 2907 N N . GLY A 1 398 ? -15.189 9.851 -5.550 1.00 97.00 398 GLY A N 1
ATOM 2908 C CA . GLY A 1 398 ? -15.211 9.780 -7.002 1.00 97.00 398 GLY A CA 1
ATOM 2909 C C . GLY A 1 398 ? -14.540 10.997 -7.632 1.00 97.00 398 GLY A C 1
ATOM 2910 O O . GLY A 1 398 ? -14.711 12.130 -7.183 1.00 97.00 398 GLY A O 1
ATOM 2911 N N . PHE A 1 399 ? -13.828 10.777 -8.737 1.00 95.75 399 PHE A N 1
ATOM 2912 C CA . PHE A 1 399 ? -13.232 11.871 -9.515 1.00 95.75 399 PHE A CA 1
ATOM 2913 C C . PHE A 1 399 ? -14.274 12.761 -10.217 1.00 95.75 399 PHE A C 1
ATOM 2915 O O . PHE A 1 399 ? -13.932 13.807 -10.756 1.00 95.75 399 PHE A O 1
ATOM 2922 N N . ASP A 1 400 ? -15.548 12.359 -10.211 1.00 95.38 400 ASP A N 1
ATOM 2923 C CA . ASP A 1 400 ? -16.693 13.170 -10.637 1.00 95.38 400 ASP A CA 1
ATOM 2924 C C . ASP A 1 400 ? -17.230 14.087 -9.517 1.00 95.38 400 ASP A C 1
ATOM 2926 O O . ASP A 1 400 ? -18.271 14.727 -9.679 1.00 95.38 400 ASP A O 1
ATOM 2930 N N . GLY A 1 401 ? -16.541 14.132 -8.371 1.00 94.25 401 GLY A N 1
ATOM 2931 C CA . GLY A 1 401 ? -16.913 14.910 -7.192 1.00 94.25 401 GLY A CA 1
ATOM 2932 C C . GLY A 1 401 ? -17.982 14.254 -6.317 1.00 94.25 401 GLY A C 1
ATOM 2933 O O . GLY A 1 401 ? -18.429 14.870 -5.348 1.00 94.25 401 GLY A O 1
ATOM 2934 N N . ARG A 1 402 ? -18.427 13.029 -6.628 1.00 96.75 402 ARG A N 1
ATOM 2935 C CA . ARG A 1 402 ? -19.386 12.306 -5.785 1.00 96.75 402 ARG A CA 1
ATOM 2936 C C . ARG A 1 402 ? -18.664 11.563 -4.673 1.00 96.75 402 ARG A C 1
ATOM 2938 O O . ARG A 1 402 ? -17.764 10.772 -4.928 1.00 96.75 402 ARG A O 1
ATOM 2945 N N . THR A 1 403 ? -19.153 11.729 -3.451 1.00 97.81 403 THR A N 1
ATOM 2946 C CA . THR A 1 403 ? -18.683 10.974 -2.287 1.00 97.81 403 THR A CA 1
ATOM 2947 C C . THR A 1 403 ? -19.703 9.916 -1.898 1.00 97.81 403 THR A C 1
ATOM 2949 O O . THR A 1 403 ? -20.900 10.198 -1.785 1.00 97.81 403 THR A O 1
ATOM 2952 N N . ARG A 1 404 ? -19.231 8.694 -1.649 1.00 98.06 404 ARG A N 1
ATOM 2953 C CA . ARG A 1 404 ? -20.030 7.621 -1.053 1.00 98.06 404 ARG A CA 1
ATOM 2954 C C . ARG A 1 404 ? -19.417 7.193 0.272 1.0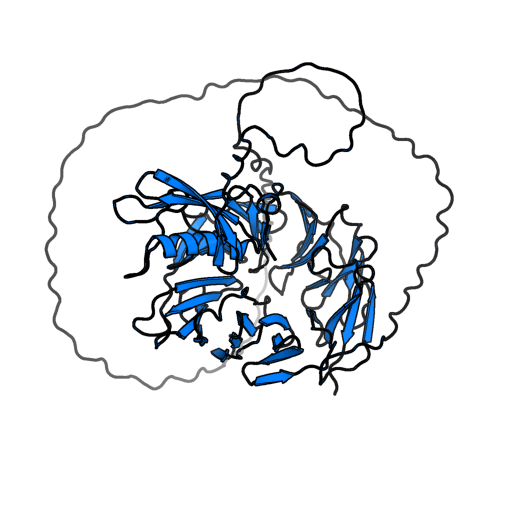0 98.06 404 ARG A C 1
ATOM 2956 O O . ARG A 1 404 ? -18.313 6.668 0.292 1.00 98.06 404 ARG A O 1
ATOM 2963 N N . VAL A 1 405 ? -20.176 7.342 1.352 1.00 98.00 405 VAL A N 1
ATOM 2964 C CA . VAL A 1 405 ? -19.806 6.820 2.673 1.00 98.00 405 VAL A CA 1
ATOM 2965 C C . VAL A 1 405 ? -20.203 5.346 2.762 1.00 98.00 405 VAL A C 1
ATOM 2967 O O . VAL A 1 405 ? -21.325 4.973 2.408 1.00 98.00 405 VAL A O 1
ATOM 2970 N N . VAL A 1 406 ? -19.289 4.509 3.237 1.00 98.44 406 VAL A N 1
ATOM 2971 C CA . VAL A 1 406 ? -19.459 3.065 3.390 1.00 98.44 406 VAL A CA 1
ATOM 2972 C C . VAL A 1 406 ? -19.236 2.704 4.853 1.00 98.44 406 VAL A C 1
ATOM 2974 O O . VAL A 1 406 ? -18.154 2.886 5.406 1.00 98.44 406 VAL A O 1
ATOM 2977 N N . ALA A 1 407 ? -20.288 2.193 5.492 1.00 97.69 407 ALA A N 1
ATOM 2978 C CA . ALA A 1 407 ? -20.210 1.698 6.858 1.00 97.69 407 ALA A CA 1
ATOM 2979 C C . ALA A 1 407 ? -19.743 0.232 6.853 1.00 97.69 407 ALA A C 1
ATOM 2981 O O . ALA A 1 407 ? -20.410 -0.599 6.227 1.00 97.69 407 ALA A O 1
ATOM 2982 N N . PRO A 1 408 ? -18.642 -0.118 7.540 1.00 97.75 408 PRO A N 1
ATOM 2983 C CA . PRO A 1 408 ? -18.231 -1.507 7.651 1.00 97.75 408 PRO A CA 1
ATOM 2984 C C . PRO A 1 408 ? -19.261 -2.346 8.405 1.00 97.75 408 PRO A C 1
ATOM 2986 O O . PRO A 1 408 ? -19.761 -1.949 9.459 1.00 97.75 408 PRO A O 1
ATOM 2989 N N . LEU A 1 409 ? -19.521 -3.553 7.906 1.00 97.94 409 LEU A N 1
ATOM 2990 C CA . LEU A 1 409 ? -20.275 -4.560 8.641 1.00 97.94 409 LEU A CA 1
ATOM 2991 C C . LEU A 1 409 ? -19.333 -5.312 9.585 1.00 97.94 409 LEU A C 1
ATOM 2993 O O . LEU A 1 409 ? -18.306 -5.801 9.120 1.00 97.94 409 LEU A O 1
ATOM 2997 N N . PRO A 1 410 ? -19.661 -5.458 10.877 1.00 97.75 410 PRO A N 1
ATOM 2998 C CA . PRO A 1 410 ? -18.783 -6.148 11.808 1.00 97.75 410 PRO A CA 1
ATOM 2999 C C . PRO A 1 410 ? -18.671 -7.641 11.453 1.00 97.75 410 PRO A C 1
ATOM 3001 O O . PRO A 1 410 ? -19.668 -8.253 11.057 1.00 97.75 410 PRO A O 1
ATOM 3004 N N . PRO A 1 411 ? -17.496 -8.273 11.645 1.00 97.25 411 PRO A N 1
ATOM 3005 C CA . PRO A 1 411 ? -17.315 -9.703 11.386 1.00 97.25 411 PRO A CA 1
ATOM 3006 C C . PRO A 1 411 ? -18.151 -10.585 12.316 1.00 97.25 411 PRO A C 1
ATOM 3008 O O . PRO A 1 411 ? -18.419 -11.742 11.991 1.00 97.25 411 PRO A O 1
ATOM 3011 N N . ARG A 1 412 ? -18.566 -10.057 13.475 1.00 96.75 412 ARG A N 1
ATOM 3012 C CA . ARG A 1 412 ? -19.414 -10.736 14.462 1.00 96.75 412 ARG A CA 1
ATOM 3013 C C . ARG A 1 412 ? -20.327 -9.727 15.167 1.00 96.75 412 ARG A C 1
ATOM 3015 O O . ARG A 1 412 ? -19.945 -8.564 15.298 1.00 96.75 412 ARG A O 1
ATOM 3022 N N . PRO A 1 413 ? -21.503 -10.141 15.671 1.00 96.31 413 PRO A N 1
ATOM 3023 C CA . PRO A 1 413 ? -22.352 -9.266 16.474 1.00 96.31 413 PRO A CA 1
ATOM 3024 C C . PRO A 1 413 ? -21.595 -8.692 17.678 1.00 96.31 413 PRO A C 1
ATOM 3026 O O . PRO A 1 413 ? -20.951 -9.434 18.414 1.00 96.31 413 PRO A O 1
ATOM 3029 N N . GLY A 1 414 ? -21.682 -7.375 17.873 1.00 94.19 414 GLY A N 1
ATOM 3030 C CA . GLY A 1 414 ? -21.041 -6.672 18.988 1.00 94.19 414 GLY A CA 1
ATOM 3031 C C . GLY A 1 414 ? -19.555 -6.350 18.800 1.00 94.19 414 GLY A C 1
ATOM 3032 O O . GLY A 1 414 ? -19.016 -5.604 19.613 1.00 94.19 414 GLY A O 1
ATOM 3033 N N . ALA A 1 415 ? -18.903 -6.842 17.739 1.00 95.94 415 ALA A N 1
ATOM 3034 C CA . ALA A 1 415 ? -17.530 -6.453 17.439 1.00 95.94 415 ALA A CA 1
ATOM 3035 C C . ALA A 1 415 ? -17.466 -4.961 17.081 1.00 95.94 415 ALA A C 1
ATOM 3037 O O . ALA A 1 415 ? -18.256 -4.468 16.271 1.00 95.94 415 ALA A O 1
ATOM 3038 N N . ARG A 1 416 ? -16.513 -4.249 17.679 1.00 94.94 416 ARG A N 1
ATOM 3039 C CA . ARG A 1 416 ? -16.262 -2.824 17.454 1.00 94.94 416 ARG A CA 1
ATOM 3040 C C . ARG A 1 416 ? -15.008 -2.662 16.614 1.00 94.94 416 ARG A C 1
ATOM 3042 O O . ARG A 1 416 ? -14.024 -3.357 16.855 1.00 94.94 416 ARG A O 1
ATOM 3049 N N . ILE A 1 417 ? -15.050 -1.766 15.635 1.00 95.50 417 ILE A N 1
ATOM 3050 C CA . ILE A 1 417 ? -13.859 -1.425 14.861 1.00 95.50 417 ILE A CA 1
ATOM 3051 C C . ILE A 1 417 ? -12.877 -0.700 15.784 1.00 95.50 417 ILE A C 1
ATOM 3053 O O . ILE A 1 417 ? -13.249 0.258 16.459 1.00 95.50 417 ILE A O 1
ATOM 3057 N N . LEU A 1 418 ? -11.655 -1.216 15.854 1.00 92.50 418 LEU A N 1
ATOM 3058 C CA . LEU A 1 418 ? -10.557 -0.628 16.614 1.00 92.50 418 LEU A CA 1
ATOM 3059 C C . LEU A 1 418 ? -9.746 0.293 15.717 1.00 92.50 418 LEU A C 1
ATOM 3061 O O . LEU A 1 418 ? -9.477 1.422 16.100 1.00 92.50 418 LEU A O 1
ATOM 3065 N N . ARG A 1 419 ? -9.389 -0.184 14.517 1.00 92.81 419 ARG A N 1
ATOM 3066 C CA . ARG A 1 419 ? -8.720 0.640 13.511 1.00 92.81 419 ARG A CA 1
ATOM 3067 C C . ARG A 1 419 ? -8.921 0.148 12.081 1.00 92.81 419 ARG A C 1
ATOM 3069 O O . ARG A 1 419 ? -9.103 -1.048 11.862 1.00 92.81 419 ARG A O 1
ATOM 3076 N N . VAL A 1 420 ? -8.818 1.036 11.103 1.00 94.38 420 VAL A N 1
ATOM 3077 C CA . VAL A 1 420 ? -8.563 0.706 9.699 1.00 94.38 420 VAL A CA 1
ATOM 3078 C C . VAL A 1 420 ? -7.054 0.551 9.540 1.00 94.38 420 VAL A C 1
ATOM 3080 O O . VAL A 1 420 ? -6.289 1.375 10.021 1.00 94.38 420 VAL A O 1
ATOM 3083 N N . ALA A 1 421 ? -6.610 -0.544 8.932 1.00 91.19 421 ALA A N 1
ATOM 3084 C CA . ALA A 1 421 ? -5.189 -0.858 8.801 1.00 91.19 421 ALA A CA 1
ATOM 3085 C C . ALA A 1 421 ? -4.634 -0.556 7.399 1.00 91.19 421 ALA A C 1
ATOM 3087 O O . ALA A 1 421 ? -3.423 -0.503 7.210 1.00 91.19 421 ALA A O 1
ATOM 3088 N N . GLY A 1 422 ? -5.516 -0.375 6.417 1.00 91.56 422 GLY A N 1
ATOM 3089 C CA . GLY A 1 422 ? -5.169 -0.040 5.042 1.00 91.56 422 GLY A CA 1
ATOM 3090 C C . GLY A 1 422 ? -6.269 -0.453 4.071 1.00 91.56 422 GLY A C 1
ATOM 3091 O O . GLY A 1 422 ? -7.288 -1.033 4.456 1.00 91.56 422 GLY A O 1
ATOM 3092 N N . GLY A 1 423 ? -6.063 -0.173 2.792 1.00 92.69 423 GLY A N 1
ATOM 3093 C CA . GLY A 1 423 ? -6.974 -0.586 1.734 1.00 92.69 423 GLY A CA 1
ATOM 3094 C C . GLY A 1 423 ? -6.370 -0.367 0.357 1.00 92.69 423 GLY A C 1
ATOM 3095 O O . GLY A 1 423 ? -5.291 0.202 0.235 1.00 92.69 423 GLY A O 1
ATOM 3096 N N . GLY A 1 424 ? -7.072 -0.848 -0.661 1.00 92.75 424 GLY A N 1
ATOM 3097 C CA . GLY A 1 424 ? -6.622 -0.845 -2.048 1.00 92.75 424 GLY A CA 1
ATOM 3098 C C . GLY A 1 424 ? -7.256 -1.981 -2.836 1.00 92.75 424 GLY A C 1
ATOM 3099 O O . GLY A 1 424 ? -7.790 -2.917 -2.243 1.00 92.75 424 GLY A O 1
ATOM 3100 N N . HIS A 1 425 ? -7.247 -1.890 -4.167 1.00 92.94 425 HIS A N 1
ATOM 3101 C CA . HIS A 1 425 ? -7.717 -2.961 -5.056 1.00 92.94 425 HIS A CA 1
ATOM 3102 C C . HIS A 1 425 ? -9.127 -3.480 -4.704 1.00 92.94 425 HIS A C 1
ATOM 3104 O O . HIS A 1 425 ? -9.398 -4.682 -4.742 1.00 92.94 425 HIS A O 1
ATOM 3110 N N . GLY A 1 426 ? -10.037 -2.569 -4.340 1.00 94.88 426 GLY A N 1
ATOM 3111 C CA . GLY A 1 426 ? -11.419 -2.908 -3.983 1.00 94.88 426 GLY A CA 1
ATOM 3112 C C . GLY A 1 426 ? -11.632 -3.494 -2.580 1.00 94.88 426 GLY A C 1
ATOM 3113 O O . GLY A 1 426 ? -12.752 -3.909 -2.269 1.00 94.88 426 GLY A O 1
ATOM 3114 N N . VAL A 1 427 ? -10.613 -3.518 -1.714 1.00 97.62 427 VAL A N 1
ATOM 3115 C CA . VAL A 1 427 ? -10.734 -4.026 -0.339 1.00 97.62 427 VAL A CA 1
ATOM 3116 C C . VAL A 1 427 ? -10.240 -3.040 0.722 1.00 97.62 427 VAL A C 1
ATOM 3118 O O . VAL A 1 427 ? -9.457 -2.133 0.446 1.00 97.62 427 VAL A O 1
ATOM 3121 N N . VAL A 1 428 ? -10.718 -3.221 1.955 1.00 97.44 428 VAL A N 1
ATOM 3122 C CA . VAL A 1 428 ? -10.285 -2.491 3.158 1.00 97.44 428 VAL A CA 1
ATOM 3123 C C . VAL A 1 428 ? -9.976 -3.497 4.258 1.00 97.44 428 VAL A C 1
ATOM 3125 O O . VAL A 1 428 ? -10.828 -4.312 4.605 1.00 97.44 428 VAL A O 1
ATOM 3128 N N . ALA A 1 429 ? -8.778 -3.439 4.828 1.00 97.38 429 ALA A N 1
ATOM 3129 C CA . ALA A 1 429 ? -8.409 -4.225 5.996 1.00 97.38 429 ALA A CA 1
ATOM 3130 C C . ALA A 1 429 ? -8.707 -3.420 7.267 1.00 97.38 429 ALA A C 1
ATOM 3132 O O . ALA A 1 429 ? -8.219 -2.303 7.435 1.00 97.38 429 ALA A O 1
ATOM 3133 N N . ALA A 1 430 ? -9.498 -3.984 8.176 1.00 96.81 430 ALA A N 1
ATOM 3134 C CA . ALA A 1 430 ? -9.863 -3.359 9.441 1.00 96.81 430 ALA A CA 1
ATOM 3135 C C . ALA A 1 430 ? -9.669 -4.327 10.612 1.00 96.81 430 ALA A C 1
ATOM 3137 O O . ALA A 1 430 ? -9.969 -5.519 10.527 1.00 96.81 430 ALA A O 1
ATOM 3138 N N . VAL A 1 431 ? -9.171 -3.796 11.722 1.00 96.38 431 VAL A N 1
ATOM 3139 C CA . VAL A 1 431 ? -8.982 -4.500 12.986 1.00 96.38 431 VAL A CA 1
ATOM 3140 C C . VAL A 1 431 ? -10.175 -4.217 13.885 1.00 96.38 431 VAL A C 1
ATOM 3142 O O . VAL A 1 431 ? -10.552 -3.067 14.102 1.00 96.38 431 VAL A O 1
ATOM 3145 N N . TRP A 1 432 ? -10.752 -5.278 14.428 1.00 97.38 432 TRP A N 1
ATOM 3146 C CA . TRP A 1 432 ? -11.925 -5.272 15.287 1.00 97.38 432 TRP A CA 1
ATOM 3147 C C . TRP A 1 432 ? -11.588 -5.844 16.659 1.00 97.38 432 TRP A C 1
ATOM 3149 O O . TRP A 1 432 ? -10.635 -6.608 16.814 1.00 97.38 432 TRP A O 1
ATOM 3159 N N . SER A 1 433 ? -12.411 -5.536 17.656 1.00 95.38 433 SER A N 1
ATOM 3160 C CA . SER A 1 433 ? -12.373 -6.212 18.950 1.00 95.38 433 SER A CA 1
ATOM 3161 C C . SER A 1 433 ? -12.638 -7.710 18.766 1.00 95.38 433 SER A C 1
ATOM 3163 O O . SER A 1 433 ? -13.639 -8.080 18.142 1.00 95.38 433 SER A O 1
ATOM 3165 N N . GLY A 1 434 ? -11.771 -8.559 19.318 1.00 92.69 434 GLY A N 1
ATOM 3166 C CA . GLY A 1 434 ? -11.915 -10.009 19.243 1.00 92.69 434 GLY A CA 1
ATOM 3167 C C . GLY A 1 434 ? -12.974 -10.585 20.196 1.00 92.69 434 GLY A C 1
ATOM 3168 O O . GLY A 1 434 ? -13.587 -9.858 20.980 1.00 92.69 434 GLY A O 1
ATOM 3169 N N . PRO A 1 435 ? -13.225 -11.908 20.137 1.00 86.31 435 PRO A N 1
ATOM 3170 C CA . PRO A 1 435 ? -14.240 -12.591 20.948 1.00 86.31 435 PRO A CA 1
ATOM 3171 C C . PRO A 1 435 ? -13.884 -12.720 22.438 1.00 86.31 435 PRO A C 1
ATOM 3173 O O . PRO A 1 435 ? -14.742 -13.104 23.231 1.00 86.31 435 PRO A O 1
ATOM 3176 N N . GLY A 1 436 ? -12.632 -12.461 22.816 1.00 87.88 436 GLY A N 1
ATOM 3177 C CA . GLY A 1 436 ? -12.166 -12.547 24.196 1.00 87.88 436 GLY A CA 1
ATOM 3178 C C . GLY A 1 436 ? -11.103 -11.507 24.522 1.00 87.88 436 GLY A C 1
ATOM 3179 O O . GLY A 1 436 ? -10.523 -10.881 23.629 1.00 87.88 436 GLY A O 1
ATOM 3180 N N . ASP A 1 437 ? -10.836 -11.356 25.816 1.00 84.19 437 ASP A N 1
ATOM 3181 C CA . ASP A 1 437 ? -9.830 -10.429 26.324 1.00 84.1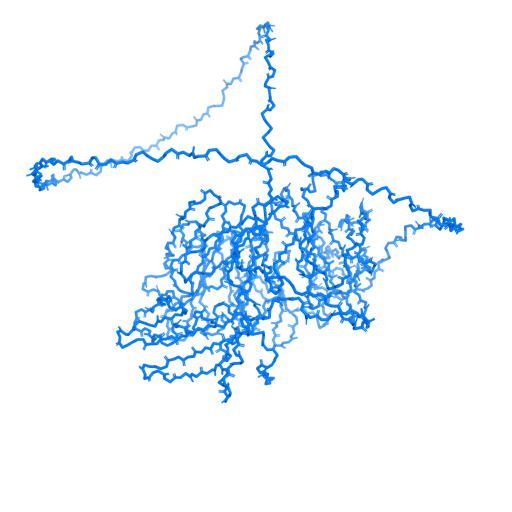9 437 ASP A CA 1
ATOM 3182 C C . ASP A 1 437 ? -8.455 -10.740 25.713 1.00 84.19 437 ASP A C 1
ATOM 3184 O O . ASP A 1 437 ? -8.000 -11.886 25.706 1.00 84.19 437 ASP A O 1
ATOM 3188 N N . GLY A 1 438 ? -7.798 -9.715 25.167 1.00 89.00 438 GLY A N 1
ATOM 3189 C CA . GLY A 1 438 ? -6.483 -9.853 24.534 1.00 89.00 438 GLY A CA 1
ATOM 3190 C C . GLY A 1 438 ? -6.496 -10.453 23.122 1.00 89.00 438 GLY A C 1
ATOM 3191 O O . GLY A 1 438 ? -5.439 -10.847 22.628 1.00 89.00 438 GLY A O 1
ATOM 3192 N N . SER A 1 439 ? -7.655 -10.512 22.458 1.00 93.44 439 SER A N 1
ATOM 3193 C CA . SER A 1 439 ? -7.756 -10.874 21.039 1.00 93.44 439 SER A CA 1
ATOM 3194 C C . SER A 1 439 ? -8.262 -9.710 20.186 1.00 93.44 439 SER A C 1
ATOM 3196 O O . SER A 1 439 ? -9.130 -8.943 20.600 1.00 93.44 439 SER A O 1
ATOM 3198 N N . GLU A 1 440 ? -7.730 -9.601 18.974 1.00 96.31 440 GLU A N 1
ATOM 3199 C CA . GLU A 1 440 ? -8.209 -8.714 17.914 1.00 96.31 440 GLU A CA 1
ATOM 3200 C C . GLU A 1 440 ? -8.684 -9.580 16.738 1.00 96.31 440 GLU A C 1
ATOM 3202 O O . GLU A 1 440 ? -8.107 -10.631 16.463 1.00 96.31 440 GLU A O 1
ATOM 3207 N N . THR A 1 441 ? -9.720 -9.157 16.019 1.00 97.38 441 THR A N 1
ATOM 3208 C CA . THR A 1 441 ? -10.140 -9.793 14.763 1.00 97.38 441 THR A CA 1
ATOM 3209 C C . THR A 1 441 ? -9.707 -8.908 13.604 1.00 97.38 441 THR A C 1
ATOM 3211 O O . THR A 1 441 ? -10.235 -7.812 13.438 1.00 97.38 441 THR A O 1
ATOM 3214 N N . LEU A 1 442 ? -8.787 -9.375 12.764 1.00 97.50 442 LEU A N 1
ATOM 3215 C CA . LEU A 1 442 ? -8.516 -8.722 11.487 1.00 97.50 442 LEU A CA 1
ATOM 3216 C C . LEU A 1 442 ? -9.543 -9.198 10.460 1.00 97.50 442 LEU A C 1
ATOM 3218 O O . LEU A 1 442 ? -9.667 -10.401 10.227 1.00 97.50 442 LEU A O 1
ATOM 3222 N N . ALA A 1 443 ? -10.259 -8.272 9.834 1.00 98.00 443 ALA A N 1
ATOM 3223 C CA . ALA A 1 443 ? -11.214 -8.561 8.775 1.00 98.00 443 ALA A CA 1
ATOM 3224 C C . ALA A 1 443 ? -10.894 -7.749 7.518 1.00 98.00 443 ALA A C 1
ATOM 3226 O O . ALA A 1 443 ? -10.548 -6.571 7.590 1.00 98.00 443 ALA A O 1
ATOM 3227 N N . VAL A 1 444 ? -11.038 -8.387 6.361 1.00 98.06 444 VAL A N 1
ATOM 3228 C CA . VAL A 1 444 ? -10.971 -7.739 5.052 1.00 98.06 444 VAL A CA 1
ATOM 3229 C C . VAL A 1 444 ? -12.395 -7.537 4.558 1.00 98.06 444 VAL A C 1
ATOM 3231 O O . VAL A 1 444 ? -13.196 -8.475 4.516 1.00 98.06 444 VAL A O 1
ATOM 3234 N N . HIS A 1 445 ? -12.710 -6.303 4.197 1.00 98.44 445 HIS A N 1
ATOM 3235 C CA . HIS A 1 445 ? -14.012 -5.863 3.732 1.00 98.44 445 HIS A CA 1
ATOM 3236 C C . HIS A 1 445 ? -13.950 -5.517 2.252 1.00 98.44 445 HIS A C 1
ATOM 3238 O O . HIS A 1 445 ? -12.953 -4.992 1.768 1.00 98.44 445 HIS A O 1
ATOM 3244 N N . ASP A 1 446 ? -15.051 -5.742 1.550 1.00 98.00 446 ASP A N 1
ATOM 3245 C CA . ASP A 1 446 ? -15.295 -5.130 0.251 1.00 98.00 446 ASP A CA 1
ATOM 3246 C C . ASP A 1 446 ? -15.415 -3.608 0.431 1.00 98.00 446 ASP A C 1
ATOM 3248 O O . ASP A 1 446 ? -16.259 -3.136 1.204 1.00 98.00 446 ASP A O 1
ATOM 3252 N N . SER A 1 447 ? -14.581 -2.836 -0.270 1.00 97.44 447 SER A N 1
ATOM 3253 C CA . SER A 1 447 ? -14.506 -1.381 -0.084 1.00 97.44 447 SER A CA 1
ATOM 3254 C C . SER A 1 447 ? -15.797 -0.667 -0.487 1.00 97.44 447 SER A C 1
ATOM 3256 O O . SER A 1 447 ? -16.105 0.399 0.040 1.00 97.44 447 SER A O 1
ATOM 3258 N N . SER A 1 448 ? -16.599 -1.257 -1.376 1.00 97.75 448 SER A N 1
ATOM 3259 C CA . SER A 1 448 ? -17.823 -0.645 -1.897 1.00 97.75 448 SER A CA 1
ATOM 3260 C C . SER A 1 448 ? -19.047 -0.851 -1.007 1.00 97.75 448 SER A C 1
ATOM 3262 O O . SER A 1 448 ? -19.942 -0.002 -0.957 1.00 97.75 448 SER A O 1
ATOM 3264 N N . SER A 1 449 ? -19.109 -1.988 -0.321 1.00 98.06 449 SER A N 1
ATOM 3265 C CA . SER A 1 449 ? -20.287 -2.442 0.417 1.00 98.06 449 SER A CA 1
ATOM 3266 C C . SER A 1 449 ? -20.068 -2.536 1.921 1.00 98.06 449 SER A C 1
ATOM 3268 O O . SER A 1 449 ? -21.050 -2.631 2.654 1.00 98.06 449 SER A O 1
ATOM 3270 N N . GLY A 1 450 ? -18.818 -2.541 2.391 1.00 98.12 450 GLY A N 1
ATOM 3271 C CA . GLY A 1 450 ? -18.488 -2.756 3.801 1.00 98.12 450 GLY A CA 1
ATOM 3272 C C . GLY A 1 450 ? -18.639 -4.209 4.252 1.00 98.12 450 GLY A C 1
ATOM 3273 O O . GLY A 1 450 ? -18.387 -4.520 5.420 1.00 98.12 450 GLY A O 1
ATOM 3274 N N . ARG A 1 451 ? -19.043 -5.119 3.355 1.00 98.38 451 ARG A N 1
ATOM 3275 C CA . ARG A 1 451 ? -19.251 -6.534 3.669 1.00 98.38 451 ARG A CA 1
ATOM 3276 C C . ARG A 1 451 ? -17.921 -7.224 3.942 1.00 98.38 451 ARG A C 1
ATOM 3278 O O . ARG A 1 451 ? -16.993 -7.100 3.152 1.00 98.38 451 ARG A O 1
ATOM 3285 N N . VAL A 1 452 ? -17.868 -8.011 5.013 1.00 98.25 452 VAL A N 1
ATOM 3286 C CA . VAL A 1 452 ? -16.717 -8.865 5.330 1.00 98.25 452 VAL A CA 1
ATOM 3287 C C . VAL A 1 452 ? -16.562 -9.943 4.262 1.00 98.25 452 VAL A C 1
ATOM 3289 O O . VAL A 1 452 ? -17.497 -10.699 3.997 1.00 98.25 452 VAL A O 1
ATOM 3292 N N . LEU A 1 453 ? -15.381 -10.001 3.658 1.00 98.00 453 LEU A N 1
ATOM 3293 C CA . LEU A 1 453 ? -14.974 -11.043 2.720 1.00 98.00 453 LEU A CA 1
ATOM 3294 C C . LEU A 1 453 ? -14.342 -12.215 3.469 1.00 98.00 453 LEU A C 1
ATOM 3296 O O . LEU A 1 453 ? -14.670 -13.370 3.217 1.00 98.00 453 LEU A O 1
ATOM 3300 N N . VAL A 1 454 ? -13.458 -11.904 4.417 1.00 98.12 454 VAL A N 1
ATOM 3301 C CA . VAL A 1 454 ? -12.710 -12.883 5.205 1.00 98.12 454 VAL A CA 1
ATOM 3302 C C . VAL A 1 454 ? -12.210 -12.235 6.498 1.00 98.12 454 VAL A C 1
ATOM 3304 O O . VAL A 1 454 ? -12.030 -11.021 6.554 1.00 98.12 454 VAL A O 1
ATOM 3307 N N . GLY A 1 455 ? -11.978 -13.021 7.548 1.00 97.44 455 GLY A N 1
ATOM 3308 C CA . GLY A 1 455 ? -11.348 -12.527 8.770 1.00 97.44 455 GLY A CA 1
ATOM 3309 C C . GLY A 1 455 ? -10.700 -13.630 9.599 1.00 97.44 455 GLY A C 1
ATOM 3310 O O . GLY A 1 455 ? -11.013 -14.809 9.432 1.00 97.44 455 GLY A O 1
ATOM 3311 N N . ALA A 1 456 ? -9.797 -13.237 10.493 1.00 97.38 456 ALA A N 1
ATOM 3312 C CA . ALA A 1 456 ? -9.119 -14.124 11.429 1.00 97.38 456 ALA A CA 1
ATOM 3313 C C . ALA A 1 456 ? -8.861 -13.432 12.772 1.00 97.38 456 ALA A C 1
ATOM 3315 O O . ALA A 1 456 ? -8.603 -12.231 12.826 1.00 97.38 456 ALA A O 1
ATOM 3316 N N . ASP A 1 457 ? -8.905 -14.214 13.850 1.00 97.19 457 ASP A N 1
ATOM 3317 C CA . ASP A 1 457 ? -8.577 -13.743 15.195 1.00 97.19 457 ASP A CA 1
ATOM 3318 C C . ASP A 1 457 ? -7.070 -13.879 15.442 1.00 97.19 457 ASP A C 1
ATOM 3320 O O . ASP A 1 457 ? -6.494 -14.946 15.222 1.00 97.19 457 ASP A O 1
ATOM 3324 N N . ALA A 1 458 ? -6.438 -12.815 15.928 1.00 95.44 458 ALA A N 1
ATOM 3325 C CA . ALA A 1 458 ? -5.021 -12.755 16.258 1.00 95.44 458 ALA A CA 1
ATOM 3326 C C . ALA A 1 458 ? -4.816 -12.226 17.691 1.00 95.44 458 ALA A C 1
ATOM 3328 O O . ALA A 1 458 ? -5.700 -11.567 18.247 1.00 95.44 458 ALA A O 1
ATOM 3329 N N . PRO A 1 459 ? -3.659 -12.504 18.322 1.00 93.12 459 PRO A N 1
ATOM 3330 C CA . PRO A 1 459 ? -3.314 -11.888 19.600 1.00 93.12 459 PRO A CA 1
ATOM 3331 C C . PRO A 1 459 ? -3.324 -10.360 19.491 1.00 93.12 459 PRO A C 1
ATOM 3333 O O . PRO A 1 459 ? -2.821 -9.813 18.504 1.00 93.12 459 PRO A O 1
ATOM 3336 N N . ALA A 1 460 ? -3.861 -9.676 20.500 1.00 90.12 460 ALA A N 1
ATOM 3337 C CA . ALA A 1 460 ? -3.902 -8.219 20.513 1.00 90.12 460 ALA A CA 1
ATOM 3338 C C . ALA A 1 460 ? -2.496 -7.617 20.370 1.00 90.12 460 ALA A C 1
ATOM 3340 O O . ALA A 1 460 ? -1.533 -8.106 20.963 1.00 90.12 460 ALA A O 1
ATOM 3341 N N . GLY A 1 461 ? -2.380 -6.575 19.547 1.00 86.75 461 GLY A N 1
ATOM 3342 C CA . GLY A 1 461 ? -1.115 -5.889 19.284 1.00 86.75 461 GLY A CA 1
ATOM 3343 C C . GLY A 1 461 ? -0.200 -6.600 18.282 1.00 86.75 461 GLY A C 1
ATOM 3344 O O . GLY A 1 461 ? 0.798 -6.020 17.868 1.00 86.75 461 GLY A O 1
ATOM 3345 N N . SER A 1 462 ? -0.537 -7.814 17.828 1.00 88.88 462 SER A N 1
ATOM 3346 C CA . SER A 1 462 ? 0.240 -8.505 16.784 1.00 88.88 462 SER A CA 1
ATOM 3347 C C . SER A 1 462 ? -0.020 -7.974 15.368 1.00 88.88 462 SER A C 1
ATOM 3349 O O . SER A 1 462 ? 0.713 -8.300 14.438 1.00 88.88 462 SER A O 1
ATOM 3351 N N . LEU A 1 463 ? -1.052 -7.144 15.197 1.00 87.94 463 LEU A N 1
ATOM 3352 C CA . LEU A 1 463 ? -1.526 -6.613 13.916 1.00 87.94 463 LEU A CA 1
ATOM 3353 C C . LEU A 1 463 ? -0.970 -5.205 13.616 1.00 87.94 463 LEU A C 1
ATOM 3355 O O . LEU A 1 463 ? -1.713 -4.322 13.190 1.00 87.94 463 LEU A O 1
ATOM 3359 N N . SER A 1 464 ? 0.308 -4.960 13.904 1.00 73.00 464 SER A N 1
ATOM 3360 C CA . SER A 1 464 ? 0.953 -3.635 13.817 1.00 73.00 464 SER A CA 1
ATOM 3361 C C . SER A 1 464 ? 1.780 -3.406 12.543 1.00 73.00 464 SER A C 1
ATOM 3363 O O . SER A 1 464 ? 2.580 -2.480 12.490 1.00 73.00 464 SER A O 1
ATOM 3365 N N . SER A 1 465 ? 1.631 -4.251 11.521 1.00 72.19 465 SER A N 1
ATOM 3366 C CA . SER A 1 465 ? 2.416 -4.165 10.279 1.00 72.19 465 SER A CA 1
ATOM 3367 C C . SER A 1 465 ? 1.641 -3.513 9.134 1.00 72.19 465 SER A C 1
ATOM 3369 O O . SER A 1 465 ? 0.411 -3.477 9.156 1.00 72.19 465 SER A O 1
ATOM 3371 N N . ALA A 1 466 ? 2.369 -3.074 8.104 1.00 83.88 466 ALA A N 1
ATOM 3372 C CA . ALA A 1 466 ? 1.785 -2.575 6.865 1.00 83.88 466 ALA A CA 1
ATOM 3373 C C . ALA A 1 466 ? 0.918 -3.640 6.170 1.00 83.88 466 ALA A C 1
ATOM 3375 O O . ALA A 1 466 ? 1.243 -4.833 6.159 1.00 83.88 466 ALA A O 1
ATOM 3376 N N . TRP A 1 467 ? -0.185 -3.187 5.579 1.00 91.81 467 TRP A N 1
ATOM 3377 C CA . TRP A 1 467 ? -1.014 -3.981 4.680 1.00 91.81 467 TRP A CA 1
ATOM 3378 C C . TRP A 1 467 ? -0.258 -4.255 3.376 1.00 91.81 467 TRP A C 1
ATOM 3380 O O . TRP A 1 467 ? 0.197 -3.323 2.717 1.00 91.81 467 TRP A O 1
ATOM 3390 N N . ILE A 1 468 ? -0.136 -5.528 2.992 1.00 92.19 468 ILE A N 1
ATOM 3391 C CA . ILE A 1 468 ? 0.510 -5.936 1.740 1.00 92.19 468 ILE A CA 1
ATOM 3392 C C . ILE A 1 468 ? -0.512 -6.668 0.881 1.00 92.19 468 ILE A C 1
ATOM 3394 O O . ILE A 1 468 ? -0.891 -7.800 1.185 1.00 92.19 468 ILE A O 1
ATOM 3398 N N . HIS A 1 469 ? -0.924 -6.038 -0.215 1.00 93.12 469 HIS A N 1
ATOM 3399 C CA . HIS A 1 469 ? -1.827 -6.633 -1.194 1.00 93.12 469 HIS A CA 1
ATOM 3400 C C . HIS A 1 469 ? -1.437 -6.179 -2.604 1.00 93.12 469 HIS A C 1
ATOM 3402 O O . HIS A 1 469 ? -1.760 -5.060 -2.987 1.00 93.12 469 HIS A O 1
ATOM 3408 N N . PRO A 1 470 ? -0.701 -7.002 -3.370 1.00 89.06 470 PRO A N 1
ATOM 3409 C CA . PRO A 1 470 ? -0.354 -6.665 -4.743 1.00 89.06 470 PRO A CA 1
ATOM 3410 C C . PRO A 1 470 ? -1.581 -6.668 -5.655 1.00 89.06 470 PRO A C 1
ATOM 3412 O O . PRO A 1 470 ? -2.468 -7.515 -5.526 1.00 89.06 470 PRO A O 1
ATOM 3415 N N . ASN A 1 471 ? -1.576 -5.782 -6.651 1.00 85.69 471 ASN A N 1
ATOM 3416 C CA . ASN A 1 471 ? -2.612 -5.741 -7.676 1.00 85.69 471 ASN A CA 1
ATOM 3417 C C . ASN A 1 471 ? -2.758 -7.101 -8.380 1.00 85.69 471 ASN A C 1
ATOM 3419 O O . ASN A 1 471 ? -1.792 -7.641 -8.921 1.00 85.69 471 ASN A O 1
ATOM 3423 N N . GLY A 1 472 ? -3.977 -7.638 -8.398 1.00 84.69 472 GLY A N 1
ATOM 3424 C CA . GLY A 1 472 ? -4.304 -8.890 -9.081 1.00 84.69 472 GLY A CA 1
ATOM 3425 C C . GLY A 1 472 ? -3.872 -10.175 -8.365 1.00 84.69 472 GLY A C 1
ATOM 3426 O O . GLY A 1 472 ? -4.170 -11.254 -8.880 1.00 84.69 472 GLY A O 1
ATOM 3427 N N . ASP A 1 473 ? -3.223 -10.104 -7.197 1.00 88.62 473 ASP A N 1
ATOM 3428 C CA . ASP A 1 473 ? -2.946 -11.293 -6.383 1.00 88.62 473 ASP A CA 1
ATOM 3429 C C . ASP A 1 473 ? -4.135 -11.562 -5.435 1.00 88.62 473 ASP A C 1
ATOM 3431 O O . ASP A 1 473 ? -4.630 -10.639 -4.774 1.00 88.62 473 ASP A O 1
ATOM 3435 N N . PRO A 1 474 ? -4.650 -12.806 -5.369 1.00 93.88 474 PRO A N 1
ATOM 3436 C CA . PRO A 1 474 ? -5.689 -13.157 -4.408 1.00 93.88 474 PRO A CA 1
ATOM 3437 C C . PRO A 1 474 ? -5.167 -13.204 -2.969 1.00 93.88 474 PRO A C 1
ATOM 3439 O O . PRO A 1 474 ? -5.979 -13.217 -2.044 1.00 93.88 474 PRO A O 1
ATOM 3442 N N . LEU A 1 475 ? -3.849 -13.259 -2.758 1.00 95.75 475 LEU A N 1
ATOM 3443 C CA . LEU A 1 475 ? -3.267 -13.249 -1.430 1.00 95.75 475 LEU A CA 1
ATOM 3444 C C . LEU A 1 475 ? -2.974 -11.835 -0.938 1.00 95.75 475 LEU A C 1
ATOM 3446 O O . LEU A 1 475 ? -2.493 -10.969 -1.665 1.00 95.75 475 LEU A O 1
ATOM 3450 N N . ALA A 1 476 ? -3.184 -11.648 0.358 1.00 96.25 476 ALA A N 1
ATOM 3451 C CA . ALA A 1 476 ? -2.791 -10.447 1.073 1.00 96.25 476 ALA A CA 1
ATOM 3452 C C . ALA A 1 476 ? -2.268 -10.802 2.466 1.00 96.25 476 ALA A C 1
ATOM 3454 O O . ALA A 1 476 ? -2.517 -11.900 2.977 1.00 96.25 476 ALA A O 1
ATOM 3455 N N . ALA A 1 477 ? -1.546 -9.881 3.094 1.00 96.12 477 ALA A N 1
ATOM 3456 C CA . ALA A 1 477 ? -1.012 -10.084 4.432 1.00 96.12 477 ALA A CA 1
ATOM 3457 C C . ALA A 1 477 ? -1.052 -8.817 5.286 1.00 96.12 477 ALA A C 1
ATOM 3459 O O . ALA A 1 477 ? -0.882 -7.705 4.788 1.00 96.12 477 ALA A O 1
ATOM 3460 N N . LEU A 1 478 ? -1.219 -9.017 6.593 1.00 94.44 478 LEU A N 1
ATOM 3461 C CA . LEU A 1 478 ? -1.001 -7.993 7.608 1.00 94.44 478 LEU A CA 1
ATOM 3462 C C . LEU A 1 478 ? -0.440 -8.637 8.873 1.00 94.44 478 LEU A C 1
ATOM 3464 O O . LEU A 1 478 ? -1.111 -9.427 9.544 1.00 94.44 478 LEU A O 1
ATOM 3468 N N . GLY A 1 479 ? 0.811 -8.304 9.184 1.00 91.44 479 GLY A N 1
ATOM 3469 C CA . GLY A 1 479 ? 1.551 -8.910 10.288 1.00 91.44 479 GLY A CA 1
ATOM 3470 C C . GLY A 1 479 ? 1.560 -10.443 10.176 1.00 91.44 479 GLY A C 1
ATOM 3471 O O . GLY A 1 479 ? 2.003 -10.964 9.148 1.00 91.44 479 GLY A O 1
ATOM 3472 N N . PRO A 1 480 ? 1.059 -11.180 11.186 1.00 94.56 480 PRO A N 1
ATOM 3473 C CA . PRO A 1 480 ? 1.032 -12.640 11.180 1.00 94.56 480 PRO A CA 1
ATOM 3474 C C . PRO A 1 480 ? -0.110 -13.237 10.345 1.00 94.56 480 PRO A C 1
ATOM 3476 O O . PRO A 1 480 ? -0.188 -14.461 10.224 1.00 94.56 480 PRO A O 1
ATOM 3479 N N . VAL A 1 481 ? -1.040 -12.428 9.831 1.00 97.19 481 VAL A N 1
ATOM 3480 C CA . VAL A 1 481 ? -2.242 -12.926 9.153 1.00 97.19 481 VAL A CA 1
ATOM 3481 C C . VAL A 1 481 ? -2.035 -12.937 7.647 1.00 97.19 481 VAL A C 1
ATOM 3483 O O . VAL A 1 481 ? -1.655 -11.928 7.057 1.00 97.19 481 VAL A O 1
ATOM 3486 N N . VAL A 1 482 ? -2.330 -14.079 7.032 1.00 97.12 482 VAL A N 1
ATOM 3487 C CA . VAL A 1 482 ? -2.352 -14.270 5.580 1.00 97.12 482 VAL A CA 1
ATOM 3488 C C . VAL A 1 482 ? -3.779 -14.560 5.141 1.00 97.12 482 VAL A C 1
ATOM 3490 O O . VAL A 1 482 ? -4.448 -15.413 5.727 1.00 97.12 482 VAL A O 1
ATOM 3493 N N . PHE A 1 483 ? -4.220 -13.866 4.099 1.00 97.50 483 PHE A N 1
ATOM 3494 C CA . PHE A 1 483 ? -5.532 -13.996 3.481 1.00 97.50 483 PHE A CA 1
ATOM 3495 C C . PHE A 1 483 ? -5.410 -14.619 2.102 1.00 97.50 483 PHE A C 1
ATOM 3497 O O . PHE A 1 483 ? -4.506 -14.265 1.357 1.00 97.50 483 PHE A O 1
ATOM 3504 N N . ASP A 1 484 ? -6.359 -15.482 1.762 1.00 97.44 484 ASP A N 1
ATOM 3505 C CA . ASP A 1 484 ? -6.718 -15.850 0.400 1.00 97.44 484 ASP A CA 1
ATOM 3506 C C . ASP A 1 484 ? -8.120 -15.303 0.129 1.00 97.44 484 ASP A C 1
ATOM 3508 O O . ASP A 1 484 ? -9.129 -15.841 0.596 1.00 97.44 484 ASP A O 1
ATOM 3512 N N . LEU A 1 485 ? -8.164 -14.168 -0.565 1.00 96.69 485 LEU A N 1
ATOM 3513 C CA . LEU A 1 485 ? -9.382 -13.420 -0.856 1.00 96.69 485 LEU A CA 1
ATOM 3514 C C . LEU A 1 485 ? -10.257 -14.133 -1.892 1.00 96.69 485 LEU A C 1
ATOM 3516 O O . LEU A 1 485 ? -11.475 -13.964 -1.868 1.00 96.69 485 LEU A O 1
ATOM 3520 N N . ALA A 1 486 ? -9.661 -14.944 -2.772 1.00 95.62 486 ALA A N 1
ATOM 3521 C CA . ALA A 1 486 ? -10.404 -15.714 -3.765 1.00 95.62 486 ALA A CA 1
ATOM 3522 C C . ALA A 1 486 ? -11.129 -16.901 -3.119 1.00 95.62 486 ALA A C 1
ATOM 3524 O O . ALA A 1 486 ? -12.284 -17.174 -3.446 1.00 95.62 486 ALA A O 1
ATOM 3525 N N . GLU A 1 487 ? -10.476 -17.585 -2.177 1.00 96.62 487 GLU A N 1
ATOM 3526 C CA . GLU A 1 487 ? -11.075 -18.704 -1.443 1.00 96.62 487 GLU A CA 1
ATOM 3527 C C . GLU A 1 487 ? -11.870 -18.272 -0.199 1.00 96.62 487 GLU A C 1
ATOM 3529 O O . GLU A 1 487 ? -12.564 -19.097 0.403 1.00 96.62 487 GLU A O 1
ATOM 3534 N N . GLY A 1 488 ? -11.769 -17.004 0.213 1.00 97.12 488 GLY A N 1
ATOM 3535 C CA . GLY A 1 488 ? -12.381 -16.501 1.445 1.00 97.12 488 GLY A CA 1
ATOM 3536 C C . GLY A 1 488 ? -11.786 -17.149 2.699 1.00 97.12 488 GLY A C 1
ATOM 3537 O O . GLY A 1 488 ? -12.510 -17.459 3.647 1.00 97.12 488 GLY A O 1
ATOM 3538 N N . ARG A 1 489 ? -10.473 -17.409 2.697 1.00 97.69 489 ARG A N 1
ATOM 3539 C CA . ARG A 1 489 ? -9.757 -18.096 3.783 1.00 97.69 489 ARG A CA 1
ATOM 3540 C C . ARG A 1 489 ? -8.702 -17.202 4.408 1.00 97.69 489 ARG A C 1
ATOM 3542 O O . ARG A 1 489 ? -8.090 -16.381 3.739 1.00 97.69 489 ARG A O 1
ATOM 3549 N N . ALA A 1 490 ? -8.459 -17.394 5.697 1.00 97.50 490 ALA A N 1
ATOM 3550 C CA . ALA A 1 490 ? -7.378 -16.727 6.402 1.00 97.50 490 ALA A CA 1
ATOM 3551 C C . ALA A 1 490 ? -6.663 -17.698 7.336 1.00 97.50 490 ALA A C 1
ATOM 3553 O O . ALA A 1 490 ? -7.267 -18.631 7.868 1.00 97.50 490 ALA A O 1
ATOM 3554 N N . SER A 1 491 ? -5.377 -17.452 7.547 1.00 96.75 491 SER A N 1
ATOM 3555 C CA . SER A 1 491 ? -4.546 -18.183 8.499 1.00 96.75 491 SER A CA 1
ATOM 3556 C C . SER A 1 491 ? -3.707 -17.211 9.311 1.00 96.75 491 SER A C 1
ATOM 3558 O O . SER A 1 491 ? -3.156 -16.263 8.751 1.00 96.75 491 SER A O 1
ATOM 3560 N N . VAL A 1 492 ? -3.553 -17.478 10.606 1.00 96.75 492 VAL A N 1
ATOM 3561 C CA . VAL A 1 492 ? -2.672 -16.702 11.484 1.00 96.75 492 VAL A CA 1
ATOM 3562 C C . VAL A 1 492 ? -1.427 -17.517 11.780 1.00 96.75 492 VAL A C 1
ATOM 3564 O O . VAL A 1 492 ? -1.511 -18.629 12.298 1.00 96.75 492 VAL A O 1
ATOM 3567 N N . THR A 1 493 ? -0.267 -16.946 11.474 1.00 95.25 493 THR A N 1
ATOM 3568 C CA . THR A 1 493 ? 1.039 -17.518 11.785 1.00 95.25 493 THR A CA 1
ATOM 3569 C C . THR A 1 493 ? 1.799 -16.591 12.734 1.00 95.25 493 THR A C 1
ATOM 3571 O O . THR A 1 493 ? 2.474 -15.666 12.282 1.00 95.25 493 THR A O 1
ATOM 3574 N N . PRO A 1 494 ? 1.728 -16.827 14.055 1.00 93.38 494 PRO A N 1
ATOM 3575 C CA . PRO A 1 494 ? 2.417 -15.994 15.034 1.00 93.38 494 PRO A CA 1
ATOM 3576 C C . PRO A 1 494 ? 3.922 -15.866 14.765 1.00 93.38 494 PRO A C 1
ATOM 3578 O O . PRO A 1 494 ? 4.587 -16.839 14.398 1.00 93.38 494 PRO A O 1
ATOM 3581 N N . GLY A 1 495 ? 4.450 -14.659 14.981 1.00 90.38 495 GLY A N 1
ATOM 3582 C CA . GLY A 1 495 ? 5.869 -14.330 14.809 1.00 90.38 495 GLY A CA 1
ATOM 3583 C C . GLY A 1 495 ? 6.306 -14.082 13.364 1.00 90.38 495 GLY A C 1
ATOM 3584 O O . GLY A 1 495 ? 7.466 -13.742 13.145 1.00 90.38 495 GLY A O 1
ATOM 3585 N N . VAL A 1 496 ? 5.412 -14.237 12.381 1.00 93.25 496 VAL A N 1
ATOM 3586 C CA . VAL A 1 496 ? 5.700 -13.866 10.991 1.00 93.25 496 VAL A CA 1
ATOM 3587 C C . VAL A 1 496 ? 5.540 -12.364 10.804 1.00 93.25 496 VAL A C 1
ATOM 3589 O O . VAL A 1 496 ? 4.523 -11.788 11.181 1.00 93.25 496 VAL A O 1
ATOM 3592 N N . VAL A 1 497 ? 6.535 -11.763 10.158 1.00 91.38 497 VAL A N 1
ATOM 3593 C CA . VAL A 1 497 ? 6.484 -10.404 9.617 1.00 91.38 497 VAL A CA 1
ATOM 3594 C C . VAL A 1 497 ? 6.516 -10.514 8.098 1.00 91.38 497 VAL A C 1
ATOM 3596 O O . VAL A 1 497 ? 7.556 -10.849 7.522 1.00 91.38 497 VAL A O 1
ATOM 3599 N N . ALA A 1 498 ? 5.367 -10.293 7.458 1.00 92.44 498 ALA A N 1
ATOM 3600 C CA . ALA A 1 498 ? 5.246 -10.301 6.004 1.00 92.44 498 ALA A CA 1
ATOM 3601 C C . ALA A 1 498 ? 6.056 -9.154 5.374 1.00 92.44 498 ALA A C 1
ATOM 3603 O O . ALA A 1 498 ? 6.158 -8.070 5.942 1.00 92.44 498 ALA A O 1
ATOM 3604 N N . ARG A 1 499 ? 6.648 -9.407 4.203 1.00 89.19 499 ARG A N 1
ATOM 3605 C CA . ARG A 1 499 ? 7.463 -8.441 3.445 1.00 89.19 499 ARG A CA 1
ATOM 3606 C C . ARG A 1 499 ? 7.066 -8.337 1.980 1.00 89.19 499 ARG A C 1
ATOM 3608 O O . ARG A 1 499 ? 7.154 -7.261 1.407 1.00 89.19 499 ARG A O 1
ATOM 3615 N N . SER A 1 500 ? 6.657 -9.443 1.364 1.00 90.12 500 SER A N 1
ATOM 3616 C CA . SER A 1 500 ? 6.171 -9.448 -0.015 1.00 90.12 500 SER A CA 1
ATOM 3617 C C . SER A 1 500 ? 5.124 -10.532 -0.218 1.00 90.12 500 SER A C 1
ATOM 3619 O O . SER A 1 500 ? 5.038 -11.493 0.549 1.00 90.12 500 SER A O 1
ATOM 3621 N N . VAL A 1 501 ? 4.327 -10.387 -1.270 1.00 92.31 501 VAL A N 1
ATOM 3622 C CA . VAL A 1 501 ? 3.399 -11.415 -1.740 1.00 92.31 501 VAL A CA 1
ATOM 3623 C C . VAL A 1 501 ? 3.709 -11.654 -3.208 1.00 92.31 501 VAL A C 1
ATOM 3625 O O . VAL A 1 501 ? 3.738 -10.709 -3.992 1.00 92.31 501 VAL A O 1
ATOM 3628 N N . ALA A 1 502 ? 4.023 -12.898 -3.570 1.00 90.25 502 ALA A N 1
ATOM 3629 C CA . ALA A 1 502 ? 4.329 -13.241 -4.951 1.00 90.25 502 ALA A CA 1
ATOM 3630 C C . ALA A 1 502 ? 4.123 -14.733 -5.244 1.00 90.25 502 ALA A C 1
ATOM 3632 O O . ALA A 1 502 ? 4.602 -15.616 -4.524 1.00 90.25 502 ALA A O 1
ATOM 3633 N N . GLY A 1 503 ? 3.470 -15.028 -6.370 1.00 87.12 503 GLY A N 1
ATOM 3634 C CA . GLY A 1 503 ? 3.306 -16.400 -6.851 1.00 87.12 503 GLY A CA 1
ATOM 3635 C C . GLY A 1 503 ? 2.469 -17.268 -5.919 1.00 87.12 503 GLY A C 1
ATOM 3636 O O . GLY A 1 503 ? 2.835 -18.422 -5.688 1.00 87.12 503 GLY A O 1
ATOM 3637 N N . GLY A 1 504 ? 1.400 -16.704 -5.349 1.00 90.81 504 GLY A N 1
ATOM 3638 C CA . GLY A 1 504 ? 0.513 -17.423 -4.436 1.00 90.81 504 GLY A CA 1
ATOM 3639 C C . GLY A 1 504 ? 1.171 -17.780 -3.102 1.00 90.81 504 GLY A C 1
ATOM 3640 O O . GLY A 1 504 ? 0.838 -18.802 -2.500 1.00 90.81 504 GLY A O 1
ATOM 3641 N N . ARG A 1 505 ? 2.134 -16.973 -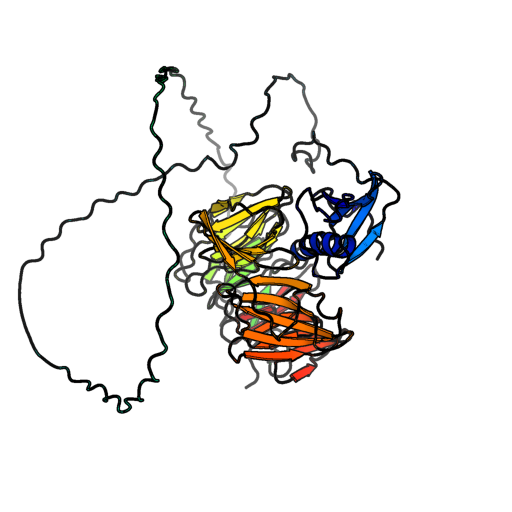2.639 1.00 94.75 505 ARG A N 1
ATOM 3642 C CA . ARG A 1 505 ? 2.734 -17.087 -1.304 1.00 94.75 505 ARG A CA 1
ATOM 3643 C C . ARG A 1 505 ? 3.033 -15.713 -0.725 1.00 94.75 505 ARG A C 1
ATOM 3645 O O . ARG A 1 505 ? 3.390 -14.793 -1.457 1.00 94.75 505 ARG A O 1
ATOM 3652 N N . VAL A 1 506 ? 2.971 -15.621 0.598 1.00 94.56 506 VAL A N 1
ATOM 3653 C CA . VAL A 1 506 ? 3.465 -14.482 1.374 1.00 94.56 506 VAL A CA 1
ATOM 3654 C C . VAL A 1 506 ? 4.870 -14.808 1.858 1.00 94.56 506 VAL A C 1
ATOM 3656 O O . VAL A 1 506 ? 5.082 -15.836 2.496 1.00 94.56 506 VAL A O 1
ATOM 3659 N N . TYR A 1 507 ? 5.839 -13.952 1.575 1.00 93.94 507 TYR A N 1
ATOM 3660 C CA . TYR A 1 507 ? 7.205 -14.097 2.061 1.00 93.94 507 TYR A CA 1
ATOM 3661 C C . TYR A 1 507 ? 7.487 -13.102 3.170 1.00 93.94 507 TYR A C 1
ATOM 3663 O O . TYR A 1 507 ? 6.983 -11.978 3.173 1.00 93.94 507 TYR A O 1
ATOM 3671 N N . GLY A 1 508 ? 8.317 -13.513 4.117 1.00 92.94 508 GLY A N 1
ATOM 3672 C CA . GLY A 1 508 ? 8.631 -12.700 5.275 1.00 92.94 508 GLY A CA 1
ATOM 3673 C C . GLY A 1 508 ? 9.714 -13.321 6.133 1.00 92.94 508 GLY A C 1
ATOM 3674 O O . GLY A 1 508 ? 10.489 -14.165 5.679 1.00 92.94 508 GLY A O 1
ATOM 3675 N N . THR A 1 509 ? 9.746 -12.909 7.393 1.00 92.06 509 THR A N 1
ATOM 3676 C CA . THR A 1 509 ? 10.674 -13.442 8.393 1.00 92.06 509 THR A CA 1
ATOM 3677 C C . THR A 1 509 ? 9.928 -13.940 9.618 1.00 92.06 509 THR A C 1
ATOM 3679 O O . THR A 1 509 ? 8.950 -13.321 10.030 1.00 92.06 509 THR A O 1
ATOM 3682 N N . ARG A 1 510 ? 10.424 -15.015 10.228 1.00 94.06 510 ARG A N 1
ATOM 3683 C CA . ARG A 1 510 ? 9.998 -15.519 11.535 1.00 94.06 510 ARG A CA 1
ATOM 3684 C C . ARG A 1 510 ? 11.234 -15.802 12.368 1.00 94.06 510 ARG A C 1
ATOM 3686 O O . ARG A 1 510 ? 12.096 -16.555 11.927 1.00 94.06 510 ARG A O 1
ATOM 3693 N N . ASP A 1 511 ? 11.336 -15.175 13.536 1.00 92.69 511 ASP A N 1
ATOM 3694 C CA . ASP A 1 511 ? 12.520 -15.287 14.399 1.00 92.69 511 ASP A CA 1
ATOM 3695 C C . ASP A 1 511 ? 13.825 -14.996 13.627 1.00 92.69 511 ASP A C 1
ATOM 3697 O O . ASP A 1 511 ? 14.807 -15.719 13.754 1.00 92.69 511 ASP A O 1
ATOM 3701 N N . LEU A 1 512 ? 13.804 -13.970 12.762 1.00 89.25 512 LEU A N 1
ATOM 3702 C CA . LEU A 1 512 ? 14.881 -13.581 11.829 1.00 89.25 512 LEU A CA 1
ATOM 3703 C C . LEU A 1 512 ? 15.207 -14.580 10.700 1.00 89.25 512 LEU A C 1
ATOM 3705 O O . LEU A 1 512 ? 16.060 -14.281 9.868 1.00 89.25 512 LEU A O 1
ATOM 3709 N N . HIS A 1 513 ? 14.507 -15.711 10.604 1.00 92.38 513 HIS A N 1
ATOM 3710 C CA . HIS A 1 513 ? 14.685 -16.683 9.524 1.00 92.38 513 HIS A CA 1
ATOM 3711 C C . HIS A 1 513 ? 13.684 -16.424 8.389 1.00 92.38 513 HIS A C 1
ATOM 3713 O O . HIS A 1 513 ? 12.519 -16.112 8.662 1.00 92.38 513 HIS A O 1
ATOM 3719 N N . PRO A 1 514 ? 14.089 -16.548 7.114 1.00 92.19 514 PRO A N 1
ATOM 3720 C CA . PRO A 1 514 ? 13.186 -16.354 5.989 1.00 92.19 514 PRO A CA 1
ATOM 3721 C C . PRO A 1 514 ? 12.124 -17.462 5.936 1.00 92.19 514 PRO A C 1
ATOM 3723 O O . PRO A 1 514 ? 12.412 -18.650 6.091 1.00 92.19 514 PRO A O 1
ATOM 3726 N N . VAL A 1 515 ? 10.874 -17.076 5.685 1.00 95.19 515 VAL A N 1
ATOM 3727 C CA . VAL A 1 515 ? 9.738 -18.002 5.572 1.00 95.19 515 VAL A CA 1
ATOM 3728 C C . VAL A 1 515 ? 8.869 -17.674 4.364 1.00 95.19 515 VAL A C 1
ATOM 3730 O O . VAL A 1 515 ? 8.787 -16.526 3.924 1.00 95.19 515 VAL A O 1
ATOM 3733 N N . ALA A 1 516 ? 8.193 -18.697 3.851 1.00 95.00 516 ALA A N 1
ATOM 3734 C CA . ALA A 1 516 ? 7.083 -18.575 2.921 1.00 95.00 516 ALA A CA 1
ATOM 3735 C C . ALA A 1 516 ? 5.811 -19.104 3.592 1.00 95.00 516 ALA A C 1
ATOM 3737 O O . ALA A 1 516 ? 5.814 -20.188 4.174 1.00 95.00 516 ALA A O 1
ATOM 3738 N N . VAL A 1 517 ? 4.723 -18.351 3.515 1.00 94.56 517 VAL A N 1
ATOM 3739 C CA . VAL A 1 517 ? 3.461 -18.632 4.198 1.00 94.56 517 VAL A CA 1
ATOM 3740 C C . VAL A 1 517 ? 2.331 -18.676 3.179 1.00 94.56 517 VAL A C 1
ATOM 3742 O O . VAL A 1 517 ? 2.283 -17.899 2.225 1.00 94.56 517 VAL A O 1
ATOM 3745 N N . THR A 1 518 ? 1.422 -19.616 3.390 1.00 94.19 518 THR A N 1
ATOM 3746 C CA . THR A 1 518 ? 0.146 -19.749 2.682 1.00 94.19 518 THR A CA 1
ATOM 3747 C C . THR A 1 518 ? -0.953 -19.970 3.713 1.00 94.19 518 THR A C 1
ATOM 3749 O O . THR A 1 518 ? -0.659 -20.269 4.872 1.00 94.19 518 THR A O 1
ATOM 3752 N N . THR A 1 519 ? -2.215 -19.935 3.288 1.00 92.88 519 THR A N 1
ATOM 3753 C CA . THR A 1 519 ? -3.343 -20.320 4.151 1.00 92.88 519 THR A CA 1
ATOM 3754 C C . THR A 1 519 ? -3.281 -21.780 4.621 1.00 92.88 519 THR A C 1
ATOM 3756 O O . THR A 1 519 ? -3.888 -22.124 5.633 1.00 92.88 519 THR A O 1
ATOM 3759 N N . ALA A 1 520 ? -2.516 -22.638 3.932 1.00 94.31 520 ALA A N 1
ATOM 3760 C CA . ALA A 1 520 ? -2.331 -24.047 4.277 1.00 94.31 520 ALA A CA 1
ATOM 3761 C C . ALA A 1 520 ? -1.184 -24.306 5.272 1.00 94.31 520 ALA A C 1
ATOM 3763 O O . ALA A 1 520 ? -1.111 -25.394 5.846 1.00 94.31 520 ALA A O 1
ATOM 3764 N N . GLY A 1 521 ? -0.277 -23.346 5.478 1.00 93.38 521 GLY A N 1
ATOM 3765 C CA . GLY A 1 521 ? 0.844 -23.510 6.398 1.00 93.38 521 GLY A CA 1
ATOM 3766 C C . GLY A 1 521 ? 2.089 -22.703 6.047 1.00 93.38 521 GLY A C 1
ATOM 3767 O O . GLY A 1 521 ? 2.103 -21.873 5.135 1.00 93.38 521 GLY A O 1
ATOM 3768 N N . VAL A 1 522 ? 3.150 -22.982 6.804 1.00 94.75 522 VAL A N 1
ATOM 3769 C CA . VAL A 1 522 ? 4.428 -22.263 6.785 1.00 94.75 522 VAL A CA 1
ATOM 3770 C C . VAL A 1 522 ? 5.528 -23.177 6.274 1.00 94.75 522 VAL A C 1
ATOM 3772 O O . VAL A 1 522 ? 5.663 -24.312 6.728 1.00 94.75 522 VAL A O 1
ATOM 3775 N N . LEU A 1 523 ? 6.350 -22.650 5.378 1.00 94.56 523 LEU A N 1
ATOM 3776 C CA . LEU A 1 523 ? 7.564 -23.274 4.883 1.00 94.56 523 LEU A CA 1
ATOM 3777 C C . LEU A 1 523 ? 8.767 -22.429 5.302 1.00 94.56 523 LEU A C 1
ATOM 3779 O O . LEU A 1 523 ? 8.907 -21.282 4.875 1.00 94.56 523 LEU A O 1
ATOM 3783 N N . THR A 1 524 ? 9.655 -23.005 6.109 1.00 93.56 524 THR A N 1
ATOM 3784 C CA . THR A 1 524 ? 10.959 -22.398 6.399 1.00 93.56 524 THR A CA 1
ATOM 3785 C C . THR A 1 524 ? 11.825 -22.438 5.147 1.00 93.56 524 THR A C 1
ATOM 3787 O O . THR A 1 524 ? 11.938 -23.479 4.493 1.00 93.56 524 THR A O 1
ATOM 3790 N N . LEU A 1 525 ? 12.416 -21.298 4.799 1.00 91.62 525 LEU A N 1
ATOM 3791 C CA . LEU A 1 525 ? 13.343 -21.188 3.681 1.00 91.62 525 LEU A CA 1
ATOM 3792 C C . LEU A 1 525 ? 14.782 -21.394 4.181 1.00 91.62 525 LEU A C 1
ATOM 3794 O O . LEU A 1 525 ? 15.053 -21.137 5.353 1.00 91.62 525 LEU A O 1
ATOM 3798 N N . PRO A 1 526 ? 15.709 -21.862 3.324 1.00 91.00 526 PRO A N 1
ATOM 3799 C CA . PRO A 1 526 ? 17.124 -21.911 3.676 1.00 91.00 526 PRO A CA 1
ATOM 3800 C C . PRO A 1 526 ? 17.646 -20.538 4.114 1.00 91.00 526 PRO A C 1
ATOM 3802 O O . PRO A 1 526 ? 17.220 -19.511 3.580 1.00 91.00 526 PRO A O 1
ATOM 3805 N N . ASP A 1 527 ? 18.606 -20.520 5.035 1.00 89.06 527 ASP A N 1
ATOM 3806 C CA . ASP A 1 527 ? 19.257 -19.276 5.444 1.00 89.06 527 ASP A CA 1
ATOM 3807 C C . ASP A 1 527 ? 19.905 -18.583 4.242 1.00 89.06 527 ASP A C 1
ATOM 3809 O O . ASP A 1 527 ? 20.549 -19.212 3.399 1.00 89.06 527 ASP A O 1
ATOM 3813 N N . GLY A 1 528 ? 19.695 -17.270 4.142 1.00 86.56 528 GLY A N 1
ATOM 3814 C CA . GLY A 1 528 ? 20.158 -16.477 3.003 1.00 86.56 528 GLY A CA 1
ATOM 3815 C C . GLY A 1 528 ? 19.389 -16.716 1.698 1.00 86.56 528 GLY A C 1
ATOM 3816 O O . GLY A 1 528 ? 19.810 -16.206 0.661 1.00 86.56 528 GLY A O 1
ATOM 3817 N N . ALA A 1 529 ? 18.275 -17.463 1.711 1.00 89.69 529 ALA A N 1
ATOM 3818 C CA . ALA A 1 529 ? 17.405 -17.557 0.544 1.00 89.69 529 ALA A CA 1
ATOM 3819 C C . ALA A 1 529 ? 16.863 -16.174 0.167 1.00 89.69 529 ALA A C 1
ATOM 3821 O O . ALA A 1 529 ? 16.275 -15.473 0.994 1.00 89.69 529 ALA A O 1
ATOM 3822 N N . ALA A 1 530 ? 17.032 -15.799 -1.100 1.00 89.00 530 ALA A N 1
ATOM 3823 C CA . ALA A 1 530 ? 16.496 -14.546 -1.604 1.00 89.00 530 ALA A CA 1
ATOM 3824 C C . ALA A 1 530 ? 14.960 -14.583 -1.572 1.00 89.00 530 ALA A C 1
ATOM 3826 O O . ALA A 1 530 ? 14.330 -15.551 -2.017 1.00 89.00 530 ALA A O 1
ATOM 3827 N N . ILE A 1 531 ? 14.358 -13.516 -1.046 1.00 87.69 531 ILE A N 1
ATOM 3828 C CA . ILE A 1 531 ? 12.908 -13.334 -1.049 1.00 87.69 531 ILE A CA 1
ATOM 3829 C C . ILE A 1 531 ? 12.488 -12.880 -2.456 1.00 87.69 531 ILE A C 1
ATOM 3831 O O . ILE A 1 531 ? 13.032 -11.895 -2.960 1.00 87.69 531 ILE A O 1
ATOM 3835 N N . PRO A 1 532 ? 11.541 -13.576 -3.110 1.00 90.31 532 PRO A N 1
ATOM 3836 C CA . PRO A 1 532 ? 10.955 -13.134 -4.355 1.00 90.31 532 PRO A CA 1
ATOM 3837 C C . PRO A 1 532 ? 10.348 -11.759 -4.178 1.00 90.31 532 PRO A C 1
ATOM 3839 O O . PRO A 1 532 ? 9.503 -11.530 -3.307 1.00 90.31 532 PRO A O 1
ATOM 3842 N N . TRP A 1 533 ? 10.794 -10.861 -5.040 1.00 86.00 533 TRP A N 1
ATOM 3843 C CA . TRP A 1 533 ? 10.201 -9.549 -5.172 1.00 86.00 533 TRP A CA 1
ATOM 3844 C C . TRP A 1 533 ? 8.852 -9.650 -5.893 1.00 86.00 533 TRP A C 1
ATOM 3846 O O . TRP A 1 533 ? 7.878 -9.037 -5.478 1.00 86.00 533 TRP A O 1
ATOM 3856 N N . GLY A 1 534 ? 8.778 -10.499 -6.921 1.00 87.06 534 GLY A N 1
ATOM 3857 C CA . GLY A 1 534 ? 7.567 -10.722 -7.704 1.00 87.06 534 GLY A CA 1
ATOM 3858 C C . GLY A 1 534 ? 7.616 -12.020 -8.505 1.00 87.06 534 GLY A C 1
ATOM 3859 O O . GLY A 1 534 ? 8.587 -12.784 -8.444 1.00 87.06 534 GLY A O 1
ATOM 3860 N N . VAL A 1 535 ? 6.561 -12.266 -9.281 1.00 85.69 535 VAL A N 1
ATOM 3861 C CA . VAL A 1 535 ? 6.516 -13.333 -10.287 1.00 85.69 535 VAL A CA 1
ATOM 3862 C C . VAL A 1 535 ? 6.173 -12.730 -11.643 1.00 85.69 535 VAL A C 1
ATOM 3864 O O . VAL A 1 535 ? 5.208 -11.988 -11.757 1.00 85.69 535 VAL A O 1
ATOM 3867 N N . GLY A 1 536 ? 6.951 -13.080 -12.667 1.00 84.31 536 GLY A N 1
ATOM 3868 C CA . GLY A 1 536 ? 6.703 -12.702 -14.060 1.00 84.31 536 GLY A CA 1
ATOM 3869 C C . GLY A 1 536 ? 6.883 -13.919 -14.959 1.00 84.31 536 GLY A C 1
ATOM 3870 O O . GLY A 1 536 ? 7.839 -14.675 -14.781 1.00 84.31 536 GLY A O 1
ATOM 3871 N N . ALA A 1 537 ? 5.949 -14.164 -15.883 1.00 84.88 537 ALA A N 1
ATOM 3872 C CA . ALA A 1 537 ? 5.996 -15.321 -16.788 1.00 84.88 537 ALA A CA 1
ATOM 3873 C C . ALA A 1 537 ? 6.210 -16.685 -16.081 1.00 84.88 537 ALA A C 1
ATOM 3875 O O . ALA A 1 537 ? 6.944 -17.552 -16.561 1.00 84.88 537 ALA A O 1
ATOM 3876 N N . GLY A 1 538 ? 5.618 -16.866 -14.893 1.00 86.81 538 GLY A N 1
ATOM 3877 C CA . GLY A 1 538 ? 5.770 -18.076 -14.066 1.00 86.81 538 GLY A CA 1
ATOM 3878 C C . GLY A 1 538 ? 7.116 -18.208 -13.329 1.00 86.81 538 GLY A C 1
ATOM 3879 O O . GLY A 1 538 ? 7.322 -19.151 -12.555 1.00 86.81 538 GLY A O 1
ATOM 3880 N N . ARG A 1 539 ? 8.036 -17.255 -13.506 1.00 91.75 539 ARG A N 1
ATOM 3881 C CA . ARG A 1 539 ? 9.358 -17.238 -12.865 1.00 91.75 539 ARG A CA 1
ATOM 3882 C C . ARG A 1 539 ? 9.355 -16.359 -11.630 1.00 91.75 539 ARG A C 1
ATOM 3884 O O . ARG A 1 539 ? 8.723 -15.309 -11.615 1.00 91.75 539 ARG A O 1
ATOM 3891 N N . ALA A 1 540 ? 10.076 -16.789 -10.598 1.00 92.19 540 ALA A N 1
ATOM 3892 C CA . ALA A 1 540 ? 10.339 -15.935 -9.448 1.00 92.19 540 ALA A CA 1
ATOM 3893 C C . ALA A 1 540 ? 11.409 -14.913 -9.829 1.00 92.19 540 ALA A C 1
ATOM 3895 O O . ALA A 1 540 ? 12.459 -15.295 -10.349 1.00 92.19 540 ALA A O 1
ATOM 3896 N N . LEU A 1 541 ? 11.133 -13.643 -9.556 1.00 93.12 541 LEU A N 1
ATOM 3897 C CA . LEU A 1 541 ? 12.080 -12.550 -9.714 1.00 93.12 541 LEU A CA 1
ATOM 3898 C C . LEU A 1 541 ? 12.732 -12.298 -8.357 1.00 93.12 541 LEU A C 1
ATOM 3900 O O . LEU A 1 541 ? 12.061 -11.908 -7.401 1.00 93.12 541 LEU A O 1
ATOM 3904 N N . LEU A 1 542 ? 14.026 -12.586 -8.260 1.00 93.06 542 LEU A N 1
ATOM 3905 C CA . LEU A 1 542 ? 14.811 -12.451 -7.038 1.00 93.06 542 LEU A CA 1
ATOM 3906 C C . LEU A 1 542 ? 15.718 -11.229 -7.161 1.00 93.06 542 LEU A C 1
ATOM 3908 O O . LEU A 1 542 ? 16.372 -11.052 -8.189 1.00 93.06 542 LEU A O 1
ATOM 3912 N N . LEU A 1 543 ? 15.787 -10.423 -6.104 1.00 90.44 543 LEU A N 1
ATOM 3913 C CA . LEU A 1 543 ? 16.734 -9.317 -5.998 1.00 90.44 543 LEU A CA 1
ATOM 3914 C C . LEU A 1 543 ? 17.876 -9.729 -5.068 1.00 90.44 543 LEU A C 1
ATOM 3916 O O . LEU A 1 543 ? 17.640 -10.247 -3.977 1.00 90.44 543 LEU A O 1
ATOM 3920 N N . THR A 1 544 ? 19.112 -9.515 -5.504 1.00 89.94 544 THR A N 1
ATOM 3921 C CA . THR A 1 544 ? 20.325 -9.784 -4.715 1.00 89.94 544 THR A CA 1
ATOM 3922 C C . THR A 1 544 ? 21.304 -8.630 -4.873 1.00 89.94 544 THR A C 1
ATOM 3924 O O . THR A 1 544 ? 21.362 -8.049 -5.955 1.00 89.94 544 THR A O 1
ATOM 3927 N N . GLY A 1 545 ? 22.119 -8.335 -3.863 1.00 84.75 545 GLY A N 1
ATOM 3928 C CA . GLY A 1 545 ? 23.108 -7.263 -3.955 1.00 84.75 545 GLY A CA 1
ATOM 3929 C C . GLY A 1 545 ? 23.714 -6.872 -2.612 1.00 84.75 545 GLY A C 1
ATOM 3930 O O . GLY A 1 545 ? 23.216 -7.297 -1.572 1.00 84.75 545 GLY A O 1
ATOM 3931 N N . ASP A 1 546 ? 24.774 -6.066 -2.649 1.00 77.56 546 ASP A N 1
ATOM 3932 C CA . ASP A 1 546 ? 25.555 -5.600 -1.493 1.00 77.56 546 ASP A CA 1
ATOM 3933 C C . ASP A 1 546 ? 25.605 -4.062 -1.361 1.00 77.56 546 ASP A C 1
ATOM 3935 O O . ASP A 1 546 ? 26.557 -3.502 -0.829 1.00 77.56 546 ASP A O 1
ATOM 3939 N N . GLY A 1 547 ? 24.554 -3.366 -1.803 1.00 73.12 547 GLY A N 1
ATOM 3940 C CA . GLY A 1 547 ? 24.416 -1.906 -1.685 1.00 73.12 547 GLY A CA 1
ATOM 3941 C C . GLY A 1 547 ? 25.026 -1.142 -2.860 1.00 73.12 547 GLY A C 1
ATOM 3942 O O . GLY A 1 547 ? 24.359 -0.277 -3.412 1.00 73.12 547 GLY A O 1
ATOM 3943 N N . ASP A 1 548 ? 26.216 -1.528 -3.321 1.00 81.88 548 ASP A N 1
ATOM 3944 C CA . ASP A 1 548 ? 26.853 -0.914 -4.502 1.00 81.88 548 ASP A CA 1
ATOM 3945 C C . ASP A 1 548 ? 26.506 -1.643 -5.804 1.00 81.88 548 ASP A C 1
ATOM 3947 O O . ASP A 1 548 ? 26.593 -1.091 -6.904 1.00 81.88 548 ASP A O 1
ATOM 3951 N N . ARG A 1 549 ? 26.126 -2.918 -5.698 1.00 86.69 549 ARG A N 1
ATOM 3952 C CA . ARG A 1 549 ? 25.723 -3.744 -6.834 1.00 86.69 549 ARG A CA 1
ATOM 3953 C C . ARG A 1 549 ? 24.399 -4.397 -6.524 1.00 86.69 549 ARG A C 1
ATOM 3955 O O . ARG A 1 549 ? 24.265 -5.084 -5.517 1.00 86.69 549 ARG A O 1
ATOM 3962 N N . ALA A 1 550 ? 23.445 -4.240 -7.429 1.00 91.12 550 ALA A N 1
ATOM 3963 C CA . ALA A 1 550 ? 22.180 -4.945 -7.372 1.00 91.12 550 ALA A CA 1
ATOM 3964 C C . ALA A 1 550 ? 21.958 -5.728 -8.667 1.00 91.12 550 ALA A C 1
ATOM 3966 O O . ALA A 1 550 ? 22.309 -5.297 -9.768 1.00 91.12 550 ALA A O 1
ATOM 3967 N N . MET A 1 551 ? 21.396 -6.921 -8.514 1.00 92.94 551 MET A N 1
ATOM 3968 C CA . MET A 1 551 ? 21.094 -7.849 -9.590 1.00 92.94 551 MET A CA 1
ATOM 3969 C C . MET A 1 551 ? 19.658 -8.333 -9.442 1.00 92.94 551 MET A C 1
ATOM 3971 O O . MET A 1 551 ? 19.232 -8.706 -8.346 1.00 92.94 551 MET A O 1
ATOM 3975 N N . VAL A 1 552 ? 18.949 -8.400 -10.562 1.00 93.81 552 VAL A N 1
ATOM 3976 C CA . VAL A 1 552 ? 17.697 -9.145 -10.682 1.00 93.81 552 VAL A CA 1
ATOM 3977 C C . VAL A 1 552 ? 17.974 -10.490 -11.349 1.00 93.81 552 VAL A C 1
ATOM 3979 O O . VAL A 1 552 ? 18.715 -10.573 -12.332 1.00 93.81 552 VAL A O 1
ATOM 3982 N N . HIS A 1 553 ? 17.375 -11.548 -10.812 1.00 94.75 553 HIS A N 1
ATOM 3983 C CA . HIS A 1 553 ? 17.465 -12.913 -11.326 1.00 94.75 553 HIS A CA 1
ATOM 3984 C C . HIS A 1 553 ? 16.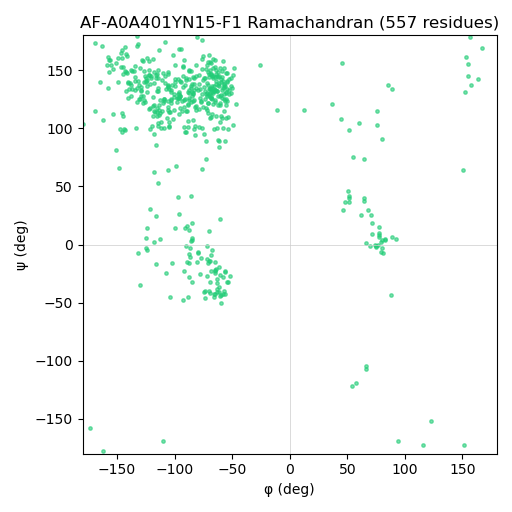071 -13.456 -11.598 1.00 94.75 553 HIS A C 1
ATOM 3986 O O . HIS A 1 553 ? 15.200 -13.350 -10.737 1.00 94.75 553 HIS A O 1
ATOM 3992 N N . ALA A 1 554 ? 15.877 -14.119 -12.736 1.00 94.62 554 ALA A N 1
ATOM 3993 C CA . ALA A 1 554 ? 14.677 -14.917 -12.968 1.00 94.62 554 ALA A CA 1
ATOM 3994 C C . ALA A 1 554 ? 14.958 -16.397 -12.741 1.00 94.62 554 ALA A C 1
ATOM 3996 O O . ALA A 1 554 ? 15.906 -16.954 -13.298 1.00 94.62 554 ALA A O 1
ATOM 3997 N N . VAL A 1 555 ? 14.118 -17.047 -11.938 1.00 94.19 555 VAL A N 1
ATOM 3998 C CA . VAL A 1 555 ? 14.313 -18.438 -11.524 1.00 94.19 555 VAL A CA 1
ATOM 3999 C C . VAL A 1 555 ? 13.081 -19.288 -11.826 1.00 94.19 555 VAL A C 1
ATOM 4001 O O . VAL A 1 555 ? 11.966 -19.011 -11.363 1.00 94.19 555 VAL A O 1
ATOM 4004 N N . ASP A 1 556 ? 13.300 -20.370 -12.572 1.00 92.50 556 ASP A N 1
ATOM 4005 C CA . ASP A 1 556 ? 12.273 -21.364 -12.880 1.00 92.50 556 ASP A CA 1
ATOM 4006 C C . ASP A 1 556 ? 11.873 -22.182 -11.635 1.00 92.50 556 ASP A C 1
ATOM 4008 O O . ASP A 1 556 ? 12.696 -22.423 -10.739 1.00 92.50 556 ASP A O 1
ATOM 4012 N N . PRO A 1 557 ? 10.619 -22.662 -11.568 1.00 89.81 557 PRO A N 1
ATOM 4013 C CA . PRO A 1 557 ? 10.258 -23.733 -10.642 1.00 89.81 557 PRO A CA 1
ATOM 4014 C C . PRO A 1 557 ? 11.090 -25.001 -10.911 1.00 89.81 557 PRO A C 1
ATOM 4016 O O . PRO A 1 557 ? 11.505 -25.271 -12.041 1.00 89.81 557 PRO A O 1
ATOM 4019 N N . THR A 1 558 ? 11.357 -25.795 -9.871 1.00 86.62 558 THR A N 1
ATOM 4020 C CA . THR A 1 558 ? 11.811 -27.181 -10.063 1.00 86.62 558 THR A CA 1
ATOM 4021 C C . THR A 1 558 ? 10.632 -27.998 -10.573 1.00 86.62 558 THR A C 1
ATOM 4023 O O . THR A 1 558 ? 9.560 -27.937 -9.970 1.00 86.62 558 THR A O 1
ATOM 4026 N N . LEU A 1 559 ? 10.841 -28.717 -11.677 1.00 65.06 559 LEU A N 1
ATOM 4027 C CA . LEU A 1 559 ? 9.870 -29.664 -12.231 1.00 65.06 559 LEU A CA 1
ATOM 4028 C C . LEU A 1 559 ? 9.609 -30.834 -11.283 1.00 65.06 559 LEU A C 1
ATOM 4030 O O . LEU A 1 559 ? 10.577 -31.245 -10.597 1.00 65.06 559 LEU A O 1
#

Secondary structure (DSSP, 8-state):
-PPPGGGS-S-SEEEEE--TTS--EETTEEP---TT--HHHHHHHHHHHHHHHTTS-EEEEEE-TT--EEEEEE-TTS-EEE-SSPPPP--TT--TT-S-PPP--------------TT-TT-----------------------------PPPP----PPPPPPPPPPPPPPPPP-------------PPPP-------------------------------PPPP-B--PPTTB-SB-SEEEEE---GGG--SEEEETTEEEEE-TTSEEEEE-TTT--EEEEEEEPPSS-EEEEEEEETTEEEEEEEETTEEEEE----STT--PPPEEEE--TT-EEE-SSSB-EEE-TTS-EEEEETTEEEEE-PPTT-EEEEE-SSEEEEE-SSS-EEEEETTS-EEEEPPPPSSTT--EEEEEEEETTEEEEEEE-SSTTEEEEEEEETTT--EEEEEEEETT---SPEE--TT-SEEEETTEEEETTTTEEEE-TTEEEEEE-SS-EEEEETTEEEEEETTEEEEPPTTPPPEEEEETTEEEEEEE-SS-EEEEEEPBP-

Sequence (559 aa):
MTIHASGVPATPLFVIEYPEEGVATVDGTPVYVPEGGEARHAAIDEVRFTASLLDRPVRAIDVDPNGTRHPLLVDPDGTLTFLAEPHPDPDPDVPDEEADTPSDEEDAAPTDDHDGAFGEWWAGTDEHDPHGRAPDERVEGEPGGAEHDPYQAPNPLGTAPSPPEGPPSTTPPRSGRARRRPARSGSRVAPAAIGLAVATAVTVVAVLVWPDDESAESRTSTTSRAEPAAVTAQTGRRQTSVWSRSIAPPGAGRPSVAALGDVLAILTPDRRVALLDPHDGRIDGLGEPLPAGDAALHATGDPAAPVLVAETGNRLVVWSPLRAPRSWRPPTTVEFAPGAHVSYAGALPLVTGPDGSVAALRGDGLFPVRLSPGTVAMAADTAHVLAGRAAGPWELLGFDGRTRVVAPLPPRPGARILRVAGGGHGVVAAVWSGPGDGSETLAVHDSSSGRVLVGADAPAGSLSSAWIHPNGDPLAALGPVVFDLAEGRASVTPGVVARSVAGGRVYGTRDLHPVAVTTAGVLTLPDGAAIPWGVGAGRALLLTGDGDRAMVHAVDPTL

Radius of gyration: 29.63 Å; Cα contacts (8 Å, |Δi|>4): 1132; chains: 1; bounding box: 89×76×81 Å